Protein AF-A0A3D0NVZ4-F1 (afdb_monomer_lite)

Radius of gyration: 26.38 Å; chains: 1; bounding box: 65×66×72 Å

Structure (mmCIF, N/CA/C/O backbone):
data_AF-A0A3D0NVZ4-F1
#
_entry.id   AF-A0A3D0NVZ4-F1
#
loop_
_atom_site.group_PDB
_atom_site.id
_atom_site.type_symbol
_atom_site.label_atom_id
_atom_site.label_alt_id
_atom_site.label_comp_id
_atom_site.label_asym_id
_atom_site.label_entity_id
_atom_site.label_seq_id
_atom_site.pdbx_PDB_ins_code
_atom_site.Cartn_x
_atom_site.Cartn_y
_atom_site.Cartn_z
_atom_site.occupancy
_atom_site.B_iso_or_equiv
_atom_site.auth_seq_id
_atom_site.auth_comp_id
_atom_site.auth_asym_id
_atom_site.auth_atom_id
_atom_site.pdbx_PDB_model_num
ATOM 1 N N . MET A 1 1 ? -22.365 26.821 -40.788 1.00 32.78 1 MET A N 1
ATOM 2 C CA . MET A 1 1 ? -22.931 25.864 -39.817 1.00 32.78 1 MET A CA 1
ATOM 3 C C . MET A 1 1 ? -22.307 26.199 -38.468 1.00 32.78 1 MET A C 1
ATOM 5 O O . MET A 1 1 ? -21.152 25.871 -38.274 1.00 32.78 1 MET A O 1
ATOM 9 N N . VAL A 1 2 ? -22.854 27.217 -37.783 1.00 30.98 2 VAL A N 1
ATOM 10 C CA . VAL A 1 2 ? -23.822 27.073 -36.657 1.00 30.98 2 VAL A CA 1
ATOM 11 C C . VAL A 1 2 ? -22.996 26.724 -35.402 1.00 30.98 2 VAL A C 1
ATOM 13 O O . VAL A 1 2 ? -22.522 25.606 -35.311 1.00 30.98 2 VAL A O 1
ATOM 16 N N . GLN A 1 3 ? -22.545 27.648 -34.534 1.00 28.25 3 GLN A N 1
ATOM 17 C CA . GLN A 1 3 ? -23.258 28.647 -33.700 1.00 28.25 3 GLN A CA 1
ATOM 18 C C . GLN A 1 3 ? -24.477 28.073 -32.953 1.00 28.25 3 GLN A C 1
ATOM 20 O O . GLN A 1 3 ? -25.201 27.309 -33.562 1.00 28.25 3 GLN A O 1
ATOM 25 N N . LEU A 1 4 ? -24.728 28.536 -31.710 1.00 26.11 4 LEU A N 1
ATOM 26 C CA . LEU A 1 4 ? -25.808 28.179 -30.744 1.00 26.11 4 LEU A CA 1
ATOM 27 C C . LEU A 1 4 ? -25.492 26.947 -29.864 1.00 26.11 4 LEU A C 1
ATOM 29 O O . LEU A 1 4 ? -25.356 25.859 -30.394 1.00 26.11 4 LEU A O 1
ATOM 33 N N . TYR A 1 5 ? -25.349 26.999 -28.530 1.00 30.14 5 TYR A N 1
ATOM 34 C CA . TYR A 1 5 ? -25.813 27.891 -27.438 1.00 30.14 5 TYR A CA 1
ATOM 35 C C . TYR A 1 5 ? -24.760 27.832 -26.296 1.00 30.14 5 TYR A C 1
ATOM 37 O O . TYR A 1 5 ? -24.326 26.742 -25.960 1.00 30.14 5 TYR A O 1
ATOM 45 N N . LYS A 1 6 ? -24.160 28.883 -25.707 1.00 27.38 6 LYS A N 1
ATOM 46 C CA . LYS A 1 6 ? -24.654 30.028 -24.903 1.00 27.38 6 LYS A CA 1
ATOM 47 C C . LYS A 1 6 ? -25.685 29.704 -23.802 1.00 27.38 6 LYS A C 1
ATOM 49 O O . LYS A 1 6 ? -26.866 29.663 -24.106 1.00 27.38 6 LYS A O 1
ATOM 54 N N . ARG A 1 7 ? -25.176 29.735 -22.551 1.00 28.41 7 ARG A N 1
ATOM 55 C CA . ARG A 1 7 ? -25.698 30.394 -21.319 1.00 28.41 7 ARG A CA 1
ATOM 56 C C . ARG A 1 7 ? -27.057 29.902 -20.786 1.00 28.41 7 ARG A C 1
ATOM 58 O O . ARG A 1 7 ? -28.014 29.800 -21.533 1.00 28.41 7 ARG A O 1
ATOM 65 N N . ILE A 1 8 ? -27.195 29.653 -19.482 1.00 26.03 8 ILE A N 1
ATOM 66 C CA . ILE A 1 8 ? -27.588 30.589 -18.391 1.00 26.03 8 ILE A CA 1
ATOM 67 C C . ILE A 1 8 ? -27.521 29.745 -17.085 1.00 26.03 8 ILE A C 1
ATOM 69 O O . ILE A 1 8 ? -27.834 28.565 -17.154 1.00 26.03 8 ILE A O 1
ATOM 73 N N . GLY A 1 9 ? -27.137 30.209 -15.888 1.00 23.02 9 GLY A N 1
ATOM 74 C CA . GLY A 1 9 ? -27.037 31.562 -15.324 1.00 23.02 9 GLY A CA 1
ATOM 75 C C . GLY A 1 9 ? -25.872 31.683 -14.321 1.00 23.02 9 GLY A C 1
ATOM 76 O O . GLY A 1 9 ? -25.282 30.689 -13.925 1.00 23.02 9 GLY A O 1
ATOM 77 N N . ALA A 1 10 ? -25.354 32.886 -14.045 1.00 24.08 10 ALA A N 1
ATOM 78 C CA . ALA A 1 10 ? -25.889 33.819 -13.038 1.00 24.08 10 ALA A CA 1
ATOM 79 C C . ALA A 1 10 ? -26.125 33.086 -11.704 1.00 24.08 10 ALA A C 1
ATOM 81 O O . ALA A 1 10 ? -26.978 32.212 -11.635 1.00 24.08 10 ALA A O 1
ATOM 82 N N . VAL A 1 11 ? -25.381 33.378 -10.637 1.00 21.05 11 VAL A N 1
ATOM 83 C CA . VAL A 1 11 ? -25.634 34.549 -9.787 1.00 21.05 11 VAL A CA 1
ATOM 84 C C . VAL A 1 11 ? -24.404 34.837 -8.904 1.00 21.05 11 VAL A C 1
ATOM 86 O O . VAL A 1 11 ? -23.868 33.947 -8.254 1.00 21.05 11 VAL A O 1
ATOM 89 N N . ILE A 1 12 ? -23.997 36.109 -8.845 1.00 31.72 12 ILE A N 1
ATOM 90 C CA . ILE A 1 12 ? -23.244 36.675 -7.717 1.00 31.72 12 ILE A CA 1
ATOM 91 C C . ILE A 1 12 ? -24.191 36.689 -6.514 1.00 31.72 12 ILE A C 1
ATOM 93 O O . ILE A 1 12 ? -25.216 37.367 -6.562 1.00 31.72 12 ILE A O 1
ATOM 97 N N . THR A 1 13 ? -23.871 35.996 -5.425 1.00 23.16 13 THR A N 1
ATOM 98 C CA . THR A 1 13 ? -24.454 36.287 -4.108 1.00 23.16 13 THR A CA 1
ATOM 99 C C . THR A 1 13 ? -23.402 36.067 -3.036 1.00 23.16 13 THR A C 1
ATOM 101 O O . THR A 1 13 ? -22.999 34.948 -2.738 1.00 23.16 13 THR A O 1
ATOM 104 N N . ALA A 1 14 ? -22.957 37.186 -2.473 1.00 27.69 14 ALA A N 1
ATOM 105 C CA . ALA A 1 14 ? -22.368 37.237 -1.154 1.00 27.69 14 ALA A CA 1
ATOM 106 C C . ALA A 1 14 ? -23.358 36.671 -0.129 1.00 27.69 14 ALA A C 1
ATOM 108 O O . ALA A 1 14 ? -24.527 37.051 -0.125 1.00 27.69 14 ALA A O 1
ATOM 109 N N . ALA A 1 15 ? -22.870 35.823 0.770 1.00 22.73 15 ALA A N 1
ATOM 110 C CA . ALA A 1 15 ? -23.578 35.467 1.989 1.00 22.73 15 ALA A CA 1
ATOM 111 C C . ALA A 1 15 ? -22.582 35.214 3.127 1.00 22.73 15 ALA A C 1
ATOM 113 O O . ALA A 1 15 ? -22.428 34.107 3.631 1.00 22.73 15 ALA A O 1
ATOM 114 N N . MET A 1 16 ? -21.972 36.306 3.600 1.00 25.78 16 MET A N 1
ATOM 115 C CA . MET A 1 16 ? -22.025 36.580 5.036 1.00 25.78 16 MET A CA 1
ATOM 116 C C . MET A 1 16 ? -23.480 36.413 5.491 1.00 25.78 16 MET A C 1
ATOM 118 O O . MET A 1 16 ? -24.297 37.320 5.353 1.00 25.78 16 MET A O 1
ATOM 122 N N . VAL A 1 17 ? -23.797 35.231 6.004 1.00 23.12 17 VAL A N 1
ATOM 123 C CA . VAL A 1 17 ? -24.936 35.012 6.887 1.00 23.12 17 VAL A CA 1
ATOM 124 C C . VAL A 1 17 ? -24.355 34.868 8.281 1.00 23.12 17 VAL A C 1
ATOM 126 O O . VAL A 1 17 ? -23.869 33.815 8.680 1.00 23.12 17 VAL A O 1
ATOM 129 N N . GLY A 1 18 ? -24.405 35.972 9.022 1.00 27.06 18 GLY A N 1
ATOM 130 C CA . GLY A 1 18 ? -24.559 35.888 10.459 1.00 27.06 18 GLY A CA 1
ATOM 131 C C . GLY A 1 18 ? -25.957 35.351 10.741 1.00 27.06 18 GLY A C 1
ATOM 132 O O . GLY A 1 18 ? -26.944 36.057 10.556 1.00 27.06 18 GLY A O 1
ATOM 133 N N . ILE A 1 19 ? -26.030 34.105 11.191 1.00 23.81 19 ILE A N 1
ATOM 134 C CA . ILE A 1 19 ? -27.106 33.631 12.054 1.00 23.81 19 ILE A CA 1
ATOM 135 C C . ILE A 1 19 ? -26.413 33.221 13.341 1.00 23.81 19 ILE A C 1
ATOM 137 O O . ILE A 1 19 ? -25.577 32.321 13.354 1.00 23.81 19 ILE A O 1
ATOM 141 N N . GLY A 1 20 ? -26.761 33.917 14.423 1.00 28.31 20 GLY A N 1
ATOM 142 C CA . GLY A 1 20 ? -26.552 33.399 15.759 1.00 28.31 20 GLY A CA 1
ATOM 143 C C . GLY A 1 20 ? -27.276 32.064 15.860 1.00 28.31 20 GLY A C 1
ATOM 144 O O . GLY A 1 20 ? -28.500 32.022 15.954 1.00 28.31 20 GLY A O 1
ATOM 145 N N . MET A 1 21 ? -26.512 30.981 15.813 1.00 23.03 21 MET A N 1
ATOM 146 C CA . MET A 1 21 ? -26.924 29.725 16.402 1.00 23.03 21 MET A CA 1
ATOM 147 C C . MET A 1 21 ? -26.271 29.675 17.769 1.00 23.03 21 MET A C 1
ATOM 149 O O . MET A 1 21 ? -25.064 29.841 17.920 1.00 23.03 21 MET A O 1
ATOM 153 N N . ILE A 1 22 ? -27.135 29.538 18.763 1.00 26.83 22 ILE A N 1
ATOM 154 C CA . ILE A 1 22 ? -26.829 29.108 20.116 1.00 26.83 22 ILE A CA 1
ATOM 155 C C . ILE A 1 22 ? -25.663 28.116 20.047 1.00 26.83 22 ILE A C 1
ATOM 157 O O . ILE A 1 22 ? -25.771 27.105 19.355 1.00 26.83 22 ILE A O 1
ATOM 161 N N . PHE A 1 23 ? -24.562 28.424 20.738 1.00 30.38 23 PHE A N 1
ATOM 162 C CA . PHE A 1 23 ? -23.492 27.477 21.041 1.00 30.38 23 PHE A CA 1
ATOM 163 C C . PHE A 1 23 ? -24.083 26.337 21.883 1.00 30.38 23 PHE A C 1
ATOM 165 O O . PHE A 1 23 ? -23.906 26.275 23.096 1.00 30.38 23 PHE A O 1
ATOM 172 N N . GLY A 1 24 ? -24.833 25.437 21.254 1.00 28.28 24 GLY A N 1
ATOM 173 C CA . GLY A 1 24 ? -24.775 24.050 21.651 1.00 28.28 24 GLY A CA 1
ATOM 174 C C . GLY A 1 24 ? -23.401 23.607 21.199 1.00 28.28 24 GLY A C 1
ATOM 175 O O . GLY A 1 24 ? -23.181 23.495 19.995 1.00 28.28 24 GLY A O 1
ATOM 176 N N . CYS A 1 25 ? -22.457 23.446 22.131 1.00 34.22 25 CYS A N 1
ATOM 177 C CA . CYS A 1 25 ? -21.296 22.615 21.841 1.00 34.22 25 CYS A CA 1
ATOM 178 C C . CYS A 1 25 ? -21.857 21.333 21.217 1.00 34.22 25 CYS A C 1
ATOM 180 O O . CYS A 1 25 ? -22.663 20.683 21.896 1.00 34.22 25 CYS A O 1
ATOM 182 N N . PRO A 1 26 ? -21.531 21.003 19.953 1.00 39.44 26 PRO A N 1
ATOM 183 C CA . PRO A 1 26 ? -21.841 19.683 19.444 1.00 39.44 26 PRO A CA 1
ATOM 184 C C . PRO A 1 26 ? -21.255 18.710 20.465 1.00 39.44 26 PRO A C 1
ATOM 186 O O . PRO A 1 26 ? -20.126 18.873 20.949 1.00 39.44 26 PRO A O 1
ATOM 189 N N . THR A 1 27 ? -22.144 17.870 20.986 1.00 43.97 27 THR A N 1
ATOM 190 C CA . THR A 1 27 ? -21.763 16.908 22.005 1.00 43.97 27 THR A CA 1
ATOM 191 C C . THR A 1 27 ? -20.983 15.870 21.243 1.00 43.97 27 THR A C 1
ATOM 193 O O . THR A 1 27 ? -21.582 15.032 20.577 1.00 43.97 27 THR A O 1
ATOM 196 N N . VAL A 1 28 ? -19.655 15.986 21.338 1.00 51.34 28 VAL A N 1
ATOM 197 C CA . VAL A 1 28 ? -18.715 14.978 20.857 1.00 51.34 28 VAL A CA 1
ATOM 198 C C . VAL A 1 28 ? -19.301 13.619 21.212 1.00 51.34 28 VAL A C 1
ATOM 200 O O . VAL A 1 28 ? -19.780 13.457 22.344 1.00 51.34 28 VAL A O 1
ATOM 203 N N . LYS A 1 29 ? -19.284 12.671 20.268 1.00 59.31 29 LYS A N 1
ATOM 204 C CA . LYS A 1 29 ? -19.575 11.256 20.520 1.00 59.31 29 LYS A CA 1
ATOM 205 C C . LYS A 1 29 ? -18.551 10.784 21.548 1.00 59.31 29 LYS A C 1
ATOM 207 O O . LYS A 1 29 ? -17.469 10.309 21.226 1.00 59.31 29 LYS A O 1
ATOM 212 N N . ALA A 1 30 ? -18.855 11.052 22.814 1.00 60.75 30 ALA A N 1
ATOM 213 C CA . ALA A 1 30 ? -18.022 10.668 23.921 1.00 60.75 30 ALA A CA 1
ATOM 214 C C . ALA A 1 30 ? -17.930 9.152 23.857 1.00 60.75 30 ALA A C 1
ATOM 216 O O . ALA A 1 30 ? -18.935 8.484 23.582 1.00 60.75 30 ALA A O 1
ATOM 217 N N . VAL A 1 31 ? -16.728 8.637 24.112 1.00 70.00 31 VAL A N 1
ATOM 218 C CA . VAL A 1 31 ? -16.501 7.218 24.380 1.00 70.00 31 VAL A CA 1
ATOM 219 C C . VAL A 1 31 ? -17.700 6.695 25.184 1.00 70.00 31 VAL A C 1
ATOM 221 O O . VAL A 1 31 ? -18.041 7.330 26.194 1.00 70.00 31 VAL A O 1
ATOM 224 N N . PRO A 1 32 ? -18.406 5.644 24.705 1.00 75.19 32 PRO A N 1
ATOM 225 C CA . PRO A 1 32 ? -19.687 5.243 25.270 1.00 75.19 32 PRO A CA 1
ATOM 226 C C . PRO A 1 32 ? -19.612 5.196 26.791 1.00 75.19 32 PRO A C 1
ATOM 228 O O . PRO A 1 32 ? -18.638 4.689 27.349 1.00 75.19 32 PRO A O 1
ATOM 231 N N . VAL A 1 33 ? -20.613 5.765 27.469 1.00 72.38 33 VAL A N 1
ATOM 232 C CA . VAL A 1 33 ? -20.604 5.878 28.934 1.00 72.38 33 VAL A CA 1
ATOM 233 C C . VAL A 1 33 ? -20.299 4.507 29.549 1.00 72.38 33 VAL A C 1
ATOM 235 O O . VAL A 1 33 ? -21.073 3.568 29.384 1.00 72.38 33 VAL A O 1
ATOM 238 N N . GLY A 1 34 ? -19.171 4.405 30.259 1.00 78.44 34 GLY A N 1
ATOM 239 C CA . GLY A 1 34 ? -18.705 3.164 30.887 1.00 78.44 34 GLY A CA 1
ATOM 240 C C . GLY A 1 34 ? -17.523 2.476 30.197 1.00 78.44 34 GLY A C 1
ATOM 241 O O . GLY A 1 34 ? -16.975 1.539 30.772 1.00 78.44 34 GLY A O 1
ATOM 242 N N . VAL A 1 35 ? -17.084 2.943 29.028 1.00 88.44 35 VAL A N 1
ATOM 243 C CA . VAL A 1 35 ? -15.837 2.478 28.413 1.00 88.44 35 VAL A CA 1
ATOM 244 C C . VAL A 1 35 ? -14.655 3.199 29.063 1.00 88.44 35 VAL A C 1
ATOM 246 O O . VAL A 1 35 ? -14.579 4.426 29.094 1.00 88.44 35 VAL A O 1
ATOM 249 N N . SER A 1 36 ? -13.735 2.415 29.618 1.00 94.44 36 SER A N 1
ATOM 250 C CA . SER A 1 36 ? -12.483 2.895 30.211 1.00 94.44 36 SER A CA 1
ATOM 251 C C . SER A 1 36 ? -11.318 2.646 29.259 1.00 94.44 36 SER A C 1
ATOM 253 O O . SER A 1 36 ? -11.432 1.846 28.332 1.00 94.44 36 SER A O 1
ATOM 255 N N . SER A 1 37 ? -10.189 3.315 29.481 1.00 96.00 37 SER A N 1
ATOM 256 C CA . SER A 1 37 ? -8.985 3.120 28.676 1.00 96.00 37 SER A CA 1
ATOM 257 C C . SER A 1 37 ? -7.754 2.890 29.545 1.00 96.00 37 SER A C 1
ATOM 259 O O . SER A 1 37 ? -7.607 3.510 30.599 1.00 96.00 37 SER A O 1
ATOM 261 N N . VAL A 1 38 ? -6.840 2.043 29.076 1.00 97.38 38 VAL A N 1
ATOM 262 C CA . VAL A 1 38 ? -5.532 1.800 29.693 1.00 97.38 38 VAL A CA 1
ATOM 263 C C . VAL A 1 38 ? -4.440 2.142 28.690 1.00 97.38 38 VAL A C 1
ATOM 265 O O . VAL A 1 38 ? -4.502 1.730 27.536 1.00 97.38 38 VAL A O 1
ATOM 268 N N . ARG A 1 39 ? -3.422 2.878 29.135 1.00 97.50 39 ARG A N 1
ATOM 269 C CA . ARG A 1 39 ? -2.236 3.192 28.332 1.00 97.50 39 ARG A CA 1
ATOM 270 C C . ARG A 1 39 ? -1.145 2.165 28.616 1.00 97.50 39 ARG A C 1
ATOM 272 O O . ARG A 1 39 ? -0.880 1.860 29.780 1.00 97.50 39 ARG A O 1
ATOM 279 N N . LYS A 1 40 ? -0.522 1.627 27.571 1.00 97.44 40 LYS A N 1
ATOM 280 C CA . LYS A 1 40 ? 0.580 0.661 27.664 1.00 97.44 40 LYS A CA 1
ATOM 281 C C . LYS A 1 40 ? 1.765 1.148 26.838 1.00 97.44 40 LYS A C 1
ATOM 283 O O . LYS A 1 40 ? 1.583 1.714 25.766 1.00 97.44 40 LYS A O 1
ATOM 288 N N . GLN A 1 41 ? 2.972 0.894 27.332 1.00 96.94 41 GLN A N 1
ATOM 289 C CA . GLN A 1 41 ? 4.201 1.065 26.560 1.00 96.94 41 GLN A CA 1
ATOM 290 C C . GLN A 1 41 ? 4.422 -0.197 25.728 1.00 96.94 41 GLN A C 1
ATOM 292 O O . GLN A 1 41 ? 4.662 -1.264 26.291 1.00 96.94 41 GLN A O 1
ATOM 297 N N . ILE A 1 42 ? 4.301 -0.068 24.411 1.00 95.25 42 ILE A N 1
ATOM 298 C CA . ILE A 1 42 ? 4.433 -1.163 23.457 1.00 95.25 42 ILE A CA 1
ATOM 299 C C . ILE A 1 42 ? 5.831 -1.108 22.834 1.00 95.25 42 ILE A C 1
ATOM 301 O O . ILE A 1 42 ? 6.206 -0.059 22.301 1.00 95.25 42 ILE A O 1
ATOM 305 N N . PRO A 1 43 ? 6.632 -2.181 22.915 1.00 92.75 43 PRO A N 1
ATOM 306 C CA . PRO A 1 43 ? 7.931 -2.244 22.261 1.00 92.75 43 PRO A CA 1
ATOM 307 C C . PRO A 1 43 ? 7.812 -2.150 20.738 1.00 92.75 43 PRO A C 1
ATOM 309 O O . PRO A 1 43 ? 6.927 -2.750 20.133 1.00 92.75 43 PRO A O 1
ATOM 312 N N . VAL A 1 44 ? 8.747 -1.427 20.124 1.00 90.06 44 VAL A N 1
ATOM 313 C CA . VAL A 1 44 ? 8.871 -1.242 18.676 1.00 90.06 44 VAL A CA 1
ATOM 314 C C . VAL A 1 44 ? 10.151 -1.917 18.190 1.00 90.06 44 VAL A C 1
ATOM 316 O O . VAL A 1 44 ? 11.254 -1.546 18.593 1.00 90.06 44 VAL A O 1
ATOM 319 N N . CYS A 1 45 ? 10.012 -2.893 17.299 1.00 86.31 45 CYS A N 1
ATOM 320 C CA . CYS A 1 45 ? 11.108 -3.601 16.650 1.00 86.31 45 CYS A CA 1
ATOM 321 C C . CYS A 1 45 ? 11.319 -3.036 15.242 1.00 86.31 45 CYS A C 1
ATOM 323 O O . CYS A 1 45 ? 10.509 -3.293 14.358 1.00 86.31 45 CYS A O 1
ATOM 325 N N . ARG A 1 46 ? 12.414 -2.291 15.029 1.00 80.56 46 ARG A N 1
ATOM 326 C CA . ARG A 1 46 ? 12.771 -1.747 13.700 1.00 80.56 46 ARG A CA 1
ATOM 327 C C . ARG A 1 46 ? 13.750 -2.631 12.924 1.00 80.56 46 ARG A C 1
ATOM 329 O O . ARG A 1 46 ? 13.567 -2.902 11.754 1.00 80.56 46 ARG A O 1
ATOM 336 N N . LYS A 1 47 ? 14.812 -3.090 13.598 1.00 69.75 47 LYS A N 1
ATOM 337 C CA . LYS A 1 47 ? 15.914 -3.860 12.976 1.00 69.75 47 LYS A CA 1
ATOM 338 C C . LYS A 1 47 ? 16.248 -5.161 13.703 1.00 69.75 47 LYS A C 1
ATOM 340 O O . LYS A 1 47 ? 16.964 -6.005 13.185 1.00 69.75 47 LYS A O 1
ATOM 345 N N . SER A 1 48 ? 15.799 -5.327 14.946 1.00 68.81 48 SER A N 1
ATOM 346 C CA . SER A 1 48 ? 16.021 -6.551 15.722 1.00 68.81 48 SER A CA 1
ATOM 347 C C . SER A 1 48 ? 15.009 -6.653 16.856 1.00 68.81 48 SER A C 1
ATOM 349 O O . SER A 1 48 ? 14.571 -5.626 17.371 1.00 68.81 48 SER A O 1
ATOM 351 N N . LEU A 1 49 ? 14.714 -7.876 17.309 1.00 69.81 49 LEU A N 1
ATOM 352 C CA . LEU A 1 49 ? 13.878 -8.098 18.496 1.00 69.81 49 LEU A CA 1
ATOM 353 C C . LEU A 1 49 ? 14.526 -7.594 19.799 1.00 69.81 49 LEU A C 1
ATOM 355 O O . LEU A 1 49 ? 13.835 -7.416 20.797 1.00 69.81 49 LEU A O 1
ATOM 359 N N . SER A 1 50 ? 15.848 -7.394 19.811 1.00 68.44 50 SER A N 1
ATOM 360 C CA . SER A 1 50 ? 16.624 -7.026 21.003 1.00 68.44 50 SER A CA 1
ATOM 361 C C . SER A 1 50 ? 16.762 -5.520 21.241 1.00 68.44 50 SER A C 1
ATOM 363 O O . SER A 1 50 ? 17.205 -5.125 22.316 1.00 68.44 50 SER A O 1
ATOM 365 N N . ALA A 1 51 ? 16.421 -4.681 20.261 1.00 61.31 51 ALA A N 1
ATOM 366 C CA . ALA A 1 51 ? 16.529 -3.226 20.354 1.00 61.31 51 ALA A CA 1
ATOM 367 C C . ALA A 1 51 ? 15.126 -2.617 20.309 1.00 61.31 51 ALA A C 1
ATOM 369 O O . ALA A 1 51 ? 14.563 -2.451 19.230 1.00 61.31 51 ALA A O 1
ATOM 370 N N . GLN A 1 52 ? 14.563 -2.341 21.487 1.00 66.25 52 GLN A N 1
ATOM 371 C CA . GLN A 1 52 ? 13.174 -1.912 21.627 1.00 66.25 52 GLN A CA 1
ATOM 372 C C . GLN A 1 52 ? 13.121 -0.477 22.152 1.00 66.25 52 GLN A C 1
ATOM 374 O O . GLN A 1 52 ? 13.392 -0.215 23.324 1.00 66.25 52 GLN A O 1
ATOM 379 N N . GLU A 1 53 ? 12.769 0.455 21.272 1.00 89.00 53 GLU A N 1
ATOM 380 C CA . GLU A 1 53 ? 12.101 1.686 21.701 1.00 89.00 53 GLU A CA 1
ATOM 381 C C . GLU A 1 53 ? 10.681 1.321 22.152 1.00 89.00 53 GLU A C 1
ATOM 383 O O . GLU A 1 53 ? 10.183 0.249 21.807 1.00 89.00 53 GLU A O 1
ATOM 388 N N . THR A 1 54 ? 10.007 2.185 22.910 1.00 94.31 54 THR A N 1
ATOM 389 C CA . THR A 1 54 ? 8.586 1.989 23.219 1.00 94.31 54 THR A CA 1
ATOM 390 C C . THR A 1 54 ? 7.746 3.135 22.686 1.00 94.31 54 THR A C 1
ATOM 392 O O . THR A 1 54 ? 8.172 4.294 22.655 1.00 94.31 54 THR A O 1
ATOM 395 N N . VAL A 1 55 ? 6.521 2.811 22.292 1.00 95.94 55 VAL A N 1
ATOM 396 C CA . VAL A 1 55 ? 5.480 3.781 21.965 1.00 95.94 55 VAL A CA 1
ATOM 397 C C . VAL A 1 55 ? 4.284 3.557 22.882 1.00 95.94 55 VAL A C 1
ATOM 399 O O . VAL A 1 55 ? 3.925 2.424 23.192 1.00 95.94 55 VAL A O 1
ATOM 402 N N . GLU A 1 56 ? 3.688 4.641 23.372 1.00 97.38 56 GLU A N 1
ATOM 403 C CA . GLU A 1 56 ? 2.466 4.548 24.165 1.00 97.38 56 GLU A CA 1
ATOM 404 C C . GLU A 1 56 ? 1.272 4.298 23.238 1.00 97.38 56 GLU A C 1
ATOM 406 O O . GLU A 1 56 ? 1.000 5.109 22.352 1.00 97.38 56 GLU A O 1
ATOM 411 N N . CYS A 1 57 ? 0.549 3.207 23.476 1.00 98.00 57 CYS A N 1
ATOM 412 C CA . CYS A 1 57 ? -0.745 2.934 22.860 1.00 98.00 57 CYS A CA 1
ATOM 413 C C . CYS A 1 57 ? -1.836 2.895 23.932 1.00 98.00 57 CYS A C 1
ATOM 415 O O . CYS A 1 57 ? -1.607 2.474 25.070 1.00 98.00 57 CYS A O 1
ATOM 417 N N . THR A 1 58 ? -3.038 3.305 23.552 1.00 98.00 58 THR A N 1
ATOM 418 C CA . THR A 1 58 ? -4.240 3.251 24.384 1.00 98.00 58 THR A CA 1
ATOM 419 C C . THR A 1 58 ? -5.069 2.030 24.002 1.00 98.00 58 THR A C 1
ATOM 421 O O . THR A 1 58 ? -5.239 1.740 22.827 1.00 98.00 58 THR A O 1
ATOM 424 N N . PHE A 1 59 ? -5.609 1.321 24.986 1.00 97.62 59 PHE A N 1
ATOM 425 C CA . PHE A 1 59 ? -6.514 0.189 24.795 1.00 97.62 59 PHE A CA 1
ATOM 426 C C . PHE A 1 59 ? -7.827 0.504 25.493 1.00 97.62 59 PHE A C 1
ATOM 428 O O . PHE A 1 59 ? -7.827 0.819 26.687 1.00 97.62 59 PHE A O 1
ATOM 435 N N . PHE A 1 60 ? -8.934 0.439 24.763 1.00 96.81 60 PHE A N 1
ATOM 436 C CA . PHE A 1 60 ? -10.263 0.697 25.311 1.00 96.81 60 PHE A CA 1
ATOM 437 C C . PHE A 1 60 ? -10.895 -0.605 25.806 1.00 96.81 60 PHE A C 1
ATOM 439 O O . PHE A 1 60 ? -10.676 -1.667 25.237 1.00 96.81 60 PHE A O 1
ATOM 446 N N . SER A 1 61 ? -11.662 -0.552 26.894 1.00 96.69 61 SER A N 1
ATOM 447 C CA . SER A 1 61 ? -12.143 -1.754 27.592 1.00 96.69 61 SER A CA 1
ATOM 448 C C . SER A 1 61 ? -13.127 -2.614 26.795 1.00 96.69 61 SER A C 1
ATOM 450 O O . SER A 1 61 ? -13.326 -3.775 27.130 1.00 96.69 61 SER A O 1
ATOM 452 N N . ASP A 1 62 ? -13.770 -2.041 25.786 1.00 95.25 62 ASP A N 1
ATOM 453 C CA . ASP A 1 62 ? -14.667 -2.706 24.836 1.00 95.25 62 ASP A CA 1
ATOM 454 C C . ASP A 1 62 ? -13.947 -3.229 23.580 1.00 95.25 62 ASP A C 1
ATOM 456 O O . ASP A 1 62 ? -14.507 -4.065 22.879 1.00 95.25 62 ASP A O 1
ATOM 460 N N . LEU A 1 63 ? -12.712 -2.780 23.329 1.00 95.88 63 LEU A N 1
ATOM 461 C CA . LEU A 1 63 ? -11.814 -3.258 22.271 1.00 95.88 63 LEU A CA 1
ATOM 462 C C . LEU A 1 63 ? -10.411 -3.534 22.854 1.00 95.88 63 LEU A C 1
ATOM 464 O O . LEU A 1 63 ? -9.435 -2.877 22.474 1.00 95.88 63 LEU A O 1
ATOM 468 N N . PRO A 1 64 ? -10.287 -4.440 23.844 1.00 96.50 64 PRO A N 1
ATOM 469 C CA . PRO A 1 64 ? -9.064 -4.602 24.630 1.00 96.50 64 PRO A CA 1
ATOM 470 C C . PRO A 1 64 ? -7.859 -5.117 23.834 1.00 96.50 64 PRO A C 1
ATOM 472 O O . PRO A 1 64 ? -6.737 -5.009 24.335 1.00 96.50 64 PRO A O 1
ATOM 475 N N . HIS A 1 65 ? -8.069 -5.657 22.630 1.00 95.38 65 HIS A N 1
ATOM 476 C CA . HIS A 1 65 ? -7.004 -6.157 21.758 1.00 95.38 65 HIS A CA 1
ATOM 477 C C . HIS A 1 65 ? -6.653 -5.200 20.610 1.00 95.38 65 HIS A C 1
ATOM 479 O O . HIS A 1 65 ? -5.673 -5.439 19.908 1.00 95.38 65 HIS A O 1
ATOM 485 N N . ILE A 1 66 ? -7.406 -4.105 20.434 1.00 97.00 66 ILE A N 1
ATOM 486 C CA . ILE A 1 66 ? -7.150 -3.109 19.387 1.00 97.00 66 ILE A CA 1
ATOM 487 C C . ILE A 1 66 ? -6.357 -1.946 19.992 1.00 97.00 66 ILE A C 1
ATOM 489 O O . ILE A 1 66 ? -6.911 -1.183 20.790 1.00 97.00 66 ILE A O 1
ATOM 493 N N . PRO A 1 67 ? -5.066 -1.776 19.657 1.00 97.75 67 PRO A N 1
ATOM 494 C CA . PRO A 1 67 ? -4.318 -0.609 20.093 1.00 97.75 67 PRO A CA 1
ATOM 495 C C . PRO A 1 67 ? -4.777 0.637 19.341 1.00 97.75 67 PRO A C 1
ATOM 497 O O . PRO A 1 67 ? -5.000 0.625 18.132 1.00 97.75 67 PRO A O 1
ATOM 500 N N . TYR A 1 68 ? -4.833 1.738 20.073 1.00 98.44 68 TYR A N 1
ATOM 501 C CA . TYR A 1 68 ? -5.145 3.063 19.575 1.00 98.44 68 TYR A CA 1
ATOM 502 C C . TYR A 1 68 ? -3.960 4.008 19.787 1.00 98.44 68 TYR A C 1
ATOM 504 O O . TYR A 1 68 ? -3.272 3.943 20.809 1.00 98.44 68 TYR A O 1
ATOM 512 N N . ILE A 1 69 ? -3.728 4.915 18.84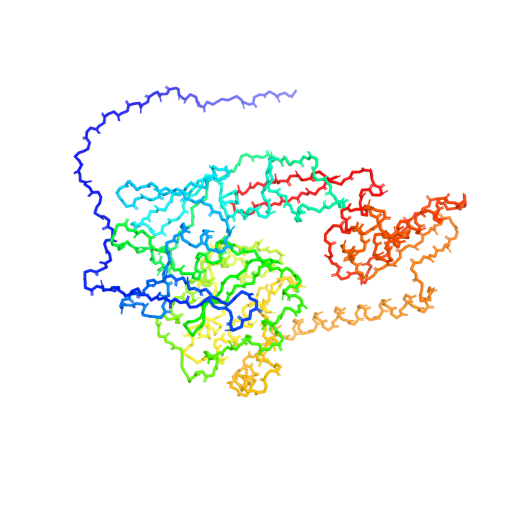2 1.00 98.44 69 ILE A N 1
ATOM 513 C CA . ILE A 1 69 ? -2.619 5.873 18.867 1.00 98.44 69 ILE A CA 1
ATOM 514 C C . ILE A 1 69 ? -3.084 7.246 18.351 1.00 98.44 69 ILE A C 1
ATOM 516 O O . ILE A 1 69 ? -3.910 7.305 17.438 1.00 98.44 69 ILE A O 1
ATOM 520 N N . PRO A 1 70 ? -2.598 8.365 18.918 1.00 98.25 70 PRO A N 1
ATOM 521 C CA . PRO A 1 70 ? -2.800 9.679 18.314 1.00 98.25 70 PRO A CA 1
ATOM 522 C C . PRO A 1 70 ? -2.076 9.773 16.967 1.00 98.25 70 PRO A C 1
ATOM 524 O O . PRO A 1 70 ? -0.937 9.312 16.840 1.00 98.25 70 PRO A O 1
ATOM 527 N N . LEU A 1 71 ? -2.712 10.387 15.970 1.00 97.44 71 LEU A N 1
ATOM 528 C CA . LEU A 1 71 ? -2.189 10.459 14.602 1.00 97.44 71 LEU A CA 1
ATOM 529 C C . LEU A 1 71 ? -0.813 11.140 14.539 1.00 97.44 71 LEU A C 1
ATOM 531 O O . LEU A 1 71 ? 0.121 10.618 13.936 1.00 97.44 71 LEU A O 1
ATOM 535 N N . GLU A 1 72 ? -0.649 12.255 15.251 1.00 96.69 72 GLU A N 1
ATOM 536 C CA . GLU A 1 72 ? 0.607 13.003 15.346 1.00 96.69 72 GLU A CA 1
ATOM 537 C C . GLU A 1 72 ? 1.718 12.199 16.036 1.00 96.69 72 GLU A C 1
ATOM 539 O O . GLU A 1 72 ? 2.909 12.338 15.729 1.00 96.69 72 GLU A O 1
ATOM 544 N N . ARG A 1 73 ? 1.343 11.300 16.956 1.00 97.00 73 ARG A N 1
ATOM 545 C CA . ARG A 1 73 ? 2.304 10.413 17.610 1.00 97.00 73 ARG A CA 1
ATOM 546 C C . ARG A 1 73 ? 2.761 9.310 16.665 1.00 97.00 73 ARG A C 1
ATOM 548 O O . ARG A 1 73 ? 3.951 9.010 16.648 1.00 97.00 73 ARG A O 1
ATOM 555 N N . PHE A 1 74 ? 1.854 8.730 15.881 1.00 95.81 74 PHE A N 1
ATOM 556 C CA . PHE A 1 74 ? 2.231 7.773 14.844 1.00 95.81 74 PHE A CA 1
ATOM 557 C C . PHE A 1 74 ? 3.167 8.427 13.819 1.00 95.81 74 PHE A C 1
ATOM 559 O O . PHE A 1 74 ? 4.260 7.918 13.574 1.00 95.81 74 PHE A O 1
ATOM 566 N N . TYR A 1 75 ? 2.785 9.594 13.292 1.00 92.94 75 TYR A N 1
ATOM 567 C CA . TYR A 1 75 ? 3.556 10.312 12.276 1.00 92.94 75 TYR A CA 1
ATOM 568 C C . TYR A 1 75 ? 4.975 10.654 12.753 1.00 92.94 75 TYR A C 1
ATOM 570 O O . TYR A 1 75 ? 5.954 10.385 12.059 1.00 92.94 75 TYR A O 1
ATOM 578 N N . SER A 1 76 ? 5.118 11.143 13.988 1.00 92.19 76 SER A N 1
ATOM 579 C CA . SER A 1 76 ? 6.442 11.438 14.554 1.00 92.19 76 SER A CA 1
ATOM 580 C C . SER A 1 76 ? 7.305 10.204 14.807 1.00 92.19 76 SER A C 1
ATOM 582 O O . SER A 1 76 ? 8.512 10.244 14.580 1.00 92.19 76 SER A O 1
ATOM 584 N N . VAL A 1 77 ? 6.719 9.096 15.267 1.00 91.62 77 VAL A N 1
ATOM 585 C CA . VAL A 1 77 ? 7.482 7.883 15.603 1.00 91.62 77 VAL A CA 1
ATOM 586 C C . VAL A 1 77 ? 7.879 7.094 14.359 1.00 91.62 77 VAL A C 1
ATOM 588 O O . VAL A 1 77 ? 8.994 6.570 14.302 1.00 91.62 77 VAL A O 1
ATOM 591 N N . PHE A 1 78 ? 6.980 6.963 13.387 1.00 88.88 78 PHE A N 1
ATOM 592 C CA . PHE A 1 78 ? 7.181 6.068 12.250 1.00 88.88 78 PHE A CA 1
ATOM 593 C C . PHE A 1 78 ? 7.591 6.822 10.988 1.00 88.88 78 PHE A C 1
ATOM 595 O O . PHE A 1 78 ? 8.497 6.368 10.304 1.00 88.88 78 PHE A O 1
ATOM 602 N N . MET A 1 79 ? 7.032 8.006 10.734 1.00 86.25 79 MET A N 1
ATOM 603 C CA . MET A 1 79 ? 7.287 8.760 9.497 1.00 86.25 79 MET A CA 1
ATOM 604 C C . MET A 1 79 ? 8.382 9.828 9.645 1.00 86.25 79 MET A C 1
ATOM 606 O O . MET A 1 79 ? 8.737 10.477 8.666 1.00 86.25 79 MET A O 1
ATOM 610 N N . ASN A 1 80 ? 8.934 10.009 10.855 1.00 85.94 80 ASN A N 1
ATOM 611 C CA . ASN A 1 80 ? 9.929 11.042 11.178 1.00 85.94 80 ASN A CA 1
ATOM 612 C C . ASN A 1 80 ? 9.461 12.472 10.822 1.00 85.94 80 ASN A C 1
ATOM 614 O O . ASN A 1 80 ? 10.272 13.335 10.487 1.00 85.94 80 ASN A O 1
ATOM 618 N N . GLY A 1 81 ? 8.148 12.708 10.875 1.00 87.62 81 GLY A N 1
ATOM 619 C CA . GLY A 1 81 ? 7.538 14.007 10.604 1.00 87.62 81 GLY A CA 1
ATOM 620 C C . GLY A 1 81 ? 7.035 14.709 11.867 1.00 87.62 81 GLY A C 1
ATOM 621 O O . GLY A 1 81 ? 7.019 14.140 12.958 1.00 87.62 81 GLY A O 1
A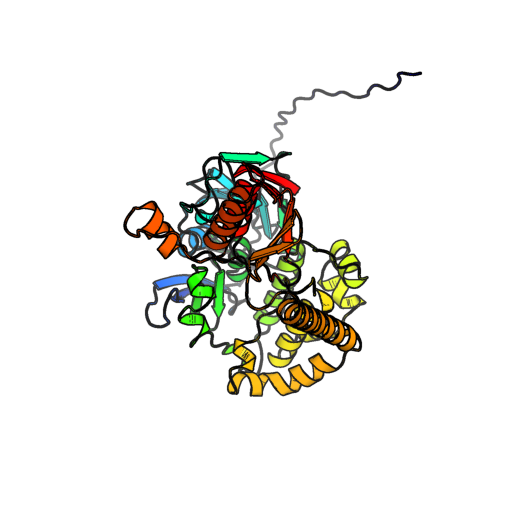TOM 622 N N . ASP A 1 82 ? 6.597 15.957 11.721 1.00 92.25 82 ASP A N 1
ATOM 623 C CA . ASP A 1 82 ? 5.976 16.730 12.800 1.00 92.25 82 ASP A CA 1
ATOM 624 C C . ASP A 1 82 ? 4.591 17.215 12.367 1.00 92.25 82 ASP A C 1
ATOM 626 O O . ASP A 1 82 ? 4.416 17.745 11.269 1.00 92.25 82 ASP A O 1
ATOM 630 N N . MET A 1 83 ? 3.600 17.018 13.234 1.00 95.56 83 MET A N 1
ATOM 631 C CA . MET A 1 83 ? 2.208 17.372 12.982 1.00 95.56 83 MET A CA 1
ATOM 632 C C . MET A 1 83 ? 1.692 18.267 14.094 1.00 95.56 83 MET A C 1
ATOM 634 O O . MET A 1 83 ? 1.664 17.902 15.270 1.00 95.56 83 MET A O 1
ATOM 638 N N . LYS A 1 84 ? 1.182 19.427 13.699 1.00 97.50 84 LYS A N 1
ATOM 639 C CA . LYS A 1 84 ? 0.453 20.311 14.597 1.00 97.50 84 LYS A CA 1
ATOM 640 C C . LYS A 1 84 ? -1.018 19.929 14.604 1.00 97.50 84 LYS A C 1
ATOM 642 O O . LYS A 1 84 ? -1.650 19.838 13.554 1.00 97.50 84 LYS A O 1
ATOM 647 N N . VAL A 1 85 ? -1.576 19.783 15.804 1.00 98.31 85 VAL A N 1
ATOM 648 C CA . VAL A 1 85 ? -2.987 19.438 16.005 1.00 98.31 85 VAL A CA 1
ATOM 649 C C . VAL A 1 85 ? -3.741 20.630 16.583 1.00 98.31 85 VAL A C 1
ATOM 651 O O . VAL A 1 85 ? -3.380 21.162 17.633 1.00 98.31 85 VAL A O 1
ATOM 654 N N . THR A 1 86 ? -4.808 21.055 15.909 1.00 98.31 86 THR A N 1
ATOM 655 C CA . THR A 1 86 ? -5.719 22.102 16.394 1.00 98.31 86 THR A CA 1
ATOM 656 C C . THR A 1 86 ? -7.107 21.521 16.613 1.00 98.31 86 THR A C 1
ATOM 658 O O . THR A 1 86 ? -7.710 20.976 15.693 1.00 98.31 86 THR A O 1
ATOM 661 N N . ARG A 1 87 ? -7.639 21.667 17.829 1.00 97.44 87 ARG A N 1
ATOM 662 C CA . ARG A 1 87 ? -8.965 21.164 18.199 1.00 97.44 87 ARG A CA 1
ATOM 663 C C . ARG A 1 87 ? -10.030 22.260 18.133 1.00 97.44 87 ARG A C 1
ATOM 665 O O . ARG A 1 87 ? -9.848 23.339 18.694 1.00 97.44 87 ARG A O 1
ATOM 672 N N . ASN A 1 88 ? -11.176 21.942 17.534 1.00 96.88 88 ASN A N 1
ATOM 673 C CA . ASN A 1 88 ? -12.392 22.750 17.559 1.00 96.88 88 ASN A CA 1
ATOM 674 C C . ASN A 1 88 ? -13.629 21.852 17.756 1.00 96.88 88 ASN A C 1
ATOM 676 O O . ASN A 1 88 ? -14.185 21.312 16.799 1.00 96.88 88 ASN A O 1
ATOM 680 N N . GLY A 1 89 ? -14.052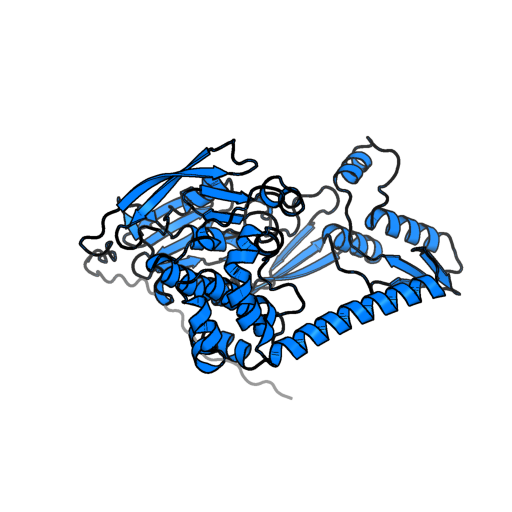 21.670 19.011 1.00 94.19 89 GLY A N 1
ATOM 681 C CA . GLY A 1 89 ? -15.133 20.740 19.356 1.00 94.19 89 GLY A CA 1
ATOM 682 C C . GLY A 1 89 ? -14.731 19.286 19.092 1.00 94.19 89 GLY A C 1
ATOM 683 O O . GLY A 1 89 ? -13.705 18.843 19.613 1.00 94.19 89 GLY A O 1
ATOM 684 N N . ALA A 1 90 ? -15.530 18.579 18.285 1.00 94.81 90 ALA A N 1
ATOM 685 C CA . ALA A 1 90 ? -15.274 17.212 17.814 1.00 94.81 90 ALA A CA 1
ATOM 686 C C . ALA A 1 90 ? -14.285 17.136 16.635 1.00 94.81 90 ALA A C 1
ATOM 688 O O . ALA A 1 90 ? -13.949 16.044 16.180 1.00 94.81 90 ALA A O 1
ATOM 689 N N . ARG A 1 91 ? -13.840 18.284 16.107 1.00 97.44 91 ARG A N 1
ATOM 690 C CA . ARG A 1 91 ? -12.965 18.342 14.934 1.00 97.44 91 ARG A CA 1
ATOM 691 C C . ARG A 1 91 ? -11.520 18.594 15.314 1.00 97.44 91 ARG A C 1
ATOM 693 O O . ARG A 1 91 ? -11.226 19.505 16.092 1.00 97.44 91 ARG A O 1
ATOM 700 N N . TYR A 1 92 ? -10.635 17.820 14.704 1.00 98.38 92 TYR A N 1
ATOM 701 C CA . TYR A 1 92 ? -9.194 17.861 14.898 1.00 98.38 92 TYR A CA 1
ATOM 702 C C . TYR A 1 92 ? -8.529 18.132 13.553 1.00 98.38 92 TYR A C 1
ATOM 704 O O . TYR A 1 92 ? -8.612 17.319 12.639 1.00 98.38 92 TYR A O 1
ATOM 712 N N . THR A 1 93 ? -7.902 19.297 13.412 1.00 98.56 93 THR A N 1
ATOM 713 C CA . THR A 1 93 ? -7.114 19.649 12.228 1.00 98.56 93 THR A CA 1
ATOM 714 C C . THR A 1 93 ? -5.665 19.249 12.452 1.00 98.56 93 THR A C 1
ATOM 716 O O . THR A 1 93 ? -5.040 19.748 13.387 1.00 98.56 93 THR A O 1
ATOM 719 N N . TYR A 1 94 ? -5.155 18.388 11.581 1.00 98.25 94 TYR A N 1
ATOM 720 C CA . TYR A 1 94 ? -3.765 17.962 11.498 1.00 98.25 94 TYR A CA 1
ATOM 721 C C . TYR A 1 94 ? -3.082 18.747 10.382 1.00 98.25 94 TYR A C 1
ATOM 723 O O . TYR A 1 94 ? -3.605 18.811 9.272 1.00 98.25 94 TYR A O 1
ATOM 731 N N . GLU A 1 95 ? -1.946 19.361 10.691 1.00 96.94 95 GLU A N 1
ATOM 732 C CA . GLU A 1 95 ? -1.130 20.140 9.760 1.00 96.94 95 GLU A CA 1
ATOM 733 C C . GLU A 1 95 ? 0.306 19.611 9.818 1.00 96.94 95 GLU A C 1
ATOM 735 O O . GLU A 1 95 ? 0.983 19.776 10.840 1.00 96.94 95 GLU A O 1
ATOM 740 N N . ASP A 1 96 ? 0.766 18.985 8.735 1.00 92.62 96 ASP A N 1
ATOM 741 C CA . ASP A 1 96 ? 2.173 18.626 8.560 1.00 92.62 96 ASP A CA 1
ATOM 742 C C . ASP A 1 96 ? 3.017 19.909 8.591 1.00 92.62 96 ASP A C 1
ATOM 744 O O . ASP A 1 96 ? 2.823 20.817 7.783 1.00 92.62 96 ASP A O 1
ATOM 748 N N . GLN A 1 97 ? 3.948 20.013 9.537 1.00 92.62 97 GLN A N 1
ATOM 749 C CA . GLN A 1 97 ? 4.754 21.223 9.722 1.00 92.62 97 GLN A CA 1
ATOM 750 C C . GLN A 1 97 ? 5.870 21.387 8.686 1.00 92.62 97 GLN A C 1
ATOM 752 O O . GLN A 1 97 ? 6.363 22.499 8.492 1.00 92.62 97 GLN A O 1
ATOM 757 N N . GLN A 1 98 ? 6.281 20.309 8.023 1.00 87.00 98 GLN A N 1
ATOM 758 C CA . GLN A 1 98 ? 7.308 20.337 6.991 1.00 87.00 98 GLN A CA 1
ATOM 759 C C . GLN A 1 98 ? 6.731 20.777 5.646 1.00 87.00 98 GLN A C 1
ATOM 761 O O . GLN A 1 98 ? 7.370 21.547 4.926 1.00 87.00 98 GLN A O 1
ATOM 766 N N . TYR A 1 99 ? 5.526 20.313 5.317 1.00 86.31 99 TYR A N 1
ATOM 767 C CA . TYR A 1 99 ? 4.956 20.500 3.985 1.00 86.31 99 TYR A CA 1
ATOM 768 C C . TYR A 1 99 ? 3.643 21.287 3.944 1.00 86.31 99 TYR A C 1
ATOM 770 O O . TYR A 1 99 ? 3.204 21.672 2.862 1.00 86.31 99 TYR A O 1
ATOM 778 N N . GLY A 1 100 ? 3.017 21.545 5.091 1.00 91.38 100 GLY A N 1
ATOM 779 C CA . GLY A 1 100 ? 1.765 22.295 5.187 1.00 91.38 100 GLY A CA 1
ATOM 780 C C . GLY A 1 100 ? 0.532 21.538 4.689 1.00 91.38 100 GLY A C 1
ATOM 781 O O . GLY A 1 100 ? -0.521 22.157 4.527 1.00 91.38 100 GLY A O 1
ATOM 782 N N . SER A 1 101 ? 0.638 20.230 4.431 1.00 91.75 101 SER A N 1
ATOM 783 C CA . SER A 1 101 ? -0.517 19.400 4.084 1.00 91.75 101 SER A CA 1
ATOM 784 C C . SER A 1 101 ? -1.458 19.298 5.283 1.00 91.75 101 SER A C 1
ATOM 786 O O . SER A 1 101 ? -1.024 19.265 6.439 1.00 91.75 101 SER A O 1
ATOM 788 N N . ILE A 1 102 ? -2.767 19.296 5.017 1.00 96.50 102 ILE A N 1
ATOM 789 C CA . ILE A 1 102 ? -3.786 19.328 6.069 1.00 96.50 102 ILE A CA 1
ATOM 790 C C . ILE A 1 102 ? -4.791 18.193 5.934 1.00 96.50 102 ILE A C 1
ATOM 792 O O . ILE A 1 102 ? -5.214 17.841 4.832 1.00 96.50 102 ILE A O 1
ATOM 796 N N . ALA A 1 103 ? -5.256 17.694 7.072 1.00 98.00 103 ALA A N 1
ATOM 797 C CA . ALA A 1 103 ? -6.452 16.872 7.161 1.00 98.00 103 ALA A CA 1
ATOM 798 C C . ALA A 1 103 ? -7.278 17.256 8.390 1.00 98.00 103 ALA A C 1
ATOM 800 O O . ALA A 1 103 ? -6.768 17.782 9.378 1.00 98.00 103 ALA A O 1
ATOM 801 N N . VAL A 1 104 ? -8.579 17.009 8.331 1.00 98.56 104 VAL A N 1
ATOM 802 C CA . VAL A 1 104 ? -9.521 17.257 9.418 1.00 98.56 104 VAL A CA 1
ATOM 803 C C . VAL A 1 104 ? -10.195 15.947 9.770 1.00 98.56 104 VAL A C 1
ATOM 805 O O . VAL A 1 104 ? -10.936 15.395 8.958 1.00 98.56 104 VAL A O 1
ATOM 808 N N . ALA A 1 105 ? -9.954 15.473 10.986 1.00 98.50 105 ALA A N 1
ATOM 809 C CA . ALA A 1 105 ? -10.706 14.372 11.552 1.00 98.50 105 ALA A CA 1
ATOM 810 C C . ALA A 1 105 ? -11.950 14.891 12.275 1.00 98.50 105 ALA A C 1
ATOM 812 O O . ALA A 1 105 ? -11.883 15.898 12.986 1.00 98.50 105 ALA A O 1
ATOM 813 N N . ASP A 1 106 ? -13.076 14.208 12.102 1.00 97.75 106 ASP A N 1
ATOM 814 C CA . ASP A 1 106 ? -14.324 14.484 12.814 1.00 97.75 106 ASP A CA 1
ATOM 815 C C . ASP A 1 106 ? -14.669 13.273 13.687 1.00 97.75 106 ASP A C 1
ATOM 817 O O . ASP A 1 106 ? -15.026 12.215 13.169 1.00 97.75 106 ASP A O 1
ATOM 821 N N . ALA A 1 107 ? -14.530 13.428 15.006 1.00 95.69 107 ALA A N 1
ATOM 822 C CA . ALA A 1 107 ? -14.729 12.361 15.986 1.00 95.69 107 ALA A CA 1
ATOM 823 C C . ALA A 1 107 ? -16.204 11.965 16.177 1.00 95.69 107 ALA A C 1
ATOM 825 O O . ALA A 1 107 ? -16.492 10.942 16.785 1.00 95.69 107 ALA A O 1
ATOM 826 N N . GLU A 1 108 ? -17.162 12.770 15.704 1.00 94.19 108 GLU A N 1
ATOM 827 C CA . GLU A 1 108 ? -18.582 12.392 15.742 1.00 94.19 108 GLU A CA 1
ATOM 828 C C . GLU A 1 108 ? -18.977 11.536 14.542 1.00 94.19 108 GLU A C 1
ATOM 830 O O . GLU A 1 108 ? -19.866 10.693 14.653 1.00 94.19 108 GLU A O 1
ATOM 835 N N . GLN A 1 109 ? -18.342 11.790 13.397 1.00 96.19 109 GLN A N 1
ATOM 836 C CA . GLN A 1 109 ? -18.618 11.090 12.143 1.00 96.19 109 GLN A CA 1
ATOM 837 C C . GLN A 1 109 ? -17.634 9.952 11.866 1.00 96.19 109 GLN A C 1
ATOM 839 O O . GLN A 1 109 ? -17.837 9.206 10.912 1.00 96.19 109 GLN A O 1
ATOM 844 N N . ASP A 1 110 ? -16.570 9.842 12.665 1.00 97.69 110 ASP A N 1
ATOM 845 C CA . ASP A 1 110 ? -15.478 8.893 12.468 1.00 97.69 110 ASP A CA 1
ATOM 846 C C . ASP A 1 110 ? -14.892 9.021 11.046 1.00 97.69 110 ASP A C 1
ATOM 848 O O . ASP A 1 110 ? -14.802 8.061 10.281 1.00 97.69 110 ASP A O 1
ATOM 852 N N . THR A 1 111 ? -14.552 10.257 10.658 1.00 98.06 111 THR A N 1
ATOM 853 C CA . THR A 1 111 ? -14.044 10.581 9.312 1.00 98.06 111 THR A CA 1
ATOM 854 C C . THR A 1 111 ? -12.686 11.267 9.356 1.00 98.06 111 THR A C 1
ATOM 856 O O . THR A 1 111 ? -12.373 11.956 10.325 1.00 98.06 111 THR A O 1
ATOM 859 N N . LEU A 1 112 ? -11.916 11.139 8.272 1.00 98.31 112 LEU A N 1
ATOM 860 C CA . LEU A 1 112 ? -10.725 11.939 7.982 1.00 98.31 112 LEU A CA 1
ATOM 861 C C . LEU A 1 112 ? -10.886 12.581 6.601 1.00 98.31 112 LEU A C 1
ATOM 863 O O . LEU A 1 112 ? -10.998 11.882 5.598 1.00 98.31 112 LEU A O 1
ATOM 867 N N . THR A 1 113 ? -10.919 13.911 6.542 1.00 98.06 113 THR A N 1
ATOM 868 C CA . THR A 1 113 ? -11.098 14.662 5.293 1.00 98.06 113 THR A CA 1
ATOM 869 C C . THR A 1 113 ? -9.866 15.486 4.968 1.00 98.06 113 THR A C 1
ATOM 871 O O . THR A 1 113 ? -9.391 16.230 5.820 1.00 98.06 113 THR A O 1
ATOM 874 N N . SER A 1 114 ? -9.390 15.434 3.729 1.00 96.88 114 SER A N 1
ATOM 875 C CA . SER A 1 114 ? -8.307 16.295 3.250 1.00 96.88 114 SER A CA 1
ATOM 876 C C . SER A 1 114 ? -8.673 16.919 1.902 1.00 96.88 114 SER A C 1
ATOM 878 O O . SER A 1 114 ? -9.294 16.239 1.083 1.00 96.88 114 SER A O 1
ATOM 880 N N . PRO A 1 115 ? -8.313 18.193 1.642 1.00 95.25 115 PRO A N 1
ATOM 881 C CA . PRO A 1 115 ? -8.404 18.766 0.300 1.00 95.25 115 PRO A CA 1
ATOM 882 C C . PRO A 1 115 ? -7.479 18.067 -0.707 1.00 95.25 115 PRO A C 1
ATOM 884 O O . PRO A 1 115 ? -7.769 18.112 -1.897 1.00 95.25 115 PRO A O 1
ATOM 887 N N . ASP A 1 116 ? -6.407 17.427 -0.232 1.00 92.44 116 ASP A N 1
ATOM 888 C CA . ASP A 1 116 ? -5.480 16.621 -1.024 1.00 92.44 116 ASP A CA 1
ATOM 889 C C . ASP A 1 116 ? -4.965 15.458 -0.163 1.00 92.44 116 ASP A C 1
ATOM 891 O O . ASP A 1 116 ? -3.976 15.567 0.565 1.00 92.44 116 ASP A O 1
ATOM 895 N N . MET A 1 117 ? -5.696 14.341 -0.197 1.00 92.50 117 MET A N 1
ATOM 896 C CA . MET A 1 117 ? -5.391 13.189 0.654 1.00 92.50 117 MET A CA 1
ATOM 897 C C . MET A 1 117 ? -4.059 12.537 0.293 1.00 92.50 117 MET A C 1
ATOM 899 O O . MET A 1 117 ? -3.355 12.088 1.188 1.00 92.50 117 MET A O 1
ATOM 903 N N . ALA A 1 118 ? -3.681 12.507 -0.985 1.00 87.38 118 ALA A N 1
ATOM 904 C CA . ALA A 1 118 ? -2.396 11.928 -1.363 1.00 87.38 118 ALA A CA 1
ATOM 905 C C . ALA A 1 118 ? -1.235 12.784 -0.855 1.00 87.38 118 ALA A C 1
ATOM 907 O O . ALA A 1 118 ? -0.266 12.238 -0.342 1.00 87.38 118 ALA A O 1
ATOM 908 N N . ASP A 1 119 ? -1.357 14.112 -0.919 1.00 86.69 119 ASP A N 1
ATOM 909 C CA . ASP A 1 119 ? -0.352 15.026 -0.373 1.00 86.69 119 ASP A CA 1
ATOM 910 C C . ASP A 1 119 ? -0.254 14.978 1.165 1.00 86.69 119 ASP A C 1
ATOM 912 O O . ASP A 1 119 ? 0.815 15.239 1.727 1.00 86.69 119 ASP A O 1
ATOM 916 N N . PHE A 1 120 ? -1.355 14.644 1.850 1.00 90.88 120 PHE A N 1
ATOM 917 C CA . PHE A 1 120 ? -1.390 14.438 3.302 1.00 90.88 120 PHE A CA 1
ATOM 918 C C . PHE A 1 120 ? -0.801 13.089 3.738 1.00 90.88 120 PHE A C 1
ATOM 920 O O . PHE A 1 120 ? -0.102 13.038 4.747 1.00 90.88 120 PHE A O 1
ATOM 927 N N . LEU A 1 121 ? -1.074 12.012 2.996 1.00 88.50 121 LEU A N 1
ATOM 928 C CA . LEU A 1 121 ? -0.557 10.668 3.285 1.00 88.50 121 LEU A CA 1
ATOM 929 C C . LEU A 1 121 ? 0.872 10.450 2.765 1.00 88.50 121 LEU A C 1
ATOM 931 O O . LEU A 1 121 ? 1.539 9.496 3.160 1.00 88.50 121 LEU A O 1
ATOM 935 N N . ALA A 1 122 ? 1.352 11.342 1.896 1.00 78.19 122 ALA A N 1
ATOM 936 C CA . ALA A 1 122 ? 2.721 11.368 1.410 1.00 78.19 122 ALA A CA 1
ATOM 937 C C . ALA A 1 122 ? 3.729 11.323 2.563 1.00 78.19 122 ALA A C 1
ATOM 939 O O . ALA A 1 122 ? 3.760 12.218 3.408 1.00 78.19 122 ALA A O 1
ATOM 940 N N . THR A 1 123 ? 4.607 10.322 2.567 1.00 66.44 123 THR A N 1
ATOM 941 C CA . THR A 1 123 ? 5.687 10.285 3.554 1.00 66.44 123 THR A CA 1
ATOM 942 C C . THR A 1 123 ? 6.805 11.258 3.152 1.00 66.44 123 THR A C 1
ATOM 944 O O . THR A 1 123 ? 7.009 11.512 1.957 1.00 66.44 123 THR A O 1
ATOM 947 N N . PRO A 1 124 ? 7.590 11.785 4.113 1.00 59.59 124 PRO A N 1
ATOM 948 C CA . PRO A 1 124 ? 8.692 12.705 3.815 1.00 59.59 124 PRO A CA 1
ATOM 949 C C . PRO A 1 124 ? 9.743 12.153 2.839 1.00 59.59 124 PRO A C 1
ATOM 951 O O . PRO A 1 124 ? 10.495 12.919 2.244 1.00 59.59 124 PRO A O 1
ATOM 954 N N . VAL A 1 125 ? 9.793 10.828 2.654 1.00 58.31 125 VAL A N 1
ATOM 955 C CA . VAL A 1 125 ? 10.697 10.155 1.708 1.00 58.31 125 VAL A CA 1
ATOM 956 C C . VAL A 1 125 ? 10.369 10.511 0.256 1.00 58.31 125 VAL A C 1
ATOM 958 O O . VAL A 1 125 ? 11.280 10.651 -0.556 1.00 58.31 125 VAL A O 1
ATOM 961 N N . TYR A 1 126 ? 9.088 10.700 -0.061 1.00 62.88 126 TYR A N 1
ATOM 962 C CA . TYR A 1 126 ? 8.608 10.884 -1.432 1.00 62.88 126 TYR A CA 1
ATOM 963 C C . TYR A 1 126 ? 8.167 12.310 -1.726 1.00 62.88 126 TYR A C 1
ATOM 965 O O . TYR A 1 126 ? 7.656 12.579 -2.803 1.00 62.88 126 TYR A O 1
ATOM 973 N N . LYS A 1 127 ? 8.336 13.250 -0.795 1.00 68.88 127 LYS A N 1
ATOM 974 C CA . LYS A 1 127 ? 7.872 14.623 -0.990 1.00 68.88 127 LYS A CA 1
ATOM 975 C C . LYS A 1 127 ? 9.045 15.581 -1.137 1.00 68.88 127 LYS A C 1
ATOM 977 O O . LYS A 1 127 ? 9.751 15.882 -0.171 1.00 68.88 127 LYS A O 1
ATOM 982 N N . GLN A 1 128 ? 9.236 16.080 -2.357 1.00 66.19 128 GLN A N 1
ATOM 983 C CA . GLN A 1 128 ? 10.225 17.109 -2.685 1.00 66.19 128 GLN A CA 1
ATOM 984 C C . GLN A 1 128 ? 9.537 18.462 -2.931 1.00 66.19 128 GLN A C 1
ATOM 986 O O . GLN A 1 128 ? 8.312 18.551 -3.039 1.00 66.19 128 GLN A O 1
ATOM 991 N N . GLN A 1 129 ? 10.312 19.554 -2.998 1.00 57.16 129 GLN A N 1
ATOM 992 C CA . GLN A 1 129 ? 9.766 20.862 -3.385 1.00 57.16 129 GLN A CA 1
ATOM 993 C C . GLN A 1 129 ? 9.166 20.772 -4.795 1.00 57.16 129 GLN A C 1
ATOM 995 O O . GLN A 1 129 ? 9.905 20.717 -5.770 1.00 57.16 129 GLN A O 1
ATOM 1000 N N . GLY A 1 130 ? 7.835 20.777 -4.890 1.00 57.75 130 GLY A N 1
ATOM 1001 C CA . GLY A 1 130 ? 7.107 20.693 -6.160 1.00 57.75 130 GLY A CA 1
ATOM 1002 C C . GLY A 1 130 ? 6.096 19.548 -6.241 1.00 57.75 130 GLY A C 1
ATOM 1003 O O . GLY A 1 130 ? 5.185 19.641 -7.056 1.00 57.75 130 GLY A O 1
ATOM 1004 N N . GLY A 1 131 ? 6.186 18.527 -5.378 1.00 61.91 131 GLY A N 1
ATOM 1005 C CA . GLY A 1 131 ? 5.191 17.453 -5.326 1.00 61.91 131 GLY A CA 1
ATOM 1006 C C . GLY A 1 131 ? 5.728 16.112 -4.829 1.00 61.91 131 GLY A C 1
ATOM 1007 O O . GLY A 1 131 ? 6.789 16.029 -4.200 1.00 61.91 131 GLY A O 1
ATOM 1008 N N . LEU A 1 132 ? 4.955 15.068 -5.124 1.00 60.88 132 LEU A N 1
ATOM 1009 C CA . LEU A 1 132 ? 5.336 13.677 -4.912 1.00 60.88 132 LEU A CA 1
ATOM 1010 C C . LEU A 1 132 ? 6.364 13.251 -5.966 1.00 60.88 132 LEU A C 1
ATOM 1012 O O . LEU A 1 132 ? 6.162 13.464 -7.156 1.00 60.88 132 LEU A O 1
ATOM 1016 N N . VAL A 1 133 ? 7.451 12.640 -5.522 1.00 62.06 133 VAL A N 1
ATOM 1017 C CA . VAL A 1 133 ? 8.521 12.084 -6.346 1.00 62.06 133 VAL A CA 1
ATOM 1018 C C . VAL A 1 133 ? 8.541 10.589 -6.106 1.00 62.06 133 VAL A C 1
ATOM 1020 O O . VAL A 1 133 ? 8.662 10.171 -4.962 1.00 62.06 133 VAL A O 1
ATOM 1023 N N . MET A 1 134 ? 8.391 9.794 -7.164 1.00 57.72 134 MET A N 1
ATOM 1024 C CA . MET A 1 134 ? 8.525 8.339 -7.098 1.00 57.72 134 MET A CA 1
ATOM 1025 C C . MET A 1 134 ? 10.002 7.958 -7.230 1.00 57.72 134 MET A C 1
ATOM 1027 O O . MET A 1 134 ? 10.691 8.461 -8.113 1.00 57.72 134 MET A O 1
ATOM 1031 N N . GLY A 1 135 ? 10.475 7.074 -6.347 1.00 55.12 135 GLY A N 1
ATOM 1032 C CA . GLY A 1 135 ? 11.904 6.818 -6.151 1.00 55.12 135 GLY A CA 1
ATOM 1033 C C . GLY A 1 135 ? 12.502 7.857 -5.203 1.00 55.12 135 GLY A C 1
ATOM 1034 O O . GLY A 1 135 ? 12.270 9.053 -5.347 1.00 55.12 135 GLY A O 1
ATOM 1035 N N . GLY A 1 136 ? 13.220 7.418 -4.168 1.00 51.78 136 GLY A N 1
ATOM 1036 C CA . GLY A 1 136 ? 13.898 8.352 -3.264 1.00 51.78 136 GLY A CA 1
ATOM 1037 C C . GLY A 1 136 ? 14.855 9.283 -4.030 1.00 51.78 136 GLY A C 1
ATOM 1038 O O . GLY A 1 136 ? 15.140 9.041 -5.202 1.00 51.78 136 GLY A O 1
ATOM 1039 N N . PRO A 1 137 ? 15.376 10.351 -3.402 1.00 48.94 137 PRO A N 1
ATOM 1040 C CA . PRO A 1 137 ? 16.396 11.192 -4.021 1.00 48.94 137 PRO A CA 1
ATOM 1041 C C . PRO A 1 137 ? 17.652 10.356 -4.303 1.00 48.94 137 PRO A C 1
ATOM 1043 O O . PRO A 1 137 ? 18.513 10.205 -3.437 1.00 48.94 137 PRO A O 1
ATOM 1046 N N . ASP A 1 138 ? 17.743 9.794 -5.502 1.00 61.16 138 ASP A N 1
ATOM 1047 C CA . ASP A 1 138 ? 18.906 9.054 -5.962 1.00 61.16 138 ASP A CA 1
ATOM 1048 C C . ASP A 1 138 ? 19.792 9.951 -6.834 1.00 61.16 138 ASP A C 1
ATOM 1050 O O . ASP A 1 138 ? 19.345 10.904 -7.469 1.00 61.16 138 ASP A O 1
ATOM 1054 N N . GLN A 1 139 ? 21.089 9.669 -6.847 1.00 63.34 139 GLN A N 1
ATOM 1055 C CA . GLN A 1 139 ? 22.071 10.396 -7.648 1.00 63.34 139 GLN A CA 1
ATOM 1056 C C . GLN A 1 139 ? 21.971 10.065 -9.143 1.00 63.34 139 GLN A C 1
ATOM 1058 O O . GLN A 1 139 ? 22.591 10.751 -9.958 1.00 63.34 139 GLN A O 1
ATOM 1063 N N . LEU A 1 140 ? 21.229 9.014 -9.502 1.00 73.00 140 LEU A N 1
ATOM 1064 C CA . LEU A 1 140 ? 21.108 8.509 -10.868 1.00 73.00 140 LEU A CA 1
ATOM 1065 C C . LEU A 1 140 ? 20.067 9.237 -11.711 1.00 73.00 140 LEU A C 1
ATOM 1067 O O . LEU A 1 140 ? 20.246 9.389 -12.920 1.00 73.00 140 LEU A O 1
ATOM 1071 N N . VAL A 1 141 ? 18.997 9.694 -11.072 1.00 74.75 141 VAL A N 1
ATOM 1072 C CA . VAL A 1 141 ? 17.834 10.292 -11.714 1.00 74.75 141 VAL A CA 1
ATOM 1073 C C . VAL A 1 141 ? 17.495 11.576 -10.980 1.00 74.75 141 VAL A C 1
ATOM 1075 O O . VAL A 1 141 ? 17.396 11.609 -9.756 1.00 74.75 141 VAL A O 1
ATOM 1078 N N . LYS A 1 142 ? 17.313 12.653 -11.740 1.00 78.81 142 LYS A N 1
ATOM 1079 C CA . LYS A 1 142 ? 16.896 13.937 -11.196 1.00 78.81 142 LYS A CA 1
ATOM 1080 C C . LYS A 1 142 ? 15.511 14.260 -11.727 1.00 78.81 142 LYS A C 1
ATOM 1082 O O . LYS A 1 142 ? 15.369 14.523 -12.909 1.00 78.81 142 LYS A O 1
ATOM 1087 N N . VAL A 1 143 ? 14.536 14.361 -10.832 1.00 79.00 143 VAL A N 1
ATOM 1088 C CA . VAL A 1 143 ? 13.236 14.929 -11.192 1.00 79.00 143 VAL A CA 1
ATOM 1089 C C . VAL A 1 143 ? 13.400 16.418 -11.491 1.00 79.00 143 VAL A C 1
ATOM 1091 O O . VAL A 1 143 ? 13.859 17.195 -10.647 1.00 79.00 143 VAL A O 1
ATOM 1094 N N . GLU A 1 144 ? 13.064 16.814 -12.714 1.00 83.00 144 GLU A N 1
ATOM 1095 C CA . GLU A 1 144 ? 13.105 18.204 -13.163 1.00 83.00 144 GLU A CA 1
ATOM 1096 C C . GLU A 1 144 ? 11.807 18.941 -12.841 1.00 83.00 144 GLU A C 1
ATOM 1098 O O . GLU A 1 144 ? 11.842 20.088 -12.387 1.00 83.00 144 GLU A O 1
ATOM 1103 N N . GLU A 1 145 ? 10.673 18.278 -13.061 1.00 85.31 145 GLU A N 1
ATOM 1104 C CA . GLU A 1 145 ? 9.344 18.856 -12.899 1.00 85.31 145 GLU A CA 1
ATOM 1105 C C . GLU A 1 145 ? 8.338 17.798 -12.438 1.00 85.31 145 GLU A C 1
ATOM 1107 O O . GLU A 1 145 ? 8.353 16.652 -12.890 1.00 85.31 145 GLU A O 1
ATOM 1112 N N . VAL A 1 146 ? 7.435 18.221 -11.553 1.00 84.56 146 VAL A N 1
ATOM 1113 C CA . VAL A 1 146 ? 6.203 17.503 -11.230 1.00 84.56 146 VAL A CA 1
ATOM 1114 C C . VAL A 1 146 ? 5.042 18.428 -11.565 1.00 84.56 146 VAL A C 1
ATOM 1116 O O . VAL A 1 146 ? 4.944 19.536 -11.033 1.00 84.56 146 VAL A O 1
ATOM 1119 N N . ALA A 1 147 ? 4.168 17.981 -12.459 1.00 87.94 147 ALA A N 1
ATOM 1120 C CA . ALA A 1 147 ? 2.999 18.726 -12.897 1.00 87.94 147 ALA A CA 1
ATOM 1121 C C . ALA A 1 147 ? 1.720 17.935 -12.620 1.00 87.94 147 ALA A C 1
ATOM 1123 O O . ALA A 1 147 ? 1.687 16.714 -12.756 1.00 87.94 147 ALA A O 1
ATOM 1124 N N . TYR A 1 148 ? 0.647 18.643 -12.277 1.00 88.12 148 TYR A N 1
ATOM 1125 C CA . TYR A 1 148 ? -0.676 18.058 -12.089 1.00 88.12 148 TYR A CA 1
ATOM 1126 C C . TYR A 1 148 ? -1.631 18.620 -13.134 1.00 88.12 148 TYR A C 1
ATOM 1128 O O . TYR A 1 148 ? -1.771 19.838 -13.263 1.00 88.12 148 TYR A O 1
ATOM 1136 N N . ASP A 1 149 ? -2.330 17.735 -13.842 1.00 90.00 149 ASP A N 1
ATOM 1137 C CA . ASP A 1 149 ? -3.284 18.141 -14.882 1.00 90.00 149 ASP A CA 1
ATOM 1138 C C . ASP A 1 149 ? -4.497 18.883 -14.288 1.00 90.00 149 ASP A C 1
ATOM 1140 O O . ASP A 1 149 ? -5.170 19.658 -14.974 1.00 90.00 149 ASP A O 1
ATOM 1144 N N . GLN A 1 150 ? -4.782 18.652 -13.001 1.00 90.44 150 GLN A N 1
ATOM 1145 C CA . GLN A 1 150 ? -5.912 19.235 -12.284 1.00 90.44 150 GLN A CA 1
ATOM 1146 C C . GLN A 1 150 ? -5.662 19.364 -10.771 1.00 90.44 150 GLN A C 1
ATOM 1148 O O . GLN A 1 150 ? -4.847 18.621 -10.211 1.00 90.44 150 GLN A O 1
ATOM 1153 N N . PRO A 1 151 ? -6.365 20.291 -10.086 1.00 90.25 151 PRO A N 1
ATOM 1154 C CA . PRO A 1 151 ? -6.347 20.371 -8.628 1.00 90.25 151 PRO A CA 1
ATOM 1155 C C . PRO A 1 151 ? -6.852 19.080 -7.984 1.00 90.25 151 PRO A C 1
ATOM 1157 O O . PRO A 1 151 ? -7.689 18.386 -8.566 1.00 90.25 151 PRO A O 1
ATOM 1160 N N . ALA A 1 152 ? -6.387 18.803 -6.769 1.00 89.94 152 ALA A N 1
ATOM 1161 C CA . ALA A 1 152 ? -6.852 17.659 -6.003 1.00 89.94 152 ALA A CA 1
ATOM 1162 C C . ALA A 1 152 ? -8.335 17.805 -5.670 1.00 89.94 152 ALA A C 1
ATOM 1164 O O . ALA A 1 152 ? -8.832 18.900 -5.378 1.00 89.94 152 ALA A O 1
ATOM 1165 N N . VAL A 1 153 ? -9.047 16.684 -5.732 1.00 93.56 153 VAL A N 1
ATOM 1166 C CA . VAL A 1 153 ? -10.407 16.591 -5.220 1.00 93.56 153 VAL A CA 1
ATOM 1167 C C . VAL A 1 153 ? -10.329 16.260 -3.737 1.00 93.56 153 VAL A C 1
ATOM 1169 O O . VAL A 1 153 ? -9.597 15.359 -3.332 1.00 93.56 153 VAL A O 1
ATOM 1172 N N . ALA A 1 154 ? -11.107 16.978 -2.927 1.00 95.19 154 ALA A N 1
ATOM 1173 C CA . ALA A 1 154 ? -11.198 16.681 -1.507 1.00 95.19 154 ALA A CA 1
ATOM 1174 C C . ALA A 1 154 ? -11.736 15.259 -1.291 1.00 95.19 154 ALA A C 1
ATOM 1176 O O . ALA A 1 154 ? -12.763 14.885 -1.863 1.00 95.19 154 ALA A O 1
ATOM 1177 N N . VAL A 1 155 ? -11.067 14.496 -0.431 1.00 95.50 155 VAL A N 1
ATOM 1178 C CA . VAL A 1 155 ? -11.425 13.113 -0.097 1.00 95.50 155 VAL A CA 1
ATOM 1179 C C . VAL A 1 155 ? -11.835 13.048 1.360 1.00 95.50 155 VAL A C 1
ATOM 1181 O O . VAL A 1 155 ? -11.160 13.614 2.220 1.00 95.50 155 VAL A O 1
ATOM 1184 N N . THR A 1 156 ? -12.906 12.310 1.635 1.00 97.06 156 THR A N 1
ATOM 1185 C CA . THR A 1 156 ? -13.324 11.936 2.986 1.00 97.06 156 THR A CA 1
ATOM 1186 C C . THR A 1 156 ? -13.228 10.425 3.127 1.00 97.06 156 THR A C 1
ATOM 1188 O O . THR A 1 156 ? -13.938 9.691 2.446 1.00 97.06 156 THR A O 1
ATOM 1191 N N . LEU A 1 157 ? -12.365 9.970 4.030 1.00 96.94 157 LEU A N 1
ATOM 1192 C CA . LEU A 1 157 ? -12.287 8.579 4.458 1.00 96.94 157 LEU A CA 1
ATOM 1193 C C . LEU A 1 157 ? -13.265 8.382 5.615 1.00 96.94 157 LEU A C 1
ATOM 1195 O O . LEU A 1 157 ? -13.085 8.966 6.686 1.00 96.94 157 LEU A O 1
ATOM 1199 N N . SER A 1 158 ? -14.317 7.597 5.388 1.00 96.94 158 SER A N 1
ATOM 1200 C CA . SER A 1 158 ? -15.423 7.403 6.332 1.00 96.94 158 SER A CA 1
ATOM 1201 C C . SER A 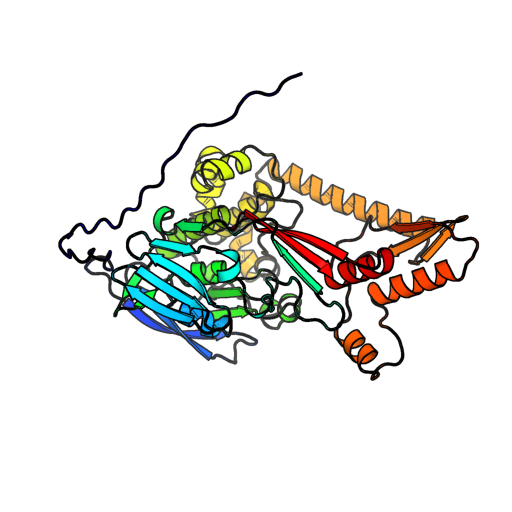1 158 ? -15.268 6.107 7.123 1.00 96.94 158 SER A C 1
ATOM 1203 O O . SER A 1 158 ? -15.975 5.140 6.869 1.00 96.94 158 SER A O 1
ATOM 1205 N N . MET A 1 159 ? -14.362 6.074 8.097 1.00 97.62 159 MET A N 1
ATOM 1206 C CA . MET A 1 159 ? -14.124 4.893 8.945 1.00 97.62 159 MET A CA 1
ATOM 1207 C C . MET A 1 159 ? -15.401 4.446 9.685 1.00 97.62 159 MET A C 1
ATOM 1209 O O . MET A 1 159 ? -15.700 3.251 9.758 1.00 97.62 159 MET A O 1
ATOM 1213 N N . GLY A 1 160 ? -16.235 5.400 10.111 1.00 97.00 160 GLY A N 1
ATOM 1214 C CA . GLY A 1 160 ? -17.511 5.122 10.778 1.00 97.00 160 GLY A CA 1
ATOM 1215 C C . GLY A 1 160 ? -18.492 4.270 9.973 1.00 97.00 160 GLY A C 1
ATOM 1216 O O . GLY A 1 160 ? -19.260 3.512 10.565 1.00 97.00 160 GLY A O 1
ATOM 1217 N N . GLN A 1 161 ? -18.456 4.320 8.633 1.00 96.69 161 GLN A N 1
ATOM 1218 C CA . GLN A 1 161 ? -19.353 3.506 7.797 1.00 96.69 161 GLN A CA 1
ATOM 1219 C C . GLN A 1 161 ? -19.043 2.005 7.892 1.00 96.69 161 GLN A C 1
ATOM 1221 O O . GLN A 1 161 ? -19.922 1.181 7.651 1.00 96.69 161 GLN A O 1
ATOM 1226 N N . TYR A 1 162 ? -17.819 1.665 8.302 1.00 96.50 162 TYR A N 1
ATOM 1227 C CA . TYR A 1 162 ? -17.370 0.302 8.568 1.00 96.50 162 TYR A CA 1
ATOM 1228 C C . TYR A 1 162 ? -17.442 -0.046 10.060 1.00 96.50 162 TYR A C 1
ATOM 1230 O O . TYR A 1 162 ? -17.013 -1.118 10.457 1.00 96.50 162 TYR A O 1
ATOM 1238 N N . GLY A 1 163 ? -17.958 0.837 10.922 1.00 95.94 163 GLY A N 1
ATOM 1239 C CA . GLY A 1 163 ? -17.950 0.617 12.370 1.00 95.94 163 GLY A CA 1
ATOM 1240 C C . GLY A 1 163 ? -16.554 0.707 12.997 1.00 95.94 163 GLY A C 1
ATOM 1241 O O . GLY A 1 163 ? -16.303 0.069 14.018 1.00 95.94 163 GLY A O 1
ATOM 1242 N N . ILE A 1 164 ? -15.648 1.470 12.380 1.00 97.38 164 ILE A N 1
ATOM 1243 C CA . ILE A 1 164 ? -14.342 1.808 12.945 1.00 97.38 164 ILE A CA 1
ATOM 1244 C C . ILE A 1 164 ? -14.472 3.173 13.629 1.00 97.38 164 ILE A C 1
ATOM 1246 O O . ILE A 1 164 ? -14.647 4.192 12.963 1.00 97.38 164 ILE A O 1
ATOM 1250 N N . ASP A 1 165 ? -14.405 3.187 14.961 1.00 96.31 165 ASP A N 1
ATOM 1251 C CA . ASP A 1 165 ? -14.562 4.411 15.755 1.00 96.31 165 ASP A CA 1
ATOM 1252 C C . ASP A 1 165 ? -13.226 5.143 15.959 1.00 96.31 165 ASP A C 1
ATOM 1254 O O . ASP A 1 165 ? -12.229 4.531 16.364 1.00 96.31 165 ASP A O 1
ATOM 1258 N N . LEU A 1 166 ? -13.247 6.470 15.812 1.00 97.12 166 LEU A N 1
ATOM 1259 C CA . LEU A 1 166 ? -12.229 7.381 16.328 1.00 97.12 166 LEU A CA 1
ATOM 1260 C C . LEU A 1 166 ? -12.591 7.757 17.764 1.00 97.12 166 LEU A C 1
ATOM 1262 O O . LEU A 1 166 ? -13.725 8.124 18.068 1.00 97.12 166 LEU A O 1
ATOM 1266 N N . ARG A 1 167 ? -11.635 7.665 18.687 1.00 95.44 167 ARG A N 1
ATOM 1267 C CA . ARG A 1 167 ? -11.946 7.741 20.120 1.00 95.44 167 ARG A CA 1
ATOM 1268 C C . ARG A 1 167 ? -11.279 8.924 20.776 1.00 95.44 167 ARG A C 1
ATOM 1270 O O . ARG A 1 167 ? -10.058 9.021 20.783 1.00 95.44 167 ARG A O 1
ATOM 1277 N N . GLU A 1 168 ? -12.074 9.802 21.374 1.00 94.25 168 GLU A N 1
ATOM 1278 C CA . GLU A 1 168 ? -11.544 10.892 22.187 1.00 94.25 168 GLU A CA 1
ATOM 1279 C C . GLU A 1 168 ? -11.373 10.454 23.650 1.00 94.25 168 GLU A C 1
ATOM 1281 O O . GLU A 1 168 ? -12.336 10.050 24.303 1.00 94.25 168 GLU A O 1
ATOM 1286 N N . ALA A 1 169 ? -10.162 10.592 24.190 1.00 93.88 169 ALA A N 1
ATOM 1287 C CA . ALA A 1 169 ? -9.881 10.426 25.614 1.00 93.88 169 ALA A CA 1
ATOM 1288 C C . ALA A 1 169 ? -8.892 11.499 26.085 1.00 93.88 169 ALA A C 1
ATOM 1290 O O . ALA A 1 169 ? -7.935 11.824 25.387 1.00 93.88 169 ALA A O 1
ATOM 1291 N N . ASP A 1 170 ? -9.133 12.087 27.259 1.00 92.12 170 ASP A N 1
ATOM 1292 C CA . ASP A 1 170 ? -8.283 13.140 27.844 1.00 92.12 170 ASP A CA 1
ATOM 1293 C C . ASP A 1 170 ? -8.006 14.328 26.897 1.00 92.12 170 ASP A C 1
ATOM 1295 O O . ASP A 1 170 ? -6.953 14.963 26.940 1.00 92.12 170 ASP A O 1
ATOM 1299 N N . GLY A 1 171 ? -8.967 14.632 26.020 1.00 92.69 171 GLY A N 1
ATOM 1300 C CA . GLY A 1 171 ? -8.877 15.699 25.028 1.00 92.69 171 GLY A CA 1
ATOM 1301 C C . GLY A 1 171 ? -8.048 15.379 23.781 1.00 92.69 171 GLY A C 1
ATOM 1302 O O . GLY A 1 171 ? -7.916 16.249 22.917 1.00 92.69 171 GLY A O 1
ATOM 1303 N N . VAL A 1 172 ? -7.551 14.149 23.657 1.00 96.44 172 VAL A N 1
ATOM 1304 C CA . VAL A 1 172 ? -6.774 13.639 22.523 1.00 96.44 172 VAL A CA 1
ATOM 1305 C C . VAL A 1 172 ? -7.651 12.714 21.683 1.00 96.44 172 VAL A C 1
ATOM 1307 O O . VAL A 1 172 ? -8.383 11.892 22.234 1.00 96.44 172 VAL A O 1
ATOM 1310 N N . LEU A 1 173 ? -7.579 12.848 20.356 1.00 97.75 173 LEU A N 1
ATOM 1311 C CA . LEU A 1 173 ? -8.240 11.939 19.424 1.00 97.75 173 LEU A CA 1
ATOM 1312 C C . LEU A 1 173 ? -7.298 10.788 19.076 1.00 97.75 173 LEU A C 1
ATOM 1314 O O . LEU A 1 173 ? -6.173 11.009 18.629 1.00 97.75 173 LEU A O 1
ATOM 1318 N N . TYR A 1 174 ? -7.779 9.569 19.265 1.00 98.31 174 TYR A N 1
ATOM 1319 C CA . TYR A 1 174 ? -7.052 8.353 18.972 1.00 98.31 174 TYR A CA 1
ATOM 1320 C C . TYR A 1 174 ? -7.678 7.615 17.792 1.00 98.31 174 TYR A C 1
ATOM 1322 O O . TYR A 1 174 ? -8.899 7.478 17.699 1.00 98.31 174 TYR A O 1
ATOM 1330 N N . PHE A 1 175 ? -6.815 7.067 16.948 1.00 98.50 175 PHE A N 1
ATOM 1331 C CA . PHE A 1 175 ? -7.165 6.214 15.820 1.00 98.50 175 PHE A CA 1
ATOM 1332 C C . PHE A 1 175 ? -6.732 4.778 16.123 1.00 98.50 175 PHE A C 1
ATOM 1334 O O . PHE A 1 175 ? -5.745 4.601 16.848 1.00 98.50 175 PHE A O 1
ATOM 1341 N N . PRO A 1 176 ? -7.403 3.751 15.575 1.00 98.25 176 PRO A N 1
ATOM 1342 C CA . PRO A 1 176 ? -6.865 2.400 15.616 1.00 98.25 176 PRO A CA 1
ATOM 1343 C C . PRO A 1 176 ? -5.496 2.367 14.933 1.00 98.25 176 PRO A C 1
ATOM 1345 O O . PRO A 1 176 ? -5.307 2.928 13.854 1.00 98.25 176 PRO A O 1
ATOM 1348 N N . PHE A 1 177 ? -4.526 1.712 15.565 1.00 97.56 177 PHE A N 1
ATOM 1349 C CA . PHE A 1 177 ? -3.151 1.671 15.074 1.00 97.56 177 PHE A CA 1
ATOM 1350 C C . PHE A 1 177 ? -3.058 1.081 13.665 1.00 97.56 177 PHE A C 1
ATOM 1352 O O . PHE A 1 177 ? -2.323 1.616 12.846 1.00 97.56 177 PHE A O 1
ATOM 1359 N N . ALA A 1 178 ? -3.797 -0.002 13.391 1.00 95.12 178 ALA A N 1
ATOM 1360 C CA . ALA A 1 178 ? -3.807 -0.648 12.078 1.00 95.12 178 ALA A CA 1
ATOM 1361 C C . ALA A 1 178 ? -4.289 0.320 10.990 1.00 95.12 178 ALA A C 1
ATOM 1363 O O . ALA A 1 178 ? -3.592 0.489 10.001 1.00 95.12 178 ALA A O 1
ATOM 1364 N N . THR A 1 179 ? -5.377 1.052 11.245 1.00 96.56 179 THR A N 1
ATOM 1365 C CA . THR A 1 179 ? -5.911 2.057 10.319 1.00 96.56 179 THR A CA 1
ATOM 1366 C C . THR A 1 179 ? -4.913 3.172 10.032 1.00 96.56 179 THR A C 1
ATOM 1368 O O . THR A 1 179 ? -4.712 3.544 8.882 1.00 96.56 179 THR A O 1
ATOM 1371 N N . VAL A 1 180 ? -4.236 3.705 11.057 1.00 95.94 180 VAL A N 1
ATOM 1372 C CA . VAL A 1 180 ? -3.185 4.714 10.825 1.00 95.94 180 VAL A CA 1
ATOM 1373 C C . VAL A 1 180 ? -1.998 4.120 10.085 1.00 95.94 180 VAL A C 1
ATOM 1375 O O . VAL A 1 180 ? -1.411 4.789 9.237 1.00 95.94 180 VAL A O 1
ATOM 1378 N N . SER A 1 181 ? -1.644 2.876 10.397 1.00 92.38 181 SER A N 1
ATOM 1379 C CA . SER A 1 181 ? -0.584 2.202 9.675 1.00 92.38 181 SER A CA 1
ATOM 1380 C C . SER A 1 181 ? -0.929 2.072 8.204 1.00 92.38 181 SER A C 1
ATOM 1382 O O . SER A 1 181 ? -0.132 2.517 7.395 1.00 92.38 181 SER A O 1
ATOM 1384 N N . ASP A 1 182 ? -2.113 1.586 7.843 1.00 90.44 182 ASP A N 1
ATOM 1385 C CA . ASP A 1 182 ? -2.543 1.463 6.447 1.00 90.44 182 ASP A CA 1
ATOM 1386 C C . ASP A 1 182 ? -2.580 2.828 5.735 1.00 90.44 182 ASP A C 1
ATOM 1388 O O . ASP A 1 182 ? -2.166 2.926 4.583 1.00 90.44 182 ASP A O 1
ATOM 1392 N N . LEU A 1 183 ? -2.987 3.900 6.430 1.00 91.69 183 LEU A N 1
ATOM 1393 C CA . LEU A 1 183 ? -2.998 5.265 5.883 1.00 91.69 183 LEU A CA 1
ATOM 1394 C C . LEU A 1 183 ? -1.607 5.768 5.472 1.00 91.69 183 LEU A C 1
ATOM 1396 O O . LEU A 1 183 ? -1.477 6.415 4.437 1.00 91.69 183 LEU A O 1
ATOM 1400 N N . PHE A 1 184 ? -0.587 5.511 6.291 1.00 88.69 184 PHE A N 1
ATOM 1401 C CA . PHE A 1 184 ? 0.781 5.997 6.063 1.00 88.69 184 PHE A CA 1
ATOM 1402 C C . PHE A 1 184 ? 1.739 4.902 5.590 1.00 88.69 184 PHE A C 1
ATOM 1404 O O . PHE A 1 184 ? 2.942 5.142 5.467 1.00 88.69 184 PHE A O 1
ATOM 1411 N N . SER A 1 185 ? 1.230 3.695 5.343 1.00 80.25 185 SER A N 1
ATOM 1412 C CA . SER A 1 185 ? 2.044 2.599 4.846 1.00 80.25 185 SER A CA 1
ATOM 1413 C C . SER A 1 185 ? 2.388 2.855 3.394 1.00 80.25 185 SER A C 1
ATOM 1415 O O . SER A 1 185 ? 1.530 3.155 2.566 1.00 80.25 185 SER A O 1
ATOM 1417 N N . ASN A 1 186 ? 3.661 2.672 3.077 1.00 70.44 186 ASN A N 1
ATOM 1418 C CA . ASN A 1 186 ? 4.097 2.477 1.713 1.00 70.44 186 ASN A CA 1
ATOM 1419 C C . ASN A 1 186 ? 4.452 0.991 1.550 1.00 70.44 186 ASN A C 1
ATOM 1421 O O . ASN A 1 186 ? 5.337 0.526 2.278 1.00 70.44 186 ASN A O 1
ATOM 1425 N N . PRO A 1 187 ? 3.814 0.268 0.607 1.00 53.62 187 PRO A N 1
ATOM 1426 C CA . PRO A 1 187 ? 4.061 -1.157 0.385 1.00 53.62 187 PRO A CA 1
ATOM 1427 C C . PRO A 1 187 ? 5.532 -1.497 0.099 1.00 53.62 187 PRO A C 1
ATOM 1429 O O . PRO A 1 187 ? 5.944 -2.631 0.339 1.00 53.62 187 PRO A O 1
ATOM 1432 N N . ASP A 1 188 ? 6.323 -0.529 -0.368 1.00 54.75 188 ASP A N 1
ATOM 1433 C CA . ASP A 1 188 ? 7.710 -0.734 -0.773 1.00 54.75 188 ASP A CA 1
ATOM 1434 C C . ASP A 1 188 ? 8.738 -0.349 0.296 1.00 54.75 188 ASP A C 1
ATOM 1436 O O . ASP A 1 188 ? 9.894 -0.743 0.175 1.00 54.75 188 ASP A O 1
ATOM 1440 N N . VAL A 1 189 ? 8.390 0.436 1.325 1.00 62.62 189 VAL A N 1
ATOM 1441 C CA . VAL A 1 189 ? 9.425 0.997 2.223 1.00 62.62 189 VAL A CA 1
ATOM 1442 C C . VAL A 1 189 ? 9.011 1.079 3.681 1.00 62.62 189 VAL A C 1
ATOM 1444 O O . VAL A 1 189 ? 9.850 0.834 4.538 1.00 62.62 189 VAL A O 1
ATOM 1447 N N . GLN A 1 190 ? 7.768 1.447 4.000 1.00 77.19 190 GLN A N 1
ATOM 1448 C CA . GLN A 1 190 ? 7.385 1.798 5.371 1.00 77.19 190 GLN A CA 1
ATOM 1449 C C . GLN A 1 190 ? 6.094 1.099 5.759 1.00 77.19 190 GLN A C 1
ATOM 1451 O O . GLN A 1 190 ? 5.032 1.419 5.240 1.00 77.19 190 GLN A O 1
ATOM 1456 N N . THR A 1 191 ? 6.158 0.150 6.685 1.00 81.12 191 THR A N 1
ATOM 1457 C CA . THR A 1 191 ? 4.960 -0.508 7.218 1.00 81.12 191 THR A CA 1
ATOM 1458 C C . THR A 1 191 ? 5.142 -0.778 8.700 1.00 81.12 191 THR A C 1
ATOM 1460 O O . THR A 1 191 ? 6.185 -1.272 9.129 1.00 81.12 191 THR A O 1
ATOM 1463 N N . ALA A 1 192 ? 4.119 -0.459 9.495 1.00 87.81 192 ALA A N 1
ATOM 1464 C CA . ALA A 1 192 ? 4.060 -0.832 10.900 1.00 87.81 192 ALA A CA 1
ATOM 1465 C C . ALA A 1 192 ? 2.939 -1.853 11.136 1.00 87.81 192 ALA A C 1
ATOM 1467 O O . ALA A 1 192 ? 1.842 -1.725 10.604 1.00 87.81 192 ALA A O 1
ATOM 1468 N N . TYR A 1 193 ? 3.155 -2.861 11.968 1.00 86.81 193 TYR A N 1
ATOM 1469 C CA . TYR A 1 193 ? 2.077 -3.768 12.362 1.00 86.81 193 TYR A CA 1
ATOM 1470 C C . TYR A 1 193 ? 2.202 -4.154 13.825 1.00 86.81 193 TYR A C 1
ATOM 1472 O O . TYR A 1 193 ? 3.296 -4.358 14.346 1.00 86.81 193 TYR A O 1
ATOM 1480 N N . TYR A 1 194 ? 1.058 -4.234 14.497 1.00 88.44 194 TYR A N 1
ATOM 1481 C CA . TYR A 1 194 ? 0.962 -4.667 15.883 1.00 88.44 194 TYR A CA 1
ATOM 1482 C C . TYR A 1 194 ? 0.582 -6.146 15.937 1.00 88.44 194 TYR A C 1
ATOM 1484 O O . TYR A 1 194 ? -0.428 -6.554 15.363 1.00 88.44 194 TYR A O 1
ATOM 1492 N N . ALA A 1 195 ? 1.377 -6.942 16.645 1.00 84.50 195 ALA A N 1
ATOM 1493 C CA . ALA A 1 195 ? 1.079 -8.335 16.938 1.00 84.50 195 ALA A CA 1
ATOM 1494 C C . ALA A 1 195 ? 1.653 -8.718 18.307 1.00 84.50 195 ALA A C 1
ATOM 1496 O O . ALA A 1 195 ? 2.818 -8.446 18.592 1.00 84.50 195 ALA A O 1
ATOM 1497 N N . ASP A 1 196 ? 0.830 -9.359 19.143 1.00 81.94 196 ASP A N 1
ATOM 1498 C CA . ASP A 1 196 ? 1.227 -9.926 20.440 1.00 81.94 196 ASP A CA 1
ATOM 1499 C C . ASP A 1 196 ? 1.983 -8.941 21.352 1.00 81.94 196 ASP A C 1
ATOM 1501 O O . ASP A 1 196 ? 3.059 -9.242 21.869 1.00 81.94 196 ASP A O 1
ATOM 1505 N N . ASP A 1 197 ? 1.414 -7.746 21.544 1.00 88.12 197 ASP A N 1
ATOM 1506 C CA . ASP A 1 197 ? 2.006 -6.667 22.346 1.00 88.12 197 ASP A CA 1
ATOM 1507 C C . ASP A 1 197 ? 3.364 -6.149 21.831 1.00 88.12 197 ASP A C 1
ATOM 1509 O O . ASP A 1 197 ? 4.107 -5.517 22.580 1.00 88.12 197 ASP A O 1
ATOM 1513 N N . ILE A 1 198 ? 3.687 -6.360 20.552 1.00 87.88 198 ILE A N 1
ATOM 1514 C CA . ILE A 1 198 ? 4.873 -5.810 19.886 1.00 87.88 198 ILE A CA 1
ATOM 1515 C C . ILE A 1 198 ? 4.441 -5.080 18.614 1.00 87.88 198 ILE A C 1
ATOM 1517 O O . ILE A 1 198 ? 3.589 -5.557 17.866 1.00 87.88 198 ILE A O 1
ATOM 1521 N N . ILE A 1 199 ? 5.043 -3.921 18.351 1.00 89.38 199 ILE A N 1
ATOM 1522 C CA . ILE A 1 199 ? 4.972 -3.260 17.048 1.00 89.38 199 ILE A CA 1
ATOM 1523 C C . ILE A 1 199 ? 6.224 -3.613 16.261 1.00 89.38 199 ILE A C 1
ATOM 1525 O O . ILE A 1 199 ? 7.346 -3.415 16.723 1.00 89.38 199 ILE A O 1
ATOM 1529 N N . TYR A 1 200 ? 6.030 -4.099 15.052 1.00 85.12 200 TYR A N 1
ATOM 1530 C CA . TYR A 1 200 ? 7.080 -4.316 14.074 1.00 85.12 200 TYR A CA 1
ATOM 1531 C C . TYR A 1 200 ? 7.029 -3.165 13.083 1.00 85.12 200 TYR A C 1
ATOM 1533 O O . TYR A 1 200 ? 5.946 -2.783 12.648 1.00 85.12 200 TYR A O 1
ATOM 1541 N N . TYR A 1 201 ? 8.180 -2.584 12.772 1.00 85.38 201 TYR A N 1
ATOM 1542 C CA . TYR A 1 201 ? 8.290 -1.495 11.814 1.00 85.38 201 TYR A CA 1
ATOM 1543 C C . TYR A 1 201 ? 9.381 -1.820 10.805 1.00 85.38 201 TYR A C 1
ATOM 1545 O O . TYR A 1 201 ? 10.534 -2.006 11.185 1.00 85.38 201 TYR A O 1
ATOM 1553 N N . GLU A 1 202 ? 9.010 -1.869 9.535 1.00 77.44 202 GLU A N 1
ATOM 1554 C CA . GLU A 1 202 ? 9.908 -2.111 8.409 1.00 77.44 202 GLU A CA 1
ATOM 1555 C C . GLU A 1 202 ? 10.034 -0.791 7.647 1.00 77.44 202 GLU A C 1
ATOM 1557 O O . GLU A 1 202 ? 9.011 -0.181 7.350 1.00 77.44 202 GLU A O 1
ATOM 1562 N N . ALA A 1 203 ? 11.266 -0.304 7.442 1.00 71.06 203 ALA A N 1
ATOM 1563 C CA . ALA A 1 203 ? 11.541 1.073 7.004 1.00 71.06 203 ALA A CA 1
ATOM 1564 C C . ALA A 1 203 ? 12.448 1.182 5.763 1.00 71.06 203 ALA A C 1
ATOM 1566 O O . ALA A 1 203 ? 12.832 2.294 5.398 1.00 71.06 203 ALA A O 1
ATOM 1567 N N . ASP A 1 204 ? 12.854 0.055 5.173 1.00 62.56 204 ASP A N 1
ATOM 1568 C CA . ASP A 1 204 ? 13.857 0.012 4.109 1.00 62.56 204 ASP A CA 1
ATOM 1569 C C . ASP A 1 204 ? 13.570 -1.135 3.123 1.00 62.56 204 ASP A C 1
ATOM 1571 O O . ASP A 1 204 ? 13.310 -2.271 3.527 1.00 62.56 204 ASP A O 1
ATOM 1575 N N . TYR A 1 205 ? 13.649 -0.841 1.824 1.00 51.19 205 TYR A N 1
ATOM 1576 C CA . TYR A 1 205 ? 13.471 -1.804 0.733 1.00 51.19 205 TYR A CA 1
ATOM 1577 C C . TYR A 1 205 ? 14.522 -2.931 0.783 1.00 51.19 205 TYR A C 1
ATOM 1579 O O . TYR A 1 205 ? 14.217 -4.092 0.488 1.00 51.19 205 TYR A O 1
ATOM 1587 N N . GLU A 1 206 ? 15.750 -2.636 1.232 1.00 49.03 206 GLU A N 1
ATOM 1588 C CA . GLU A 1 206 ? 16.768 -3.671 1.467 1.00 49.03 206 GLU A CA 1
ATOM 1589 C C . GLU A 1 206 ? 16.414 -4.556 2.678 1.00 49.03 206 GLU A C 1
ATOM 1591 O O . GLU A 1 206 ? 16.642 -5.771 2.664 1.00 49.03 206 GLU A O 1
ATOM 1596 N N . GLU A 1 207 ? 15.769 -3.989 3.704 1.00 48.50 207 GLU A N 1
ATOM 1597 C CA . GLU A 1 207 ? 15.247 -4.750 4.845 1.00 48.50 207 GLU A CA 1
ATOM 1598 C C . GLU A 1 207 ? 14.009 -5.587 4.454 1.00 48.50 207 GLU A C 1
ATOM 1600 O O . GLU A 1 207 ? 13.820 -6.691 4.973 1.00 48.50 207 GLU A O 1
ATOM 1605 N N . LEU A 1 208 ? 13.227 -5.152 3.463 1.00 41.41 208 LEU A N 1
ATOM 1606 C CA . LEU A 1 208 ? 12.122 -5.924 2.886 1.00 41.41 208 LEU A CA 1
ATOM 1607 C C . LEU A 1 208 ? 12.600 -7.111 2.032 1.00 41.41 208 LEU A C 1
ATOM 1609 O O . LEU A 1 208 ? 11.918 -8.132 1.974 1.00 41.41 208 LEU A O 1
ATOM 1613 N N . ASN A 1 209 ? 13.778 -7.060 1.409 1.00 40.09 209 ASN A N 1
ATOM 1614 C CA . ASN A 1 209 ? 14.290 -8.166 0.578 1.00 40.09 209 ASN A CA 1
ATOM 1615 C C . ASN A 1 209 ? 15.293 -9.101 1.276 1.00 40.09 209 ASN A C 1
ATOM 1617 O O . ASN A 1 209 ? 15.725 -10.094 0.690 1.00 40.09 209 ASN A O 1
ATOM 1621 N N . GLY A 1 210 ? 15.621 -8.854 2.544 1.00 42.53 210 GLY A N 1
ATOM 1622 C CA . GLY A 1 210 ? 16.521 -9.732 3.302 1.00 42.53 210 GLY A CA 1
ATOM 1623 C C . GLY A 1 210 ? 16.788 -9.305 4.740 1.00 42.53 210 GLY A C 1
ATOM 1624 O O . GLY A 1 210 ? 17.696 -9.839 5.381 1.00 42.53 210 GLY A O 1
ATOM 1625 N N . GLY A 1 211 ? 16.020 -8.348 5.259 1.00 44.53 211 GLY A N 1
ATOM 1626 C CA . GLY A 1 211 ? 16.208 -7.810 6.591 1.00 44.53 211 GLY A CA 1
ATOM 1627 C C . GLY A 1 211 ? 16.028 -8.870 7.680 1.00 44.53 211 GLY A C 1
ATOM 1628 O O . GLY A 1 211 ? 15.292 -9.852 7.516 1.00 44.53 211 GLY A O 1
ATOM 1629 N N . PRO A 1 212 ? 16.685 -8.676 8.834 1.00 45.41 212 PRO A N 1
ATOM 1630 C CA . PRO A 1 212 ? 16.694 -9.629 9.946 1.00 45.41 212 PRO A CA 1
ATOM 1631 C C . PRO A 1 212 ? 15.295 -10.060 10.431 1.00 45.41 212 PRO A C 1
ATOM 1633 O O . PRO A 1 212 ? 15.161 -11.165 10.967 1.00 45.41 212 PRO A O 1
ATOM 1636 N N . LEU A 1 213 ? 14.254 -9.246 10.203 1.00 51.16 213 LEU A N 1
ATOM 1637 C CA . LEU A 1 213 ? 12.866 -9.550 10.570 1.00 51.16 213 LEU A CA 1
ATOM 1638 C C . LEU A 1 213 ? 12.219 -10.629 9.673 1.00 51.16 213 LEU A C 1
ATOM 1640 O O . LEU A 1 213 ? 11.617 -11.570 10.203 1.00 51.16 213 LEU A O 1
ATOM 1644 N N . ARG A 1 214 ? 12.424 -10.595 8.344 1.00 50.59 214 ARG A N 1
ATOM 1645 C CA . ARG A 1 214 ? 11.860 -11.590 7.403 1.00 50.59 214 ARG A CA 1
ATOM 1646 C C . ARG A 1 214 ? 12.516 -12.970 7.503 1.00 50.59 214 ARG A C 1
ATOM 1648 O O . ARG A 1 214 ? 11.838 -13.982 7.350 1.00 50.59 214 ARG A O 1
ATOM 1655 N N . GLY A 1 215 ? 13.819 -13.028 7.785 1.00 49.25 215 GLY A N 1
ATOM 1656 C CA . GLY A 1 215 ? 14.581 -14.284 7.792 1.00 49.25 215 GLY A CA 1
ATOM 1657 C C . GLY A 1 215 ? 14.475 -15.116 9.074 1.00 49.25 215 GLY A C 1
ATOM 1658 O O . GLY A 1 215 ? 14.826 -16.295 9.063 1.00 49.25 215 GLY A O 1
ATOM 1659 N N . THR A 1 216 ? 14.034 -14.534 10.197 1.00 47.31 216 THR A N 1
ATOM 1660 C CA . THR A 1 216 ? 14.112 -15.231 11.496 1.00 47.31 216 THR A CA 1
ATOM 1661 C C . THR A 1 216 ? 12.940 -15.015 12.455 1.00 47.31 216 THR A C 1
ATOM 1663 O O . THR A 1 216 ? 12.803 -15.816 13.381 1.00 47.31 216 THR A O 1
ATOM 1666 N N . THR A 1 217 ? 12.111 -13.971 12.309 1.00 48.50 217 THR A N 1
ATOM 1667 C CA . THR A 1 217 ? 11.377 -13.454 13.485 1.00 48.50 217 THR A CA 1
ATOM 1668 C C . THR A 1 217 ? 10.015 -12.801 13.254 1.00 48.50 217 THR A C 1
ATOM 1670 O O . THR A 1 217 ? 9.392 -12.433 14.250 1.00 48.50 217 THR A O 1
ATOM 1673 N N . MET A 1 218 ? 9.467 -12.762 12.032 1.00 54.50 218 MET A N 1
ATOM 1674 C CA . MET A 1 218 ? 8.009 -12.650 11.867 1.00 54.50 218 MET A CA 1
ATOM 1675 C C . MET A 1 218 ? 7.352 -13.939 12.361 1.00 54.50 218 MET A C 1
ATOM 1677 O O . MET A 1 218 ? 6.946 -14.832 11.614 1.00 54.50 218 MET A O 1
ATOM 1681 N N . THR A 1 219 ? 7.314 -14.082 13.678 1.00 57.62 219 THR A N 1
ATOM 1682 C CA . THR A 1 219 ? 6.412 -15.012 14.305 1.00 57.62 219 THR A CA 1
ATOM 1683 C C . THR A 1 219 ? 5.016 -14.469 14.082 1.00 57.62 219 THR A C 1
ATOM 1685 O O . THR A 1 219 ? 4.767 -13.289 14.306 1.00 57.62 219 THR A O 1
ATOM 1688 N N . TRP A 1 220 ? 4.096 -15.350 13.722 1.00 68.00 220 TRP A N 1
ATOM 1689 C CA . TRP A 1 220 ? 2.672 -15.065 13.722 1.00 68.00 220 TRP A CA 1
ATOM 1690 C C . TRP A 1 220 ? 2.050 -15.851 14.888 1.00 68.00 220 TRP A C 1
ATOM 1692 O O . TRP A 1 220 ? 1.366 -16.843 14.634 1.00 68.00 220 TRP A O 1
ATOM 1702 N N . PRO A 1 221 ? 2.348 -15.549 16.173 1.00 67.81 221 PRO A N 1
ATOM 1703 C CA . PRO A 1 221 ? 1.851 -16.358 17.284 1.00 67.81 221 PRO A CA 1
ATOM 1704 C C . PRO A 1 221 ? 0.329 -16.485 17.285 1.00 67.81 221 PRO A C 1
ATOM 1706 O O . PRO A 1 221 ? -0.170 -17.565 17.595 1.00 67.81 221 PRO A O 1
ATOM 1709 N N . TRP A 1 222 ? -0.395 -15.458 16.831 1.00 74.69 222 TRP A N 1
ATOM 1710 C CA . TRP A 1 222 ? -1.846 -15.526 16.638 1.00 74.69 222 TRP A CA 1
ATOM 1711 C C . TRP A 1 222 ? -2.296 -16.642 15.678 1.00 74.69 222 TRP A C 1
ATOM 1713 O O . TRP A 1 222 ? -3.389 -17.168 15.826 1.00 74.69 222 TRP A O 1
ATOM 1723 N N . ILE A 1 223 ? -1.465 -17.082 14.728 1.00 75.69 223 ILE A N 1
ATOM 1724 C CA . ILE A 1 223 ? -1.781 -18.232 13.860 1.00 75.69 223 ILE A CA 1
ATOM 1725 C C . ILE A 1 223 ? -1.755 -19.551 14.637 1.00 75.69 223 ILE A C 1
ATOM 1727 O O . ILE A 1 223 ? -2.405 -20.524 14.258 1.00 75.69 223 ILE A O 1
ATOM 1731 N N . LEU A 1 224 ? -0.993 -19.594 15.726 1.00 77.31 224 LEU A N 1
ATOM 1732 C CA . LEU A 1 224 ? -0.894 -20.750 16.611 1.00 77.31 224 LEU A CA 1
ATOM 1733 C C . LEU A 1 224 ? -1.928 -20.719 17.731 1.00 77.31 224 LEU A C 1
ATOM 1735 O O . LEU A 1 224 ? -1.997 -21.686 18.496 1.00 77.31 224 LEU A O 1
ATOM 1739 N N . SER A 1 225 ? -2.686 -19.629 17.870 1.00 80.25 225 SER A N 1
ATOM 1740 C CA . SER A 1 225 ? -3.772 -19.583 18.834 1.00 80.25 225 SER A CA 1
ATOM 1741 C C . SER A 1 225 ? -4.866 -20.568 18.417 1.00 80.25 225 SER A C 1
ATOM 1743 O O . SER A 1 225 ? -5.056 -20.884 17.241 1.00 80.25 225 SER A O 1
ATOM 1745 N N . ALA A 1 226 ? -5.589 -21.100 19.401 1.00 81.50 226 ALA A N 1
ATOM 1746 C CA . ALA A 1 226 ? -6.738 -21.952 19.108 1.00 81.50 226 ALA A CA 1
ATOM 1747 C C . ALA A 1 226 ? -7.899 -21.140 18.508 1.00 81.50 226 ALA A C 1
ATOM 1749 O O . ALA A 1 226 ? -8.671 -21.673 17.711 1.00 81.50 226 ALA A O 1
ATOM 1750 N N . GLN A 1 227 ? -8.020 -19.872 18.915 1.00 88.81 227 GLN A N 1
ATOM 1751 C CA . GLN A 1 227 ? -9.092 -18.955 18.543 1.00 88.81 227 GLN A CA 1
ATOM 1752 C C . GLN A 1 227 ? -8.565 -17.518 18.436 1.00 88.81 227 GLN A C 1
ATOM 1754 O O . GLN A 1 227 ? -7.587 -17.147 19.091 1.00 88.81 227 GLN A O 1
ATOM 1759 N N . ARG A 1 228 ? -9.227 -16.723 17.600 1.00 91.81 228 ARG A N 1
ATOM 1760 C CA . ARG A 1 228 ? -9.097 -15.270 17.498 1.00 91.81 228 ARG A CA 1
ATOM 1761 C C . ARG A 1 228 ? -10.096 -14.609 18.445 1.00 91.81 228 ARG A C 1
ATOM 1763 O O . ARG A 1 228 ? -11.207 -15.103 18.618 1.00 91.81 228 ARG A O 1
ATOM 1770 N N . GLU A 1 229 ? -9.700 -13.479 19.012 1.00 93.56 229 GLU A N 1
ATOM 1771 C CA . GLU A 1 229 ? -10.551 -12.685 19.899 1.00 93.56 229 GLU A CA 1
ATOM 1772 C C . GLU A 1 229 ? -11.683 -11.997 19.116 1.00 93.56 229 GLU A C 1
ATOM 1774 O O . GLU A 1 229 ? -11.504 -11.592 17.965 1.00 93.56 229 GLU A O 1
ATOM 1779 N N . ALA A 1 230 ? -12.868 -11.875 19.718 1.00 95.75 230 ALA A N 1
ATOM 1780 C CA . ALA A 1 230 ? -14.076 -11.426 19.013 1.00 95.75 230 ALA A CA 1
ATOM 1781 C C . ALA A 1 230 ? -13.994 -9.975 18.495 1.00 95.75 230 ALA A C 1
ATOM 1783 O O . ALA A 1 230 ? -14.489 -9.671 17.402 1.00 95.75 230 ALA A O 1
ATOM 1784 N N . ASP A 1 231 ? -13.352 -9.088 19.257 1.00 95.06 231 ASP A N 1
ATOM 1785 C CA . ASP A 1 231 ? -13.079 -7.706 18.856 1.00 95.06 231 ASP A CA 1
ATOM 1786 C C . ASP A 1 231 ? -12.089 -7.652 17.685 1.00 95.06 231 ASP A C 1
ATOM 1788 O O . ASP A 1 231 ? -12.354 -6.957 16.708 1.00 95.06 231 ASP A O 1
ATOM 1792 N N . MET A 1 232 ? -11.026 -8.465 17.710 1.00 93.50 232 MET A N 1
ATOM 1793 C CA . MET A 1 232 ? -10.082 -8.613 16.591 1.00 93.50 232 MET A CA 1
ATOM 1794 C C . MET A 1 232 ? -10.747 -9.143 15.317 1.00 93.50 232 MET A C 1
ATOM 1796 O O . MET A 1 232 ? -10.413 -8.701 14.221 1.00 93.50 232 MET A O 1
ATOM 1800 N N . ILE A 1 233 ? -11.658 -10.116 15.423 1.00 95.56 233 ILE A N 1
ATOM 1801 C CA . ILE A 1 233 ? -12.368 -10.663 14.253 1.00 95.56 233 ILE A CA 1
ATOM 1802 C C . ILE A 1 233 ? -13.184 -9.569 13.572 1.00 95.56 233 ILE A C 1
ATOM 1804 O O . ILE A 1 233 ? -13.071 -9.386 12.360 1.00 95.56 233 ILE A O 1
ATOM 1808 N N . THR A 1 234 ? -13.976 -8.846 14.365 1.00 96.38 234 THR A N 1
ATOM 1809 C CA . THR A 1 234 ? -14.866 -7.793 13.869 1.00 96.38 234 THR A CA 1
ATOM 1810 C C . THR A 1 234 ? -14.059 -6.634 13.296 1.00 96.38 234 THR A C 1
ATOM 1812 O O . THR A 1 234 ? -14.268 -6.253 12.146 1.00 96.38 234 THR A O 1
ATOM 1815 N N . PHE A 1 235 ? -13.090 -6.124 14.063 1.00 96.75 235 PHE A N 1
ATOM 1816 C CA . PHE A 1 235 ? -12.242 -5.014 13.644 1.00 96.75 235 PHE A CA 1
ATOM 1817 C C . PHE A 1 235 ? -11.457 -5.347 12.373 1.00 96.75 235 PHE A C 1
ATOM 1819 O O . PHE A 1 235 ? -11.561 -4.606 11.405 1.00 96.75 235 PHE A O 1
ATOM 1826 N N . ASN A 1 236 ? -10.750 -6.482 12.317 1.00 95.31 236 ASN A N 1
ATOM 1827 C CA . ASN A 1 236 ? -9.946 -6.825 11.139 1.00 95.31 236 ASN A CA 1
ATOM 1828 C C . ASN A 1 236 ? -10.796 -6.998 9.875 1.00 95.31 236 ASN A C 1
ATOM 1830 O O . ASN A 1 236 ? -10.329 -6.692 8.783 1.00 95.31 236 ASN A O 1
ATOM 1834 N N . TYR A 1 237 ? -12.023 -7.517 9.994 1.00 97.75 237 TYR A N 1
ATOM 1835 C CA . TYR A 1 237 ? -12.917 -7.646 8.843 1.00 97.75 237 TYR A CA 1
ATOM 1836 C C . TYR A 1 237 ? -13.387 -6.277 8.333 1.00 97.75 237 TYR A C 1
ATOM 1838 O O . TYR A 1 237 ? -13.401 -6.039 7.126 1.00 97.75 237 TYR A O 1
ATOM 1846 N N . HIS A 1 238 ? -13.741 -5.371 9.245 1.00 97.75 238 HIS A N 1
ATOM 1847 C CA . HIS A 1 238 ? -14.134 -4.007 8.900 1.00 97.75 238 HIS A CA 1
ATOM 1848 C C . HIS A 1 238 ? -12.969 -3.191 8.336 1.00 97.75 238 HIS A C 1
ATOM 1850 O O . HIS A 1 238 ? -13.149 -2.513 7.329 1.00 97.75 238 HIS A O 1
ATOM 1856 N N . GLU A 1 239 ? -11.779 -3.319 8.922 1.00 96.56 239 GLU A N 1
ATOM 1857 C CA . GLU A 1 239 ? -10.544 -2.715 8.418 1.00 96.56 239 GLU A CA 1
ATOM 1858 C C . GLU A 1 239 ? -10.232 -3.222 7.009 1.00 96.56 239 GLU A C 1
ATOM 1860 O O . GLU A 1 239 ? -9.992 -2.432 6.111 1.00 96.56 239 GLU A O 1
ATOM 1865 N N . LEU A 1 240 ? -10.354 -4.529 6.760 1.00 95.75 240 LEU A N 1
ATOM 1866 C CA . LEU A 1 240 ? -10.167 -5.097 5.424 1.00 95.75 240 LEU A CA 1
ATOM 1867 C C . LEU A 1 240 ? -11.142 -4.507 4.389 1.00 95.75 240 LEU A C 1
ATOM 1869 O O . LEU A 1 240 ? -10.735 -4.230 3.260 1.00 95.75 240 LEU A O 1
ATOM 1873 N N . CYS A 1 241 ? -12.414 -4.310 4.757 1.00 96.88 241 CYS A N 1
ATOM 1874 C CA . CYS A 1 241 ? -13.393 -3.651 3.886 1.00 96.88 241 CYS A CA 1
ATOM 1875 C C . CYS A 1 241 ? -13.008 -2.188 3.635 1.00 96.88 241 CYS A C 1
ATOM 1877 O O . CYS A 1 241 ? -12.964 -1.764 2.482 1.00 96.88 241 CYS A O 1
ATOM 1879 N N . PHE A 1 242 ? -12.664 -1.450 4.695 1.00 95.69 242 PHE A N 1
ATOM 1880 C CA . PHE A 1 242 ? -12.198 -0.069 4.611 1.00 95.69 242 PHE A CA 1
ATOM 1881 C C . PHE A 1 242 ? -10.980 0.069 3.691 1.00 95.69 242 PHE A C 1
ATOM 1883 O O . PHE A 1 242 ? -11.015 0.883 2.766 1.00 95.69 242 PHE A O 1
ATOM 1890 N N . SER A 1 243 ? -9.939 -0.738 3.901 1.00 92.88 243 SER A N 1
ATOM 1891 C CA . SER A 1 243 ? -8.680 -0.647 3.164 1.00 92.88 243 SER A CA 1
ATOM 1892 C C . SER A 1 243 ? -8.859 -1.017 1.691 1.00 92.88 243 SER A C 1
ATOM 1894 O O . SER A 1 243 ? -8.356 -0.312 0.817 1.00 92.88 243 SER A O 1
ATOM 1896 N N . ILE A 1 244 ? -9.634 -2.064 1.375 1.00 92.00 244 ILE A N 1
ATOM 1897 C CA . ILE A 1 244 ? -9.914 -2.421 -0.024 1.00 92.00 244 ILE A CA 1
ATOM 1898 C C . ILE A 1 244 ? -10.729 -1.322 -0.708 1.00 92.00 244 ILE A C 1
ATOM 1900 O O . ILE A 1 244 ? -10.347 -0.856 -1.776 1.00 92.00 244 ILE A O 1
ATOM 1904 N N . GLU A 1 245 ? -11.820 -0.859 -0.108 1.00 91.62 245 GLU A N 1
ATOM 1905 C CA . GLU A 1 245 ? -12.681 0.134 -0.756 1.00 91.62 245 GLU A CA 1
ATOM 1906 C C . GLU A 1 245 ? -12.020 1.515 -0.882 1.00 91.62 245 GLU A C 1
ATOM 1908 O O . GLU A 1 245 ? -12.347 2.262 -1.806 1.00 91.62 245 GLU A O 1
ATOM 1913 N N . SER A 1 246 ? -11.073 1.842 0.002 1.00 90.19 246 SER A N 1
ATOM 1914 C CA . SER A 1 246 ? -10.373 3.133 -0.008 1.00 90.19 246 SER A CA 1
ATOM 1915 C C . SER A 1 246 ? -9.126 3.142 -0.895 1.00 90.19 246 SER A C 1
ATOM 1917 O O . SER A 1 246 ? -8.825 4.177 -1.491 1.00 90.19 246 SER A O 1
ATOM 1919 N N . PHE A 1 247 ? -8.398 2.023 -0.993 1.00 86.88 247 PHE A N 1
ATOM 1920 C CA . PHE A 1 247 ? -7.053 2.007 -1.590 1.00 86.88 247 PHE A CA 1
ATOM 1921 C C . PHE A 1 247 ? -6.868 1.012 -2.740 1.00 86.88 247 PHE A C 1
ATOM 1923 O O . PHE A 1 247 ? -5.914 1.146 -3.507 1.00 86.88 247 PHE A O 1
ATOM 1930 N N . TYR A 1 248 ? -7.753 0.025 -2.914 1.00 86.19 248 TYR A N 1
ATOM 1931 C CA . TYR A 1 248 ? -7.619 -0.940 -4.004 1.00 86.19 248 TYR A CA 1
ATOM 1932 C C . TYR A 1 248 ? -7.905 -0.254 -5.346 1.00 86.19 248 TYR A C 1
ATOM 1934 O O . TYR A 1 248 ? -9.039 0.089 -5.649 1.00 86.19 248 TYR A O 1
ATOM 1942 N N . GLY A 1 249 ? -6.883 -0.047 -6.181 1.00 80.69 249 GLY A N 1
ATOM 1943 C CA . GLY A 1 249 ? -6.994 0.703 -7.443 1.00 80.69 249 GLY A CA 1
ATOM 1944 C C . GLY A 1 249 ? -7.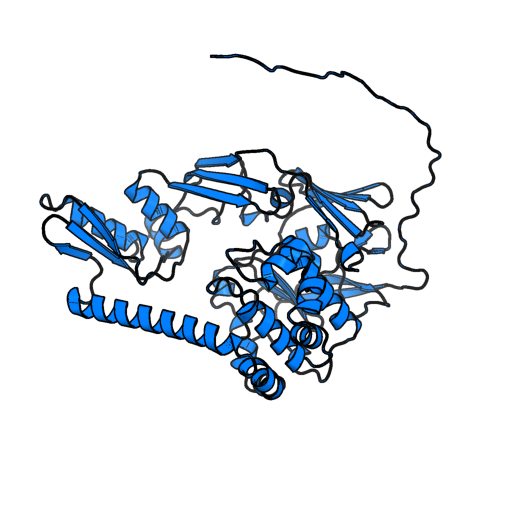771 0.016 -8.579 1.00 80.69 249 GLY A C 1
ATOM 1945 O O . GLY A 1 249 ? -7.751 0.512 -9.702 1.00 80.69 249 GLY A O 1
ATOM 1946 N N . TYR A 1 250 ? -8.424 -1.123 -8.320 1.00 80.00 250 TYR A N 1
ATOM 1947 C CA . TYR A 1 250 ? -9.171 -1.939 -9.294 1.00 80.00 250 TYR A CA 1
ATOM 1948 C C . TYR A 1 250 ? -8.421 -2.205 -10.628 1.00 80.00 250 TYR A C 1
ATOM 1950 O O . TYR A 1 250 ? -8.974 -1.960 -11.706 1.00 80.00 250 TYR A O 1
ATOM 1958 N N . PRO A 1 251 ? -7.171 -2.718 -10.606 1.00 69.44 251 PRO A N 1
ATOM 1959 C CA . PRO A 1 251 ? -6.261 -2.717 -11.758 1.00 69.44 251 PRO A CA 1
ATOM 1960 C C . PRO A 1 251 ? -6.545 -3.806 -12.821 1.00 69.44 251 PRO A C 1
ATOM 1962 O O . PRO A 1 251 ? -5.626 -4.481 -13.264 1.00 69.44 251 PRO A O 1
ATOM 1965 N N . CYS A 1 252 ? -7.782 -3.921 -13.323 1.00 57.00 252 CYS A N 1
ATOM 1966 C CA . CYS A 1 252 ? -8.231 -4.815 -14.421 1.00 57.00 252 CYS A CA 1
ATOM 1967 C C . CYS A 1 252 ? -8.884 -6.147 -14.013 1.00 57.00 252 CYS A C 1
ATOM 1969 O O . CYS A 1 252 ? -8.581 -7.206 -14.571 1.00 57.00 252 CYS A O 1
ATOM 1971 N N . SER A 1 253 ? -9.867 -6.110 -13.123 1.00 55.81 253 SER A N 1
ATOM 1972 C CA . SER A 1 253 ? -10.742 -7.252 -12.855 1.00 55.81 253 SER A CA 1
ATOM 1973 C C . SER A 1 253 ? -12.096 -7.062 -13.554 1.00 55.81 253 SER A C 1
ATOM 1975 O O . SER A 1 253 ? -13.020 -6.461 -13.025 1.00 55.81 253 SER A O 1
ATOM 1977 N N . TYR A 1 254 ? -12.220 -7.584 -14.779 1.00 60.59 254 TYR A N 1
ATOM 1978 C CA . TYR A 1 254 ? -13.507 -7.704 -15.482 1.00 60.59 254 TYR A CA 1
ATOM 1979 C C . TYR A 1 254 ? -14.237 -8.967 -15.018 1.00 60.59 254 TYR A C 1
ATOM 1981 O O . TYR A 1 254 ? -14.416 -9.918 -15.785 1.00 60.59 254 TYR A O 1
ATOM 1989 N N . ASN A 1 255 ? -14.591 -9.027 -13.738 1.00 75.38 255 ASN A N 1
ATOM 1990 C CA . ASN A 1 255 ? -15.458 -10.079 -13.235 1.00 75.38 255 ASN A CA 1
ATOM 1991 C C . ASN A 1 255 ? -16.615 -9.471 -12.433 1.00 75.38 255 ASN A C 1
ATOM 1993 O O . ASN A 1 255 ? -16.531 -8.366 -11.906 1.00 75.38 255 ASN A O 1
ATOM 1997 N N . SER A 1 256 ? -17.724 -10.205 -12.357 1.00 84.69 256 SER A N 1
ATOM 1998 C CA . SER A 1 256 ? -18.939 -9.717 -11.698 1.00 84.69 256 SER A CA 1
ATOM 1999 C C . SER A 1 256 ? -18.749 -9.439 -10.206 1.00 84.69 256 SER A C 1
ATOM 2001 O O . SER A 1 256 ? -19.516 -8.669 -9.636 1.00 84.69 256 SER A O 1
ATOM 2003 N N . PHE A 1 257 ? -17.757 -10.070 -9.568 1.00 88.31 257 PHE A N 1
ATOM 2004 C CA . PHE A 1 257 ? -17.447 -9.838 -8.162 1.00 88.31 257 PHE A CA 1
ATOM 2005 C C . PHE A 1 257 ? -16.800 -8.466 -7.958 1.00 88.31 257 PHE A C 1
ATOM 2007 O O . PHE A 1 257 ? -17.236 -7.719 -7.089 1.00 88.31 257 PHE A O 1
ATOM 2014 N N . THR A 1 258 ? -15.815 -8.094 -8.772 1.00 87.31 258 THR A N 1
ATOM 2015 C CA . THR A 1 258 ? -15.118 -6.809 -8.647 1.00 87.31 258 THR A CA 1
ATOM 2016 C C . THR A 1 258 ? -15.969 -5.633 -9.109 1.00 87.31 258 THR A C 1
ATOM 2018 O O . THR A 1 258 ? -15.927 -4.589 -8.463 1.00 87.31 258 THR A O 1
ATOM 2021 N N . ASP A 1 259 ? -16.831 -5.826 -10.113 1.00 87.94 259 ASP A N 1
ATOM 2022 C CA . ASP A 1 259 ? -17.870 -4.849 -10.475 1.00 87.94 259 ASP A CA 1
ATOM 2023 C C . ASP A 1 259 ? -18.833 -4.596 -9.300 1.00 87.94 259 ASP A C 1
ATOM 2025 O O . ASP A 1 259 ? -19.176 -3.454 -8.987 1.00 87.94 259 ASP A O 1
ATOM 2029 N N . ALA A 1 260 ? -19.272 -5.667 -8.626 1.00 91.50 260 ALA A N 1
ATOM 2030 C CA . ALA A 1 260 ? -20.139 -5.558 -7.456 1.00 91.50 260 ALA A CA 1
ATOM 2031 C C . ALA A 1 260 ? -19.415 -4.918 -6.267 1.00 91.50 260 ALA A C 1
ATOM 2033 O O . ALA A 1 260 ? -20.000 -4.084 -5.588 1.00 91.50 260 ALA A O 1
ATOM 2034 N N . MET A 1 261 ? -18.145 -5.257 -6.044 1.00 92.25 261 MET A N 1
ATOM 2035 C CA . MET A 1 261 ? -17.321 -4.673 -4.986 1.00 92.25 261 MET A CA 1
ATOM 2036 C C . MET A 1 261 ? -17.148 -3.167 -5.182 1.00 92.25 261 MET A C 1
ATOM 2038 O O . MET A 1 261 ? -17.375 -2.409 -4.248 1.00 92.25 261 MET A O 1
ATOM 2042 N N . GLN A 1 262 ? -16.828 -2.720 -6.400 1.00 89.94 262 GLN A N 1
ATOM 2043 C CA . GLN A 1 262 ? -16.673 -1.296 -6.700 1.00 89.94 262 GLN A CA 1
ATOM 2044 C C . GLN A 1 262 ? -17.983 -0.513 -6.517 1.00 89.94 262 GLN A C 1
ATOM 2046 O O . GLN A 1 262 ? -17.969 0.663 -6.159 1.00 89.94 262 GLN A O 1
ATOM 2051 N N . LYS A 1 263 ? -19.123 -1.148 -6.807 1.00 91.56 263 LYS A N 1
ATOM 2052 C CA . LYS A 1 263 ? -20.437 -0.501 -6.776 1.00 91.56 263 LYS A CA 1
ATOM 2053 C C . LYS A 1 263 ? -21.088 -0.513 -5.393 1.00 91.56 263 LYS A C 1
ATOM 2055 O O . LYS A 1 263 ? -21.701 0.480 -5.012 1.00 91.56 263 LYS A O 1
ATOM 2060 N N . ASP A 1 264 ? -21.029 -1.649 -4.706 1.00 94.75 264 ASP A N 1
ATOM 2061 C CA . ASP A 1 264 ? -21.824 -1.945 -3.511 1.00 94.75 264 ASP A CA 1
ATOM 2062 C C . ASP A 1 264 ? -20.957 -2.189 -2.256 1.00 94.75 264 ASP A C 1
ATOM 2064 O O . ASP A 1 264 ? -21.507 -2.309 -1.162 1.00 94.75 264 ASP A O 1
ATOM 2068 N N . GLY A 1 265 ? -19.629 -2.248 -2.397 1.00 94.50 265 GLY A N 1
ATOM 2069 C CA . GLY A 1 265 ? -18.673 -2.510 -1.319 1.00 94.50 265 GLY A CA 1
ATOM 2070 C C . GLY A 1 265 ? -18.284 -3.987 -1.182 1.00 94.50 265 GLY A C 1
ATOM 2071 O O . GLY A 1 265 ? -18.959 -4.893 -1.691 1.00 94.50 265 GLY A O 1
ATOM 2072 N N . LEU A 1 266 ? -17.177 -4.253 -0.484 1.00 96.00 266 LEU A N 1
ATOM 2073 C CA . LEU A 1 266 ? -16.607 -5.595 -0.336 1.00 96.00 266 LEU A CA 1
ATOM 2074 C C . LEU A 1 266 ? -17.543 -6.533 0.431 1.00 96.00 266 LEU A C 1
ATOM 2076 O O . LEU A 1 266 ? -17.773 -7.660 -0.009 1.00 96.00 266 LEU A O 1
ATOM 2080 N N . ASP A 1 267 ? -18.109 -6.081 1.553 1.00 97.75 267 ASP A N 1
ATOM 2081 C CA . ASP A 1 267 ? -18.997 -6.910 2.380 1.00 97.75 267 ASP A CA 1
ATOM 2082 C C . ASP A 1 267 ? -20.247 -7.352 1.606 1.00 97.75 267 ASP A C 1
ATOM 2084 O O . ASP A 1 267 ? -20.642 -8.524 1.657 1.00 97.75 267 ASP A O 1
ATOM 2088 N N . ALA A 1 268 ? -20.840 -6.435 0.837 1.00 96.94 268 ALA A N 1
ATOM 2089 C CA . ALA A 1 268 ? -22.003 -6.718 0.006 1.00 96.94 268 ALA A CA 1
ATOM 2090 C C . ALA A 1 268 ? -21.654 -7.685 -1.135 1.00 96.94 268 ALA A C 1
ATOM 2092 O O . ALA A 1 268 ? -22.370 -8.668 -1.353 1.00 96.94 268 ALA A O 1
ATOM 2093 N N . ALA A 1 269 ? -20.533 -7.454 -1.826 1.00 95.44 269 ALA A N 1
ATOM 2094 C CA . ALA A 1 269 ? -20.068 -8.325 -2.899 1.00 95.44 269 ALA A CA 1
ATOM 2095 C C . ALA A 1 269 ? -19.777 -9.745 -2.393 1.00 95.44 269 ALA A C 1
ATOM 2097 O O . ALA A 1 269 ? -20.264 -10.721 -2.968 1.00 95.44 269 ALA A O 1
ATOM 2098 N N . LEU A 1 270 ? -19.059 -9.880 -1.276 1.00 96.00 270 LEU A N 1
ATOM 2099 C CA . LEU A 1 270 ? -18.795 -11.174 -0.652 1.00 96.00 270 LEU A CA 1
ATOM 2100 C C . LEU A 1 270 ? -20.092 -11.859 -0.211 1.00 96.00 270 LEU A C 1
ATOM 2102 O O . LEU A 1 270 ? -20.263 -13.046 -0.453 1.00 96.00 270 LEU A O 1
ATOM 2106 N N . SER A 1 271 ? -21.040 -11.130 0.379 1.00 96.31 271 SER A N 1
ATOM 2107 C CA . SER A 1 271 ? -22.314 -11.707 0.831 1.00 96.31 271 SER A CA 1
ATOM 2108 C C . SER A 1 271 ? -23.137 -12.325 -0.303 1.00 96.31 271 SER A C 1
ATOM 2110 O O . SER A 1 271 ? -23.834 -13.316 -0.085 1.00 96.31 271 SER A O 1
ATOM 2112 N N . VAL A 1 272 ? -23.070 -11.745 -1.503 1.00 94.88 272 VAL A N 1
ATOM 2113 C CA . VAL A 1 272 ? -23.844 -12.199 -2.666 1.00 94.88 272 VAL A CA 1
ATOM 2114 C C . VAL A 1 272 ? -23.103 -13.268 -3.463 1.00 94.88 272 VAL A C 1
ATOM 2116 O O . VAL A 1 272 ? -23.695 -14.291 -3.805 1.00 94.88 272 VAL A O 1
ATOM 2119 N N . TYR A 1 273 ? -21.832 -13.031 -3.782 1.00 91.38 273 TYR A N 1
ATOM 2120 C CA . TYR A 1 273 ? -21.087 -13.855 -4.736 1.00 91.38 273 TYR A CA 1
ATOM 2121 C C . TYR A 1 273 ? -20.221 -14.917 -4.058 1.00 91.38 273 TYR A C 1
ATOM 2123 O O . TYR A 1 273 ? -20.064 -16.006 -4.598 1.00 91.38 273 TYR A O 1
ATOM 2131 N N . GLU A 1 274 ? -19.674 -14.626 -2.876 1.00 92.12 274 GLU A N 1
ATOM 2132 C CA . GLU A 1 274 ? -18.672 -15.463 -2.203 1.00 92.12 274 GLU A CA 1
ATOM 2133 C C . GLU A 1 274 ? -18.937 -15.574 -0.681 1.00 92.12 274 GLU A C 1
ATOM 2135 O O . GLU A 1 274 ? -18.053 -15.290 0.139 1.00 92.12 274 GLU A O 1
ATOM 2140 N N . PRO A 1 275 ? -20.149 -15.997 -0.251 1.00 95.31 275 PRO A N 1
ATOM 2141 C CA . PRO A 1 275 ? -20.541 -15.985 1.164 1.00 95.31 275 PRO A CA 1
ATOM 2142 C C . PRO A 1 275 ? -19.678 -16.908 2.034 1.00 95.31 275 PRO A C 1
ATOM 2144 O O . PRO A 1 275 ? -19.534 -16.692 3.237 1.00 95.31 275 PRO A O 1
ATOM 2147 N N . GLU A 1 276 ? -19.066 -17.927 1.431 1.00 92.94 276 GLU A N 1
ATOM 2148 C CA . GLU A 1 276 ? -18.092 -18.782 2.104 1.00 92.94 276 GLU A CA 1
ATOM 2149 C C . GLU A 1 276 ? -16.799 -18.020 2.431 1.00 92.94 276 GLU A C 1
ATOM 2151 O O . GLU A 1 276 ? -16.315 -18.115 3.556 1.00 92.94 276 GLU A O 1
ATOM 2156 N N . VAL A 1 277 ? -16.268 -17.208 1.504 1.00 92.38 277 VAL A N 1
ATOM 2157 C CA . VAL A 1 277 ? -15.077 -16.375 1.762 1.00 92.38 277 VAL A CA 1
ATOM 2158 C C . VAL A 1 277 ? -15.365 -15.386 2.882 1.00 92.38 277 VAL A C 1
ATOM 2160 O O . VAL A 1 277 ? -14.558 -15.257 3.800 1.00 92.38 277 VAL A O 1
ATOM 2163 N N . ARG A 1 278 ? -16.552 -14.770 2.873 1.00 96.81 278 ARG A N 1
ATOM 2164 C CA . ARG A 1 278 ? -17.017 -13.928 3.980 1.00 96.81 278 ARG A CA 1
ATOM 2165 C C . ARG A 1 278 ? -16.978 -14.663 5.320 1.00 96.81 278 ARG A C 1
ATOM 2167 O O . ARG A 1 278 ? -16.437 -14.151 6.296 1.00 96.81 278 ARG A O 1
ATOM 2174 N N . SER A 1 279 ? -17.538 -15.872 5.363 1.00 96.50 279 SER A N 1
ATOM 2175 C CA . SER A 1 279 ? -17.563 -16.697 6.575 1.00 96.50 279 SER A CA 1
ATOM 2176 C C . SER A 1 279 ? -16.160 -17.065 7.060 1.00 96.50 279 SER A C 1
ATOM 2178 O O . SER A 1 279 ? -15.932 -17.100 8.265 1.00 96.50 279 SER A O 1
ATOM 2180 N N . LEU A 1 280 ? -15.227 -17.337 6.143 1.00 94.12 280 LEU A N 1
ATOM 2181 C CA . LEU A 1 280 ? -13.834 -17.636 6.472 1.00 94.12 280 LEU A CA 1
ATOM 2182 C C . LEU A 1 280 ? -13.126 -16.412 7.070 1.00 94.12 280 LEU A C 1
ATOM 2184 O O . LEU A 1 280 ? -12.458 -16.533 8.094 1.00 94.12 280 LEU A O 1
ATOM 2188 N N . LEU A 1 281 ? -13.317 -15.225 6.485 1.00 95.31 281 LEU A N 1
ATOM 2189 C CA . LEU A 1 281 ? -12.726 -13.976 6.981 1.00 95.31 281 LEU A CA 1
ATOM 2190 C C . LEU A 1 281 ? -13.220 -13.610 8.399 1.00 95.31 281 LEU A C 1
ATOM 2192 O O . LEU A 1 281 ? -12.457 -13.087 9.217 1.00 95.31 281 LEU A O 1
ATOM 2196 N N . LEU A 1 282 ? -14.468 -13.965 8.713 1.00 96.31 282 LEU A N 1
ATOM 2197 C CA . LEU A 1 282 ? -15.095 -13.799 10.029 1.00 96.31 282 LEU A CA 1
ATOM 2198 C C . LEU A 1 282 ? -14.861 -14.980 10.990 1.00 96.31 282 LEU A C 1
ATOM 2200 O O . LEU A 1 282 ? -15.429 -15.002 12.081 1.00 96.31 282 LEU A O 1
ATOM 2204 N N . SER A 1 283 ? -14.056 -15.977 10.615 1.00 95.19 283 SER A N 1
ATOM 2205 C CA . SER A 1 283 ? -13.849 -17.152 11.461 1.00 95.19 283 SER A CA 1
ATOM 2206 C C . SER A 1 283 ? -12.994 -16.845 12.692 1.00 95.19 283 SER A C 1
ATOM 2208 O O . SER A 1 283 ? -11.973 -16.152 12.617 1.00 95.19 283 SER A O 1
ATOM 2210 N N . GLU A 1 284 ? -13.370 -17.455 13.818 1.00 94.69 284 GLU A N 1
ATOM 2211 C CA . GLU A 1 284 ? -12.554 -17.525 15.032 1.00 94.69 284 GLU A CA 1
ATOM 2212 C C . GLU A 1 284 ? -11.295 -18.374 14.838 1.00 94.69 284 GLU A C 1
ATOM 2214 O O . GLU A 1 284 ? -10.329 -18.201 15.572 1.00 94.69 284 GLU A O 1
ATOM 2219 N N . LYS A 1 285 ? -11.268 -19.298 13.873 1.00 91.44 285 LYS A N 1
ATOM 2220 C CA . LYS A 1 285 ? -10.114 -20.178 13.669 1.00 91.44 285 LYS A CA 1
ATOM 2221 C C . LYS A 1 285 ? -9.084 -19.498 12.765 1.00 91.44 285 LYS A C 1
ATOM 2223 O O . LYS A 1 285 ? -9.407 -19.201 11.611 1.00 91.44 285 LYS A O 1
ATOM 2228 N N . PRO A 1 286 ? -7.822 -19.332 13.203 1.00 87.44 286 PRO A N 1
ATOM 2229 C CA . PRO A 1 286 ? -6.796 -18.696 12.376 1.00 87.44 286 PRO A CA 1
ATOM 2230 C C . PRO A 1 286 ? -6.590 -19.363 11.009 1.00 87.44 286 PRO A C 1
ATOM 2232 O O . PRO A 1 286 ? -6.406 -18.670 10.013 1.00 87.44 286 PRO A O 1
ATOM 2235 N N . GLY A 1 287 ? -6.670 -20.697 10.933 1.00 83.81 287 GLY A N 1
ATOM 2236 C CA . GLY A 1 287 ? -6.520 -21.433 9.673 1.00 83.81 287 GLY A CA 1
ATOM 2237 C C . GLY A 1 287 ? -7.614 -21.130 8.642 1.00 83.81 287 GLY A C 1
ATOM 2238 O O . GLY A 1 287 ? -7.316 -20.983 7.457 1.00 83.81 287 GLY A O 1
ATOM 2239 N N . GLU A 1 288 ? -8.862 -20.975 9.091 1.00 89.75 288 GLU A N 1
ATOM 2240 C CA . GLU A 1 288 ? -9.990 -20.580 8.237 1.00 89.75 288 GLU A CA 1
ATOM 2241 C C . GLU A 1 288 ? -9.845 -19.119 7.784 1.00 89.75 288 GLU A C 1
ATOM 2243 O O . GLU A 1 288 ? -9.989 -18.836 6.597 1.00 89.75 288 GLU A O 1
ATOM 2248 N N . TYR A 1 289 ? -9.449 -18.214 8.686 1.00 90.94 289 TYR A N 1
ATOM 2249 C CA . TYR A 1 289 ? -9.166 -16.815 8.345 1.00 90.94 289 TYR A CA 1
ATOM 2250 C C . TYR A 1 289 ? -8.079 -16.676 7.271 1.00 90.94 289 TYR A C 1
ATOM 2252 O O . TYR A 1 289 ? -8.282 -15.996 6.265 1.00 90.94 289 TYR A O 1
ATOM 2260 N N . VAL A 1 290 ? -6.951 -17.378 7.434 1.00 87.06 290 VAL A N 1
ATOM 2261 C CA . VAL A 1 290 ? -5.857 -17.386 6.448 1.00 87.06 290 VAL A CA 1
ATOM 2262 C C . VAL A 1 290 ? -6.325 -17.943 5.099 1.00 87.06 290 VAL A C 1
ATOM 2264 O O . VAL A 1 290 ? -5.946 -17.414 4.052 1.00 87.06 290 VAL A O 1
ATOM 2267 N N . ALA A 1 291 ? -7.179 -18.970 5.093 1.00 86.19 291 ALA A N 1
ATOM 2268 C CA . ALA A 1 291 ? -7.780 -19.477 3.861 1.00 86.19 291 ALA A CA 1
ATOM 2269 C C . ALA A 1 291 ? -8.700 -18.439 3.191 1.00 86.19 291 ALA A C 1
ATOM 2271 O O . ALA A 1 291 ? -8.665 -18.295 1.968 1.00 86.19 291 ALA A O 1
ATOM 2272 N N . GLY A 1 292 ? -9.476 -17.686 3.978 1.00 91.06 292 GLY A N 1
ATOM 2273 C CA . GLY A 1 292 ? -10.296 -16.569 3.504 1.00 91.06 292 GLY A CA 1
ATOM 2274 C C . GLY A 1 292 ? -9.461 -15.470 2.847 1.00 91.06 292 GLY A C 1
ATOM 2275 O O . GLY A 1 292 ? -9.743 -15.093 1.711 1.00 91.06 292 GLY A O 1
ATOM 2276 N N . LEU A 1 293 ? -8.383 -15.024 3.506 1.00 90.81 293 LEU A N 1
ATOM 2277 C CA . LEU A 1 293 ? -7.443 -14.041 2.950 1.00 90.81 293 LEU A CA 1
ATOM 2278 C C . LEU A 1 293 ? -6.809 -14.538 1.648 1.00 90.81 293 LEU A C 1
ATOM 2280 O O . LEU A 1 293 ? -6.731 -13.797 0.671 1.00 90.81 293 LEU A O 1
ATOM 2284 N N . TYR A 1 294 ? -6.385 -15.803 1.608 1.00 85.38 294 TYR A N 1
ATOM 2285 C CA . TYR A 1 294 ? -5.810 -16.390 0.403 1.00 85.38 294 TYR A CA 1
ATOM 2286 C C . TYR A 1 294 ? -6.802 -16.389 -0.761 1.00 85.38 294 TYR A C 1
ATOM 2288 O O . TYR A 1 294 ? -6.440 -15.964 -1.856 1.00 85.38 294 TYR A O 1
ATOM 2296 N N . ARG A 1 295 ? -8.050 -16.820 -0.525 1.00 85.94 295 ARG A N 1
ATOM 2297 C CA . ARG A 1 295 ? -9.106 -16.802 -1.548 1.00 85.94 295 ARG A CA 1
ATOM 2298 C C . ARG A 1 295 ? -9.415 -15.383 -2.011 1.00 85.94 295 ARG A C 1
ATOM 2300 O O . ARG A 1 295 ? -9.528 -15.164 -3.212 1.00 85.94 295 ARG A O 1
ATOM 2307 N N . LEU A 1 296 ? -9.520 -14.427 -1.093 1.00 89.62 296 LEU A N 1
ATOM 2308 C CA . LEU A 1 296 ? -9.784 -13.040 -1.455 1.00 89.62 296 LEU A CA 1
ATOM 2309 C C . LEU A 1 296 ? -8.659 -12.478 -2.331 1.00 89.62 296 LEU A C 1
ATOM 2311 O O . LEU A 1 296 ? -8.906 -12.118 -3.477 1.00 89.62 296 LEU A O 1
ATOM 2315 N N . PHE A 1 297 ? -7.422 -12.462 -1.835 1.00 87.31 297 PHE A N 1
ATOM 2316 C CA . PHE A 1 297 ? -6.328 -11.760 -2.507 1.00 87.31 297 PHE A CA 1
ATOM 2317 C C . PHE A 1 297 ? -5.743 -12.517 -3.705 1.00 87.31 297 PHE A C 1
ATOM 2319 O O . PHE A 1 297 ? -5.489 -11.911 -4.737 1.00 87.31 297 PHE A O 1
ATOM 2326 N N . ASN A 1 298 ? -5.551 -13.837 -3.610 1.00 80.12 298 ASN A N 1
ATOM 2327 C CA . ASN A 1 298 ? -4.883 -14.609 -4.670 1.00 80.12 298 ASN A CA 1
ATOM 2328 C C . ASN A 1 298 ? -5.846 -15.211 -5.705 1.00 80.12 298 ASN A C 1
ATOM 2330 O O . ASN A 1 298 ? -5.381 -15.765 -6.701 1.00 80.12 298 ASN A O 1
ATOM 2334 N N . ILE A 1 299 ? -7.164 -15.161 -5.475 1.00 80.81 299 ILE A N 1
ATOM 2335 C CA . ILE A 1 299 ? -8.163 -15.701 -6.412 1.00 80.81 299 ILE A CA 1
ATOM 2336 C C . ILE A 1 299 ? -9.124 -14.597 -6.849 1.00 80.81 299 ILE A C 1
ATOM 2338 O O . ILE A 1 299 ? -9.145 -14.257 -8.025 1.00 80.81 299 ILE A O 1
ATOM 2342 N N . LEU A 1 300 ? -9.899 -14.011 -5.934 1.00 84.62 300 LEU A N 1
ATOM 2343 C CA . LEU A 1 300 ? -10.956 -13.059 -6.308 1.00 84.62 300 LEU A CA 1
ATOM 2344 C C . LEU A 1 300 ? -10.406 -11.713 -6.798 1.00 84.62 300 LEU A C 1
ATOM 2346 O O . LEU A 1 300 ? -10.912 -11.159 -7.774 1.00 84.62 300 LEU A O 1
ATOM 2350 N N . LEU A 1 301 ? -9.352 -11.225 -6.142 1.00 86.25 301 LEU A N 1
ATOM 2351 C CA . LEU A 1 301 ? -8.673 -9.959 -6.434 1.00 86.25 301 LEU A CA 1
ATOM 2352 C C . LEU A 1 301 ? -7.370 -10.140 -7.223 1.00 86.25 301 LEU A C 1
ATOM 2354 O O . LEU A 1 301 ? -6.576 -9.210 -7.336 1.00 86.25 301 LEU A O 1
ATOM 2358 N N . ALA A 1 302 ? -7.139 -11.331 -7.777 1.00 79.12 302 ALA A N 1
ATOM 2359 C CA . ALA A 1 302 ? -5.933 -11.619 -8.535 1.00 79.12 302 ALA A CA 1
ATOM 2360 C C . ALA A 1 302 ? -5.849 -10.764 -9.809 1.00 79.12 302 ALA A C 1
ATOM 2362 O O . ALA A 1 302 ? -6.608 -10.950 -10.763 1.00 79.12 302 ALA A O 1
ATOM 2363 N N . ASP A 1 303 ? -4.851 -9.891 -9.850 1.00 77.38 303 ASP A N 1
ATOM 2364 C CA . ASP A 1 303 ? -4.650 -8.848 -10.862 1.00 77.38 303 ASP A CA 1
ATOM 2365 C C . ASP A 1 303 ? -3.418 -9.085 -11.754 1.00 77.38 303 ASP A C 1
ATOM 2367 O O . ASP A 1 303 ? -2.953 -8.194 -12.454 1.00 77.38 303 ASP A O 1
ATOM 2371 N N . GLY A 1 304 ? -2.882 -10.308 -11.754 1.00 71.31 304 GLY A N 1
ATOM 2372 C CA . GLY A 1 304 ? -1.622 -10.618 -12.440 1.00 71.31 304 GLY A CA 1
ATOM 2373 C C . GLY A 1 304 ? -0.422 -10.755 -11.508 1.00 71.31 304 GLY A C 1
ATOM 2374 O O . GLY A 1 304 ? 0.667 -11.021 -12.002 1.00 71.31 304 GLY A O 1
ATOM 2375 N N . GLY A 1 305 ? -0.639 -10.685 -10.192 1.00 71.88 305 GLY A N 1
ATOM 2376 C CA . GLY A 1 305 ? 0.372 -10.990 -9.177 1.00 71.88 305 GLY A CA 1
ATOM 2377 C C . GLY A 1 305 ? 0.828 -9.779 -8.366 1.00 71.88 305 GLY A C 1
ATOM 2378 O O . GLY A 1 305 ? 1.762 -9.914 -7.583 1.00 71.88 305 GLY A O 1
ATOM 2379 N N . HIS A 1 306 ? 0.174 -8.628 -8.533 1.00 78.31 306 HIS A N 1
ATOM 2380 C CA . HIS A 1 306 ? 0.419 -7.413 -7.753 1.00 78.31 306 HIS A CA 1
ATOM 2381 C C . HIS A 1 306 ? -0.460 -7.349 -6.498 1.00 78.31 306 HIS A C 1
ATOM 2383 O O . HIS A 1 306 ? -0.097 -6.709 -5.517 1.00 78.31 306 HIS A O 1
ATOM 2389 N N . THR A 1 307 ? -1.566 -8.090 -6.493 1.00 83.94 307 THR A N 1
ATOM 2390 C CA . THR A 1 307 ? -2.415 -8.319 -5.332 1.00 83.94 307 THR A CA 1
ATOM 2391 C C . THR A 1 307 ? -2.236 -9.746 -4.831 1.00 83.94 307 THR A C 1
ATOM 2393 O O . THR A 1 307 ? -2.497 -10.719 -5.542 1.00 83.94 307 THR A O 1
ATOM 2396 N N . GLY A 1 308 ? -1.807 -9.883 -3.580 1.00 79.62 308 GLY A N 1
ATOM 2397 C CA . GLY A 1 308 ? -1.608 -11.176 -2.945 1.00 79.62 308 GLY A CA 1
ATOM 2398 C C . GLY A 1 308 ? -1.390 -11.039 -1.446 1.00 79.62 308 GLY A C 1
ATOM 2399 O O . GLY A 1 308 ? -0.952 -10.004 -0.956 1.00 79.62 308 GLY A O 1
ATOM 2400 N N . VAL A 1 309 ? -1.677 -12.112 -0.711 1.00 78.62 309 VAL A N 1
ATOM 2401 C CA . VAL A 1 309 ? -1.247 -12.235 0.687 1.00 78.62 309 VAL A CA 1
ATOM 2402 C C . VAL A 1 309 ? 0.027 -13.075 0.747 1.00 78.62 309 VAL A C 1
ATOM 2404 O O . VAL A 1 309 ? 0.048 -14.231 0.315 1.00 78.62 309 VAL A O 1
ATOM 2407 N N . ALA A 1 310 ? 1.102 -12.495 1.281 1.00 70.50 310 ALA A N 1
ATOM 2408 C CA . ALA A 1 310 ? 2.378 -13.179 1.447 1.00 70.50 310 ALA A CA 1
ATOM 2409 C C . ALA A 1 310 ? 2.312 -14.157 2.633 1.00 70.50 310 ALA A C 1
ATOM 2411 O O . ALA A 1 310 ? 2.499 -13.785 3.788 1.00 70.50 310 ALA A O 1
ATOM 2412 N N . LEU A 1 311 ? 2.055 -15.436 2.345 1.00 68.62 311 LEU A N 1
ATOM 2413 C CA . LEU A 1 311 ? 1.952 -16.497 3.359 1.00 68.62 311 LEU A CA 1
ATOM 2414 C C . LEU A 1 311 ? 3.239 -17.330 3.505 1.00 68.62 311 LEU A C 1
ATOM 2416 O O . LEU A 1 311 ? 3.244 -18.333 4.216 1.00 68.62 311 LEU A O 1
ATOM 2420 N N . ASN A 1 312 ? 4.335 -16.947 2.844 1.00 60.00 312 ASN A N 1
ATOM 2421 C CA . ASN A 1 312 ? 5.569 -17.746 2.809 1.00 60.00 312 ASN A CA 1
ATOM 2422 C C . ASN A 1 312 ? 6.111 -18.021 4.222 1.00 60.00 312 ASN A C 1
ATOM 2424 O O . ASN A 1 312 ? 6.370 -19.170 4.562 1.00 60.00 312 ASN A O 1
ATOM 2428 N N . GLY A 1 313 ? 6.111 -17.024 5.117 1.00 62.72 313 GLY A N 1
ATOM 2429 C CA . GLY A 1 313 ? 6.518 -17.220 6.518 1.00 62.72 313 GLY A CA 1
ATOM 2430 C C . GLY A 1 313 ? 5.664 -18.235 7.301 1.00 62.72 313 GLY A C 1
ATOM 2431 O O . GLY A 1 313 ? 6.147 -18.864 8.244 1.00 62.72 313 GLY A O 1
ATOM 2432 N N . ILE A 1 314 ? 4.409 -18.446 6.893 1.00 63.25 314 ILE A N 1
ATOM 2433 C CA . ILE A 1 314 ? 3.495 -19.439 7.477 1.00 63.25 314 ILE A CA 1
ATOM 2434 C C . ILE A 1 314 ? 3.803 -20.831 6.918 1.00 63.25 314 ILE A C 1
ATOM 2436 O O . ILE A 1 314 ? 3.814 -21.810 7.664 1.00 63.25 314 ILE A O 1
ATOM 2440 N N . PHE A 1 315 ? 4.064 -20.946 5.615 1.00 62.69 315 PHE A N 1
ATOM 2441 C CA . PHE A 1 315 ? 4.278 -22.242 4.967 1.00 62.69 315 PHE A CA 1
ATOM 2442 C C . PHE A 1 315 ? 5.705 -22.779 5.084 1.00 62.69 315 PHE A C 1
ATOM 2444 O O . PHE A 1 315 ? 5.878 -24.001 5.131 1.00 62.69 315 PHE A O 1
ATOM 2451 N N . ASP A 1 316 ? 6.696 -21.900 5.202 1.00 65.56 316 ASP A N 1
ATOM 2452 C CA . ASP A 1 316 ? 8.102 -22.268 5.392 1.00 65.56 316 ASP A CA 1
ATOM 2453 C C . ASP A 1 316 ? 8.375 -22.717 6.834 1.00 65.56 316 ASP A C 1
ATOM 2455 O O . ASP A 1 316 ? 9.292 -23.496 7.109 1.00 65.56 316 ASP A O 1
ATOM 2459 N N . ASN A 1 317 ? 7.521 -22.306 7.775 1.00 68.69 317 ASN A N 1
ATOM 2460 C CA . ASN A 1 317 ? 7.585 -22.751 9.155 1.00 68.69 317 ASN A CA 1
ATOM 2461 C C . ASN A 1 317 ? 6.684 -23.971 9.388 1.00 68.69 317 ASN A C 1
ATOM 2463 O O . ASN A 1 317 ? 5.456 -23.877 9.426 1.00 68.69 317 ASN A O 1
ATOM 2467 N N . SER A 1 318 ? 7.300 -25.126 9.641 1.00 74.44 318 SER A N 1
ATOM 2468 C CA . SER A 1 318 ? 6.577 -26.380 9.907 1.00 74.44 318 SER A CA 1
ATOM 2469 C C . SER A 1 318 ? 5.514 -26.285 11.015 1.00 74.44 318 SER A C 1
ATOM 2471 O O . SER A 1 318 ? 4.497 -26.976 10.934 1.00 74.44 318 SER A O 1
ATOM 2473 N N . ARG A 1 319 ? 5.701 -25.412 12.018 1.00 71.25 319 ARG A N 1
ATOM 2474 C CA . ARG A 1 319 ? 4.757 -25.211 13.125 1.00 71.25 319 ARG A CA 1
ATOM 2475 C C . ARG A 1 319 ? 3.486 -24.495 12.662 1.00 71.25 319 ARG A C 1
ATOM 2477 O O . ARG A 1 319 ? 2.393 -24.974 12.951 1.00 71.25 319 ARG A O 1
ATOM 2484 N N . TYR A 1 320 ? 3.624 -23.389 11.930 1.00 70.44 320 TYR A N 1
ATOM 2485 C CA . TYR A 1 320 ? 2.479 -22.650 11.383 1.00 70.44 320 TYR A CA 1
ATOM 2486 C C . TYR A 1 320 ? 1.789 -23.455 10.281 1.00 70.44 320 TYR A C 1
ATOM 2488 O O . TYR A 1 320 ? 0.566 -23.585 10.281 1.00 70.44 320 TYR A O 1
ATOM 2496 N N . LYS A 1 321 ? 2.567 -24.113 9.413 1.00 72.62 321 LYS A N 1
ATOM 2497 C CA . LYS A 1 321 ? 2.036 -25.041 8.416 1.00 72.62 321 LYS A CA 1
ATOM 2498 C C . LYS A 1 321 ? 1.185 -26.128 9.065 1.00 72.62 321 LYS A C 1
ATOM 2500 O O . LYS A 1 321 ? 0.090 -26.381 8.586 1.00 72.62 321 LYS A O 1
ATOM 2505 N N . ALA A 1 322 ? 1.619 -26.754 10.157 1.00 73.12 322 ALA A N 1
ATOM 2506 C CA . ALA A 1 322 ? 0.808 -27.766 10.838 1.00 73.12 322 ALA A CA 1
ATOM 2507 C C . ALA A 1 322 ? -0.520 -27.204 11.384 1.00 73.12 322 ALA A C 1
ATOM 2509 O O . ALA A 1 322 ? -1.537 -27.887 11.297 1.00 73.12 322 ALA A O 1
ATOM 2510 N N . ALA A 1 323 ? -0.520 -25.966 11.891 1.00 68.56 323 ALA A N 1
ATOM 2511 C CA . ALA A 1 323 ? -1.713 -25.305 12.424 1.00 68.56 323 ALA A CA 1
ATOM 2512 C C . ALA A 1 323 ? -2.722 -24.899 11.335 1.00 68.56 323 ALA A C 1
ATOM 2514 O O . ALA A 1 323 ? -3.926 -24.975 11.552 1.00 68.56 323 ALA A O 1
ATOM 2515 N N . VAL A 1 324 ? -2.236 -24.504 10.155 1.00 70.38 324 VAL A N 1
ATOM 2516 C CA . VAL A 1 324 ? -3.067 -23.917 9.090 1.00 70.38 324 VAL A CA 1
ATOM 2517 C C . VAL A 1 324 ? -3.388 -24.914 7.976 1.00 70.38 324 VAL A C 1
ATOM 2519 O O . VAL A 1 324 ? -4.451 -24.842 7.370 1.00 70.38 324 VAL A O 1
ATOM 2522 N N . SER A 1 325 ? -2.497 -25.870 7.702 1.00 67.00 325 SER A N 1
ATOM 2523 C CA . SER A 1 325 ? -2.536 -26.708 6.493 1.00 67.00 325 SER A CA 1
ATOM 2524 C C . SER A 1 325 ? -3.820 -27.502 6.321 1.00 67.00 325 SER A C 1
ATOM 2526 O O . SER A 1 325 ? -4.297 -27.593 5.198 1.00 67.00 325 SER A O 1
ATOM 2528 N N . LYS A 1 326 ? -4.397 -28.080 7.379 1.00 67.94 326 LYS A N 1
ATOM 2529 C CA . LYS A 1 326 ? -5.601 -28.903 7.212 1.00 67.94 326 LYS A CA 1
ATOM 2530 C C . LYS A 1 326 ? -6.749 -28.070 6.645 1.00 67.94 326 LYS A C 1
ATOM 2532 O O . LYS A 1 326 ? -7.305 -28.446 5.621 1.00 67.94 326 LYS A O 1
ATOM 2537 N N . ASP A 1 327 ? -7.044 -26.935 7.265 1.00 66.81 327 ASP A N 1
ATOM 2538 C CA . ASP A 1 327 ? -8.143 -26.072 6.839 1.00 66.81 327 ASP A CA 1
ATOM 2539 C C . ASP A 1 327 ? -7.764 -25.319 5.555 1.00 66.81 327 ASP A C 1
ATOM 2541 O O . ASP A 1 327 ? -8.524 -25.312 4.591 1.00 66.81 327 ASP A O 1
ATOM 2545 N N . PHE A 1 328 ? -6.535 -24.811 5.454 1.00 68.62 328 PHE A N 1
ATOM 2546 C CA . PHE A 1 328 ? -6.049 -24.154 4.242 1.00 68.62 328 PHE A CA 1
ATOM 2547 C C . PHE A 1 328 ? -6.088 -25.060 3.011 1.00 68.62 328 PHE A C 1
ATOM 2549 O O . PHE A 1 328 ? -6.575 -24.633 1.971 1.00 68.62 328 PHE A O 1
ATOM 2556 N N . PHE A 1 329 ? -5.611 -26.307 3.079 1.00 65.69 329 PHE A N 1
ATOM 2557 C CA . PHE A 1 329 ? -5.668 -27.222 1.933 1.00 65.69 329 PHE A CA 1
ATOM 2558 C C . PHE A 1 329 ? -7.099 -27.646 1.611 1.00 65.69 329 PHE A C 1
ATOM 2560 O O . PHE A 1 329 ? -7.431 -27.761 0.433 1.00 65.69 329 PHE A O 1
ATOM 2567 N N . LEU A 1 330 ? -7.953 -27.822 2.625 1.00 60.00 330 LEU A N 1
ATOM 2568 C CA . LEU A 1 330 ? -9.372 -28.104 2.408 1.00 60.00 330 LEU A CA 1
ATOM 2569 C C . LEU A 1 330 ? -10.060 -26.970 1.635 1.00 60.00 330 LEU A C 1
ATOM 2571 O O . LEU A 1 330 ? -10.794 -27.258 0.697 1.00 60.00 330 LEU A O 1
ATOM 2575 N N . TYR A 1 331 ? -9.783 -25.706 1.964 1.00 62.12 331 TYR A N 1
ATOM 2576 C CA . TYR A 1 331 ? -10.472 -24.556 1.364 1.00 62.12 331 TYR A CA 1
ATOM 2577 C C . TYR A 1 331 ? -9.764 -23.945 0.140 1.00 62.12 331 TYR A C 1
ATOM 2579 O O . TYR A 1 331 ? -10.420 -23.315 -0.687 1.00 62.12 331 TYR A O 1
ATOM 2587 N N . SER A 1 332 ? -8.451 -24.139 -0.027 1.00 61.69 332 SER A N 1
ATOM 2588 C CA . SER A 1 332 ? -7.691 -23.635 -1.190 1.00 61.69 332 SER A CA 1
ATOM 2589 C C . SER A 1 332 ? -7.852 -24.496 -2.445 1.00 61.69 332 SER A C 1
ATOM 2591 O O . SER A 1 332 ? -7.698 -23.984 -3.549 1.00 61.69 332 SER A O 1
ATOM 2593 N N . HIS A 1 333 ? -8.166 -25.788 -2.297 1.00 56.19 333 HIS A N 1
ATOM 2594 C CA . HIS A 1 333 ? -8.302 -26.723 -3.424 1.00 56.19 333 HIS A CA 1
ATOM 2595 C C . HIS A 1 333 ? -9.741 -26.876 -3.941 1.00 56.19 333 HIS A C 1
ATOM 2597 O O . HIS A 1 333 ? -9.945 -27.503 -4.978 1.00 56.19 333 HIS A O 1
ATOM 2603 N N . TYR A 1 334 ? -10.745 -26.349 -3.231 1.00 48.44 334 TYR A N 1
ATOM 2604 C CA . TYR A 1 334 ? -12.150 -26.708 -3.467 1.00 48.44 334 TYR A CA 1
ATOM 2605 C C . TYR A 1 334 ? -12.940 -25.794 -4.409 1.00 48.44 334 TYR A C 1
ATOM 2607 O O . TYR A 1 334 ? -14.139 -26.001 -4.576 1.00 48.44 334 TYR A O 1
ATOM 2615 N N . THR A 1 335 ? -12.317 -24.822 -5.076 1.00 52.12 335 THR A N 1
ATOM 2616 C CA . THR A 1 335 ? -13.040 -23.984 -6.044 1.00 52.12 335 THR A CA 1
ATOM 2617 C C . THR A 1 335 ? -12.628 -24.307 -7.474 1.00 52.12 335 THR A C 1
ATOM 2619 O O . THR A 1 335 ? -11.445 -24.319 -7.807 1.00 52.12 335 THR A O 1
ATOM 2622 N N . GLU A 1 336 ? -13.609 -24.508 -8.357 1.00 51.06 336 GLU A N 1
ATOM 2623 C CA . GLU A 1 336 ? -13.412 -24.597 -9.817 1.00 51.06 336 GLU A CA 1
ATOM 2624 C C . GLU A 1 336 ? -12.621 -23.387 -10.367 1.00 51.06 336 GLU A C 1
ATOM 2626 O O . GLU A 1 336 ? -11.892 -23.501 -11.352 1.00 51.06 336 GLU A O 1
ATOM 2631 N N . HIS A 1 337 ? -12.681 -22.250 -9.661 1.00 50.50 337 HIS A N 1
ATOM 2632 C CA . HIS A 1 337 ? -11.915 -21.031 -9.923 1.00 50.50 337 HIS A CA 1
ATOM 2633 C C . HIS A 1 337 ? -10.403 -21.208 -9.711 1.00 50.50 337 HIS A C 1
ATOM 2635 O O . HIS A 1 337 ? -9.619 -20.676 -10.496 1.00 50.50 337 HIS A O 1
ATOM 2641 N N . SER A 1 338 ? -9.968 -22.010 -8.729 1.00 55.38 338 SER A N 1
ATOM 2642 C CA . SER A 1 338 ? -8.543 -22.325 -8.538 1.00 55.38 338 SER A CA 1
ATOM 2643 C C . SER A 1 338 ? -7.939 -22.999 -9.775 1.00 55.38 338 SER A C 1
ATOM 2645 O O . SER A 1 338 ? -6.804 -22.701 -10.132 1.00 55.38 338 SER A O 1
ATOM 2647 N N . GLY A 1 339 ? -8.714 -23.816 -10.500 1.00 61.62 339 GLY A N 1
ATOM 2648 C CA . GLY A 1 339 ? -8.277 -24.448 -11.743 1.00 61.62 339 GLY A CA 1
ATOM 2649 C C . GLY A 1 339 ? -7.893 -23.427 -12.813 1.00 61.62 339 GLY A C 1
ATOM 2650 O O . GLY A 1 339 ? -6.846 -23.571 -13.436 1.00 61.62 339 GLY A O 1
ATOM 2651 N N . TYR A 1 340 ? -8.684 -22.362 -12.985 1.00 65.06 340 TYR A N 1
ATOM 2652 C CA . TYR A 1 340 ? -8.373 -21.296 -13.942 1.00 65.06 340 TYR A CA 1
ATOM 2653 C C . TYR A 1 340 ? -7.107 -20.519 -13.557 1.00 65.06 340 TYR A C 1
ATOM 2655 O O . TYR A 1 340 ? -6.252 -20.296 -14.411 1.00 65.06 340 TYR A O 1
ATOM 2663 N N . TYR A 1 341 ? -6.954 -20.131 -12.288 1.00 62.91 341 TYR A N 1
ATOM 2664 C CA . TYR A 1 341 ? -5.786 -19.360 -11.843 1.00 62.91 341 TYR A CA 1
ATOM 2665 C C . TYR A 1 341 ? -4.504 -20.192 -11.806 1.00 62.91 341 TYR A C 1
ATOM 2667 O O . TYR A 1 341 ? -3.462 -19.729 -12.269 1.00 62.91 341 TYR A O 1
ATOM 2675 N N . VAL A 1 342 ? -4.578 -21.438 -11.332 1.00 65.75 342 VAL A N 1
ATOM 2676 C CA . VAL A 1 342 ? -3.462 -22.390 -11.393 1.00 65.75 342 VAL A CA 1
ATOM 2677 C C . VAL A 1 342 ? -3.061 -22.626 -12.845 1.00 65.75 342 VAL A C 1
ATOM 2679 O O . VAL A 1 342 ? -1.878 -22.574 -13.162 1.00 65.75 342 VAL A O 1
ATOM 2682 N N . GLU A 1 343 ? -4.028 -22.807 -13.746 1.00 70.81 343 GLU A N 1
ATOM 2683 C CA . GLU A 1 343 ? -3.769 -22.957 -15.177 1.00 70.81 343 GLU A CA 1
ATOM 2684 C C . GLU A 1 343 ? -3.169 -21.688 -15.797 1.00 70.81 343 GLU A C 1
ATOM 2686 O O . GLU A 1 343 ? -2.233 -21.784 -16.588 1.00 70.81 343 GLU A O 1
ATOM 2691 N N . LYS A 1 344 ? -3.652 -20.495 -15.428 1.00 72.19 344 LYS A N 1
ATOM 2692 C CA . LYS A 1 344 ? -3.098 -19.210 -15.881 1.00 72.19 344 LYS A CA 1
ATOM 2693 C C . LYS A 1 344 ? -1.643 -19.056 -15.437 1.00 72.19 344 LYS A C 1
ATOM 2695 O O . LYS A 1 344 ? -0.791 -18.766 -16.273 1.00 72.19 344 LYS A O 1
ATOM 2700 N N . ASN A 1 345 ? -1.348 -19.288 -14.158 1.00 68.44 345 ASN A N 1
ATOM 2701 C CA . ASN A 1 345 ? 0.011 -19.204 -13.620 1.00 68.44 345 ASN A CA 1
ATOM 2702 C C . ASN A 1 345 ? 0.921 -20.271 -14.237 1.00 68.44 345 ASN A C 1
ATOM 2704 O O . ASN A 1 345 ? 2.038 -19.961 -14.642 1.00 68.44 345 ASN A O 1
ATOM 2708 N N . ARG A 1 346 ? 0.428 -21.505 -14.403 1.00 77.25 346 ARG A N 1
ATOM 2709 C CA . ARG A 1 346 ? 1.146 -22.572 -15.110 1.00 77.25 346 ARG A CA 1
ATOM 2710 C C . ARG A 1 346 ? 1.493 -22.146 -16.535 1.00 77.25 346 ARG A C 1
ATOM 2712 O O . ARG A 1 346 ? 2.649 -22.248 -16.925 1.00 77.25 346 ARG A O 1
ATOM 2719 N N . ARG A 1 347 ? 0.528 -21.611 -17.290 1.00 80.88 347 ARG A N 1
ATOM 2720 C CA . ARG A 1 347 ? 0.753 -21.105 -18.654 1.00 80.88 347 ARG A CA 1
ATOM 2721 C C . ARG A 1 347 ? 1.741 -19.951 -18.693 1.00 80.88 347 ARG A C 1
ATOM 2723 O O . ARG A 1 347 ? 2.538 -19.899 -19.622 1.00 80.88 347 ARG A O 1
ATOM 2730 N N . MET A 1 348 ? 1.697 -19.041 -17.722 1.00 80.00 348 MET A N 1
ATOM 2731 C CA . MET A 1 348 ? 2.657 -17.941 -17.618 1.00 80.00 348 MET A CA 1
ATOM 2732 C C . MET A 1 348 ? 4.079 -18.488 -17.449 1.00 80.00 348 MET A C 1
ATOM 2734 O O . MET A 1 348 ? 4.952 -18.151 -18.243 1.00 80.00 348 MET A O 1
ATOM 2738 N N . VAL A 1 349 ? 4.289 -19.389 -16.484 1.00 81.50 349 VAL A N 1
ATOM 2739 C CA . VAL A 1 349 ? 5.591 -20.026 -16.226 1.00 81.50 349 VAL A CA 1
ATOM 2740 C C . VAL A 1 349 ? 6.063 -20.843 -17.431 1.00 81.50 349 VAL A C 1
ATOM 2742 O O . VAL A 1 349 ? 7.222 -20.760 -17.822 1.00 81.50 349 VAL A O 1
ATOM 2745 N N . GLU A 1 350 ? 5.175 -21.606 -18.064 1.00 86.69 350 GLU A N 1
ATOM 2746 C CA . GLU A 1 350 ? 5.503 -22.378 -19.267 1.00 86.69 350 GLU A CA 1
ATOM 2747 C C . GLU A 1 350 ? 5.865 -21.486 -20.448 1.00 86.69 350 GLU A C 1
ATOM 2749 O O . GLU A 1 350 ? 6.819 -21.786 -21.164 1.00 86.69 350 GLU A O 1
ATOM 2754 N N . THR A 1 351 ? 5.136 -20.386 -20.641 1.00 86.94 351 THR A N 1
ATOM 2755 C CA . THR A 1 351 ? 5.433 -19.403 -21.689 1.00 86.94 351 THR A CA 1
ATOM 2756 C C . THR A 1 351 ? 6.792 -18.769 -21.432 1.00 86.94 351 THR A C 1
ATOM 2758 O O . THR A 1 351 ? 7.617 -18.747 -22.339 1.00 86.94 351 THR A O 1
ATOM 2761 N N . TYR A 1 352 ? 7.056 -18.336 -20.195 1.00 87.00 352 TYR A N 1
ATOM 2762 C CA . TYR A 1 352 ? 8.343 -17.782 -19.784 1.00 87.00 352 TYR A CA 1
ATOM 2763 C C . TYR A 1 352 ? 9.489 -18.755 -20.077 1.00 87.00 352 TYR A C 1
ATOM 2765 O O . TYR A 1 352 ? 10.394 -18.425 -20.837 1.00 87.00 352 TYR A O 1
ATOM 2773 N N . ASN A 1 353 ? 9.407 -19.989 -19.566 1.00 87.94 353 ASN A N 1
ATOM 2774 C CA . ASN A 1 353 ? 10.444 -21.003 -19.763 1.00 87.94 353 ASN A CA 1
ATOM 2775 C C . ASN A 1 353 ? 10.648 -21.325 -21.247 1.00 87.94 353 ASN A C 1
ATOM 2777 O O . ASN A 1 353 ? 11.781 -21.404 -21.712 1.00 87.94 353 ASN A O 1
ATOM 2781 N N . THR A 1 354 ? 9.557 -21.458 -22.007 1.00 92.50 354 THR A N 1
ATOM 2782 C CA . THR A 1 354 ? 9.621 -21.722 -23.450 1.00 92.50 354 THR A CA 1
ATOM 2783 C C . THR A 1 354 ? 10.331 -20.587 -24.187 1.00 92.50 354 THR A C 1
ATOM 2785 O O . THR A 1 354 ? 11.180 -20.856 -25.036 1.00 92.50 354 THR A O 1
ATOM 2788 N N . LEU A 1 355 ? 10.014 -19.328 -23.870 1.00 89.69 355 LEU A N 1
ATOM 2789 C CA . LEU A 1 355 ? 10.647 -18.161 -24.483 1.00 89.69 355 LEU A CA 1
ATOM 2790 C C . LEU A 1 355 ? 12.128 -18.057 -24.101 1.00 89.69 355 LEU A C 1
ATOM 2792 O O . LEU A 1 355 ? 12.961 -17.869 -24.986 1.00 89.69 355 LEU A O 1
ATOM 2796 N N . SER A 1 356 ? 12.475 -18.251 -22.826 1.00 87.31 356 SER A N 1
ATOM 2797 C CA . SER A 1 356 ? 13.868 -18.250 -22.362 1.00 87.31 356 SER A CA 1
ATOM 2798 C C . SER A 1 356 ? 14.696 -19.355 -23.030 1.00 87.31 356 SER A C 1
ATOM 2800 O O . SER A 1 356 ? 15.797 -19.096 -23.519 1.00 87.31 356 SER A O 1
ATOM 2802 N N . GLU A 1 357 ? 14.164 -20.579 -23.131 1.00 90.31 357 GLU A N 1
ATOM 2803 C CA . GLU A 1 357 ? 14.826 -21.696 -23.818 1.00 90.31 357 GLU A CA 1
ATOM 2804 C C . GLU A 1 357 ? 15.004 -21.432 -25.319 1.00 90.31 357 GLU A C 1
ATOM 2806 O O . GLU A 1 357 ? 16.070 -21.704 -25.881 1.00 90.31 357 GLU A O 1
ATOM 2811 N N . GLN A 1 358 ? 13.976 -20.891 -25.982 1.00 89.81 358 GLN A N 1
ATOM 2812 C CA . GLN A 1 358 ? 14.047 -20.521 -27.396 1.00 89.81 358 GLN A CA 1
ATOM 2813 C C . GLN A 1 358 ? 15.088 -19.429 -27.632 1.00 89.81 358 GLN A C 1
ATOM 2815 O O . GLN A 1 358 ? 15.922 -19.579 -28.526 1.00 89.81 358 GLN A O 1
ATOM 2820 N N . ARG A 1 359 ? 15.103 -18.383 -26.799 1.00 88.19 359 ARG A N 1
ATOM 2821 C CA . ARG A 1 359 ? 16.092 -17.307 -26.884 1.00 88.19 359 ARG A CA 1
ATOM 2822 C C . ARG A 1 359 ? 17.508 -17.851 -26.736 1.00 88.19 359 ARG A C 1
ATOM 2824 O O . ARG A 1 359 ? 18.352 -17.593 -27.592 1.00 88.19 359 ARG A O 1
ATOM 2831 N N . LEU A 1 360 ? 17.756 -18.661 -25.705 1.00 87.75 360 LEU A N 1
ATOM 2832 C CA . LEU A 1 360 ? 19.063 -19.276 -25.474 1.00 87.75 360 LEU A CA 1
ATOM 2833 C C . LEU A 1 360 ? 19.497 -20.152 -26.658 1.00 87.75 360 LEU A C 1
ATOM 2835 O O . LEU A 1 360 ? 20.668 -20.156 -27.032 1.00 87.75 360 LEU A O 1
ATOM 2839 N N . LYS A 1 361 ? 18.564 -20.884 -27.273 1.00 91.12 361 LYS A N 1
ATOM 2840 C CA . LYS A 1 361 ? 18.842 -21.734 -28.436 1.00 91.12 361 LYS A CA 1
ATOM 2841 C C . LYS A 1 361 ? 19.156 -20.932 -29.702 1.00 91.12 361 LYS A C 1
ATOM 2843 O O . LYS A 1 361 ? 20.031 -21.339 -30.464 1.00 91.12 361 LYS A O 1
ATOM 2848 N N . GLU A 1 362 ? 18.419 -19.857 -29.965 1.00 89.12 362 GLU A N 1
ATOM 2849 C CA . GLU A 1 362 ? 18.538 -19.084 -31.207 1.00 89.12 362 GLU A CA 1
ATOM 2850 C C . GLU A 1 362 ? 19.649 -18.037 -31.156 1.00 89.12 362 GLU A C 1
ATOM 2852 O O . GLU A 1 362 ? 20.307 -17.793 -32.169 1.00 89.12 362 GLU A O 1
ATOM 2857 N N . LEU A 1 363 ? 19.869 -17.437 -29.987 1.00 87.06 363 LEU A N 1
ATOM 2858 C CA . LEU A 1 363 ? 20.792 -16.323 -29.802 1.00 87.06 363 LEU A CA 1
ATOM 2859 C C . LEU A 1 363 ? 22.002 -16.693 -28.927 1.00 87.06 363 LEU A C 1
ATOM 2861 O O . LEU A 1 363 ? 23.047 -16.061 -29.028 1.00 87.06 363 LEU A O 1
ATOM 2865 N N . GLY A 1 364 ? 21.928 -17.733 -28.095 1.00 86.19 364 GLY A N 1
ATOM 2866 C CA . GLY A 1 364 ? 22.987 -18.079 -27.138 1.00 86.19 364 GLY A CA 1
ATOM 2867 C C . GLY A 1 364 ? 22.874 -17.315 -25.815 1.00 86.19 364 GLY A C 1
ATOM 2868 O O . GLY A 1 364 ? 21.867 -16.674 -25.544 1.00 86.19 364 GLY A O 1
ATOM 2869 N N . ALA A 1 365 ? 23.906 -17.396 -24.970 1.00 80.81 365 ALA A N 1
ATOM 2870 C CA . ALA A 1 365 ? 23.905 -16.859 -23.598 1.00 80.81 365 ALA A CA 1
ATOM 2871 C C . ALA A 1 365 ? 24.351 -15.380 -23.498 1.00 80.81 365 ALA A C 1
ATOM 2873 O O . ALA A 1 365 ? 25.037 -14.997 -22.556 1.00 80.81 365 ALA A O 1
ATOM 2874 N N . GLY A 1 366 ? 24.034 -14.565 -24.502 1.00 82.88 366 GLY A N 1
ATOM 2875 C CA . GLY A 1 366 ? 24.406 -13.151 -24.565 1.00 82.88 366 GLY A CA 1
ATOM 2876 C C . GLY A 1 366 ? 23.210 -12.227 -24.344 1.00 82.88 366 GLY A C 1
ATOM 2877 O O . GLY A 1 366 ? 22.064 -12.659 -24.302 1.00 82.88 366 GLY A O 1
ATOM 2878 N N . GLY A 1 367 ? 23.485 -10.932 -24.229 1.00 89.81 367 GLY A N 1
ATOM 2879 C CA . GLY A 1 367 ? 22.437 -9.912 -24.202 1.00 89.81 367 GLY A CA 1
ATOM 2880 C C . GLY A 1 367 ? 22.484 -8.948 -25.390 1.00 89.81 367 GLY A C 1
ATOM 2881 O O . GLY A 1 367 ? 21.574 -8.145 -25.530 1.00 89.81 367 GLY A O 1
ATOM 2882 N N . TYR A 1 368 ? 23.516 -9.003 -26.240 1.00 96.00 368 TYR A N 1
ATOM 2883 C CA . TYR A 1 368 ? 23.669 -8.134 -27.412 1.00 96.00 368 TYR A CA 1
ATOM 2884 C C . TYR A 1 368 ? 23.921 -8.955 -28.670 1.00 96.00 368 TYR A C 1
ATOM 2886 O O . TYR A 1 368 ? 24.846 -9.771 -28.715 1.00 96.00 368 TYR A O 1
ATOM 2894 N N . TYR A 1 369 ? 23.141 -8.688 -29.712 1.00 95.06 369 TYR A N 1
ATOM 2895 C CA . TYR A 1 369 ? 23.220 -9.386 -30.990 1.00 95.06 369 TYR A CA 1
ATOM 2896 C C . TYR A 1 369 ? 23.043 -8.418 -32.148 1.00 95.06 369 TYR A C 1
ATOM 2898 O O . TYR A 1 369 ? 22.341 -7.421 -32.022 1.00 95.06 369 TYR A O 1
ATOM 2906 N N . THR A 1 370 ? 23.612 -8.740 -33.307 1.00 94.94 370 THR A N 1
ATOM 2907 C CA . THR A 1 370 ? 23.347 -8.011 -34.551 1.00 94.94 370 THR A CA 1
ATOM 2908 C C . THR A 1 370 ? 22.843 -8.960 -35.628 1.00 94.94 370 THR A C 1
ATOM 2910 O O . THR A 1 370 ? 23.336 -10.079 -35.794 1.00 94.94 370 THR A O 1
ATOM 2913 N N . LYS A 1 371 ? 21.831 -8.520 -36.378 1.00 92.75 371 LYS A N 1
ATOM 2914 C CA . LYS A 1 371 ? 21.306 -9.235 -37.543 1.00 92.75 371 LYS A CA 1
ATOM 2915 C C . LYS A 1 371 ? 20.930 -8.233 -38.627 1.00 92.75 371 LYS A C 1
ATOM 2917 O O . LYS A 1 371 ? 19.931 -7.530 -38.513 1.00 92.75 371 LYS A O 1
ATOM 2922 N N . GLY A 1 372 ? 21.719 -8.198 -39.700 1.00 95.06 372 GLY A N 1
ATOM 2923 C CA . GLY A 1 372 ? 21.551 -7.192 -40.749 1.00 95.06 372 GLY A CA 1
ATOM 2924 C C . GLY A 1 372 ? 21.855 -5.797 -40.210 1.00 95.06 372 GLY A C 1
ATOM 2925 O O . GLY A 1 372 ? 22.930 -5.584 -39.666 1.00 95.06 372 GLY A O 1
ATOM 2926 N N . ASP A 1 373 ? 20.904 -4.877 -40.346 1.00 97.88 373 ASP A N 1
ATOM 2927 C CA . ASP A 1 373 ? 21.003 -3.492 -39.872 1.00 97.88 373 ASP A CA 1
ATOM 2928 C C . ASP A 1 373 ? 20.407 -3.282 -38.467 1.00 97.88 373 ASP A C 1
ATOM 2930 O O . ASP A 1 373 ? 20.149 -2.152 -38.055 1.00 97.88 373 ASP A O 1
ATOM 2934 N N . THR A 1 374 ? 20.129 -4.361 -37.735 1.00 97.94 374 THR A N 1
ATOM 2935 C CA . THR A 1 374 ? 19.425 -4.300 -36.452 1.00 97.94 374 THR A CA 1
ATOM 2936 C C . THR A 1 374 ? 20.281 -4.879 -35.335 1.00 97.94 374 THR A C 1
ATOM 2938 O O . THR A 1 374 ? 20.756 -6.014 -35.439 1.00 97.94 374 THR A O 1
ATOM 2941 N N . ALA A 1 375 ? 20.445 -4.112 -34.259 1.00 97.81 375 ALA A N 1
ATOM 2942 C CA . ALA A 1 375 ? 20.946 -4.593 -32.981 1.00 97.81 375 ALA A CA 1
ATOM 2943 C C . ALA A 1 375 ? 19.776 -5.033 -32.089 1.00 97.81 375 ALA A C 1
ATOM 2945 O O . ALA A 1 375 ? 18.738 -4.378 -32.043 1.00 97.81 375 ALA A O 1
ATOM 2946 N N . LEU A 1 376 ? 19.948 -6.141 -31.379 1.00 96.75 376 LEU A N 1
ATOM 2947 C CA . LEU A 1 376 ? 19.006 -6.675 -30.404 1.00 96.75 376 LEU A CA 1
ATOM 2948 C C . LEU A 1 376 ? 19.671 -6.663 -29.029 1.00 96.75 376 LEU A C 1
ATOM 2950 O O . LEU A 1 376 ? 20.743 -7.247 -28.869 1.00 96.75 376 LEU A O 1
ATOM 2954 N N . ILE A 1 377 ? 19.023 -6.022 -28.060 1.00 96.50 377 ILE A N 1
ATOM 2955 C CA . ILE A 1 377 ? 19.441 -5.945 -26.661 1.00 96.50 377 ILE A CA 1
ATOM 2956 C C . ILE A 1 377 ? 18.407 -6.697 -25.822 1.00 96.50 377 ILE A C 1
ATOM 2958 O O . ILE A 1 377 ? 17.234 -6.336 -25.826 1.00 96.50 377 ILE A O 1
ATOM 2962 N N . SER A 1 378 ? 18.823 -7.744 -25.117 1.00 94.56 378 SER A N 1
ATOM 2963 C CA . SER A 1 378 ? 17.955 -8.601 -24.306 1.00 94.56 378 SER A CA 1
ATOM 2964 C C . SER A 1 378 ? 18.449 -8.646 -22.867 1.00 94.56 378 SER A C 1
ATOM 2966 O O . SER A 1 378 ? 19.628 -8.902 -22.628 1.00 94.56 378 SER A O 1
ATOM 2968 N N . PHE A 1 379 ? 17.537 -8.460 -21.915 1.00 93.25 379 PHE A N 1
ATOM 2969 C CA . PHE A 1 379 ? 17.802 -8.578 -20.480 1.00 93.25 379 PHE A CA 1
ATOM 2970 C C . PHE A 1 379 ? 16.513 -8.924 -19.720 1.00 93.25 379 PHE A C 1
ATOM 2972 O O . PHE A 1 379 ? 15.407 -8.608 -20.160 1.00 93.25 379 PHE A O 1
ATOM 2979 N N . GLU A 1 380 ? 16.650 -9.597 -18.579 1.00 89.94 380 GLU A N 1
ATOM 2980 C CA . GLU A 1 380 ? 15.523 -10.255 -17.898 1.00 89.94 380 GLU A CA 1
ATOM 2981 C C . GLU A 1 380 ? 14.981 -9.479 -16.693 1.00 89.94 380 GLU A C 1
ATOM 2983 O O . GLU A 1 380 ? 13.917 -9.824 -16.179 1.00 89.94 380 GLU A O 1
ATOM 2988 N N . ARG A 1 381 ? 15.685 -8.438 -16.231 1.00 92.19 381 ARG A N 1
ATOM 2989 C CA . ARG A 1 381 ? 15.272 -7.613 -15.088 1.00 92.19 381 ARG A CA 1
ATOM 2990 C C . ARG A 1 381 ? 15.803 -6.188 -15.191 1.00 92.19 381 ARG A C 1
ATOM 2992 O O . ARG A 1 381 ? 16.825 -5.938 -15.831 1.00 92.19 381 ARG A O 1
ATOM 2999 N N . PHE A 1 382 ? 15.111 -5.261 -14.545 1.00 93.69 382 PHE A N 1
ATOM 3000 C CA . PHE A 1 382 ? 15.626 -3.928 -14.253 1.00 93.69 382 PHE A CA 1
ATOM 3001 C C . PHE A 1 382 ? 16.353 -3.975 -12.906 1.00 93.69 382 PHE A C 1
ATOM 3003 O O . PHE A 1 382 ? 15.720 -4.095 -11.862 1.00 93.69 382 PHE A O 1
ATOM 3010 N N . GLU A 1 383 ? 17.680 -3.957 -12.925 1.00 91.88 383 GLU A N 1
ATOM 3011 C CA . GLU A 1 383 ? 18.511 -4.025 -11.723 1.00 91.88 383 GLU A CA 1
ATOM 3012 C C . GLU A 1 383 ? 19.407 -2.792 -11.642 1.00 91.88 383 GLU A C 1
ATOM 3014 O O . GLU A 1 383 ? 19.930 -2.327 -12.661 1.00 91.88 383 GLU A O 1
ATOM 3019 N N . VAL A 1 384 ? 19.569 -2.284 -10.420 1.00 88.12 384 VAL A N 1
ATOM 3020 C CA . VAL A 1 384 ? 20.426 -1.143 -10.099 1.00 88.12 384 VAL A CA 1
ATOM 3021 C C . VAL A 1 384 ? 21.355 -1.534 -8.959 1.00 88.12 384 VAL A C 1
ATOM 3023 O O . VAL A 1 384 ? 20.918 -1.919 -7.876 1.00 88.12 384 VAL A O 1
ATOM 3026 N N . GLU A 1 385 ? 22.658 -1.405 -9.182 1.00 90.31 385 GLU A N 1
ATOM 3027 C CA . GLU A 1 385 ? 23.668 -1.576 -8.140 1.00 90.31 385 GLU A CA 1
ATOM 3028 C C . GLU A 1 385 ? 24.008 -0.219 -7.503 1.00 90.31 385 GLU A C 1
ATOM 3030 O O . GLU A 1 385 ? 25.092 0.329 -7.721 1.00 90.31 385 GLU A O 1
ATOM 3035 N N . TYR A 1 386 ? 23.087 0.333 -6.702 1.00 85.19 386 TYR A N 1
ATOM 3036 C CA . TYR A 1 386 ? 23.172 1.692 -6.134 1.00 85.19 386 TYR A CA 1
ATOM 3037 C C . TYR A 1 386 ? 24.530 2.024 -5.497 1.00 85.19 386 TYR A C 1
ATOM 3039 O O . TYR A 1 386 ? 25.124 3.066 -5.775 1.00 85.19 386 TYR A O 1
ATOM 3047 N N . ALA A 1 387 ? 25.078 1.123 -4.675 1.00 86.25 387 ALA A N 1
ATOM 3048 C CA . ALA A 1 387 ? 26.388 1.324 -4.052 1.00 86.25 387 ALA A CA 1
ATOM 3049 C C . ALA A 1 387 ? 27.520 1.458 -5.090 1.00 86.25 387 ALA A C 1
ATOM 3051 O O . ALA A 1 387 ? 28.398 2.309 -4.953 1.00 86.25 387 ALA A O 1
ATOM 3052 N N . GLN A 1 388 ? 27.483 0.655 -6.158 1.00 91.00 388 GLN A N 1
ATOM 3053 C CA . GLN A 1 388 ? 28.501 0.696 -7.209 1.00 91.00 388 GLN A CA 1
ATOM 3054 C C . GLN A 1 388 ? 28.364 1.946 -8.083 1.00 91.00 388 GLN A C 1
ATOM 3056 O O . GLN A 1 388 ? 29.380 2.496 -8.517 1.00 91.00 388 GLN A O 1
ATOM 3061 N N . TRP A 1 389 ? 27.137 2.411 -8.318 1.00 88.75 389 TRP A N 1
ATOM 3062 C CA . TRP A 1 389 ? 26.875 3.680 -8.991 1.00 88.75 389 TRP A CA 1
ATOM 3063 C C . TRP A 1 389 ? 27.369 4.874 -8.183 1.00 88.75 389 TRP A C 1
ATOM 3065 O O . TRP A 1 389 ? 28.077 5.718 -8.732 1.00 88.75 389 TRP A O 1
ATOM 3075 N N . ASN A 1 390 ? 27.102 4.904 -6.876 1.00 87.31 390 ASN A N 1
ATOM 3076 C CA . ASN A 1 390 ? 27.630 5.928 -5.975 1.00 87.31 390 ASN A CA 1
ATOM 3077 C C . ASN A 1 390 ? 29.167 5.969 -6.007 1.00 87.31 390 ASN A C 1
ATOM 3079 O O . ASN A 1 390 ? 29.767 7.041 -6.127 1.00 87.31 390 ASN A O 1
ATOM 3083 N N . ASP A 1 391 ? 29.829 4.809 -5.971 1.00 89.81 391 ASP A N 1
ATOM 3084 C CA . ASP A 1 391 ? 31.287 4.732 -6.097 1.00 89.81 391 ASP A CA 1
ATOM 3085 C C . ASP A 1 391 ? 31.786 5.204 -7.471 1.00 89.81 391 ASP A C 1
ATOM 3087 O O . ASP A 1 391 ? 32.821 5.867 -7.565 1.00 89.81 391 ASP A O 1
ATOM 3091 N N . TYR A 1 392 ? 31.073 4.879 -8.551 1.00 90.69 392 TYR A N 1
ATOM 3092 C CA . TYR A 1 392 ? 31.436 5.299 -9.904 1.00 90.69 392 TYR A CA 1
ATOM 3093 C C . TYR A 1 392 ? 31.301 6.818 -10.088 1.00 90.69 392 TYR A C 1
ATOM 3095 O O . TYR A 1 392 ? 32.247 7.468 -10.536 1.00 90.69 392 TYR A O 1
ATOM 3103 N N . LEU A 1 393 ? 30.171 7.402 -9.680 1.00 87.62 393 LEU A N 1
ATOM 3104 C CA . LEU A 1 393 ? 29.892 8.836 -9.812 1.00 87.62 393 LEU A CA 1
ATOM 3105 C C . LEU A 1 393 ? 30.772 9.704 -8.904 1.00 87.62 393 LEU A C 1
ATOM 3107 O O . LEU A 1 393 ? 31.166 10.803 -9.292 1.00 87.62 393 LEU A O 1
ATOM 3111 N N . SER A 1 394 ? 31.143 9.200 -7.725 1.00 89.06 394 SER A N 1
ATOM 3112 C CA . SER A 1 394 ? 32.096 9.869 -6.829 1.00 89.06 394 SER A CA 1
ATOM 3113 C C . SER A 1 394 ? 33.562 9.723 -7.262 1.00 89.06 394 SER A C 1
ATOM 3115 O O . SER A 1 394 ? 34.447 10.336 -6.664 1.00 89.06 394 SER A O 1
ATOM 3117 N N . GLY A 1 395 ? 33.841 8.928 -8.302 1.00 91.19 395 GLY A N 1
ATOM 3118 C CA . GLY A 1 395 ? 35.193 8.655 -8.791 1.00 91.19 395 GLY A CA 1
ATOM 3119 C C . GLY A 1 395 ? 35.984 7.644 -7.951 1.00 91.19 395 GLY A C 1
ATOM 3120 O O . GLY A 1 395 ? 37.166 7.421 -8.223 1.00 91.19 395 GLY A O 1
ATOM 3121 N N . ASN A 1 396 ? 35.352 7.003 -6.964 1.00 91.69 396 ASN A N 1
ATOM 3122 C CA . ASN A 1 396 ? 35.940 5.932 -6.153 1.00 91.69 396 ASN A CA 1
ATOM 3123 C C . ASN A 1 396 ? 36.067 4.607 -6.925 1.00 91.69 396 ASN A C 1
ATOM 3125 O O . ASN A 1 396 ? 36.872 3.746 -6.563 1.00 91.69 396 ASN A O 1
ATOM 3129 N N . ARG A 1 397 ? 35.322 4.452 -8.025 1.00 92.69 397 ARG A N 1
ATOM 3130 C CA . ARG A 1 397 ? 35.396 3.312 -8.941 1.00 92.69 397 ARG A CA 1
ATOM 3131 C C . ARG A 1 397 ? 35.683 3.772 -10.367 1.00 92.69 397 ARG A C 1
ATOM 3133 O O . ARG A 1 397 ? 35.098 4.720 -10.872 1.00 92.69 397 ARG A O 1
ATOM 3140 N N . LYS A 1 398 ? 36.572 3.043 -11.050 1.00 90.00 398 LYS A N 1
ATOM 3141 C CA . LYS A 1 398 ? 36.998 3.366 -12.423 1.00 90.00 398 LYS A CA 1
ATOM 3142 C C . LYS A 1 398 ? 36.003 2.932 -13.503 1.00 90.00 398 LYS A C 1
ATOM 3144 O O . LYS A 1 398 ? 35.955 3.540 -14.567 1.00 90.00 398 LYS A O 1
ATOM 3149 N N . PHE A 1 399 ? 35.291 1.835 -13.270 1.00 92.56 399 PHE A N 1
ATOM 3150 C CA . PHE A 1 399 ? 34.439 1.206 -14.274 1.00 92.56 399 PHE A CA 1
ATOM 3151 C C . PHE A 1 399 ? 32.974 1.368 -13.910 1.00 92.56 399 PHE A C 1
ATOM 3153 O O . PHE A 1 399 ? 32.611 1.194 -12.748 1.00 92.56 399 PHE A O 1
ATOM 3160 N N . MET A 1 400 ? 32.156 1.638 -14.920 1.00 92.69 400 MET A N 1
ATOM 3161 C CA . MET A 1 400 ? 30.703 1.631 -14.802 1.00 92.69 400 MET A CA 1
ATOM 3162 C C . MET A 1 400 ? 30.215 0.291 -14.220 1.00 92.69 400 MET A C 1
ATOM 3164 O O . MET A 1 400 ? 30.840 -0.740 -14.510 1.00 92.69 400 MET A O 1
ATOM 3168 N N . PRO A 1 401 ? 29.149 0.280 -13.404 1.00 94.25 401 PRO A N 1
ATOM 3169 C CA . PRO A 1 401 ? 28.507 -0.955 -12.953 1.00 94.25 401 PRO A CA 1
ATOM 3170 C C . PRO A 1 401 ? 28.097 -1.881 -14.114 1.00 94.25 401 PRO A C 1
ATOM 3172 O O . PRO A 1 401 ? 27.964 -1.453 -15.269 1.00 94.25 401 PRO A O 1
ATOM 3175 N N . ASP A 1 402 ? 27.976 -3.178 -13.821 1.00 94.00 402 ASP A N 1
ATOM 3176 C CA . ASP A 1 402 ? 27.597 -4.217 -14.802 1.00 94.00 402 ASP A CA 1
ATOM 3177 C C . ASP A 1 402 ? 26.112 -4.601 -14.694 1.00 94.00 402 ASP A C 1
ATOM 3179 O O . ASP A 1 402 ? 25.691 -5.631 -15.207 1.00 94.00 402 ASP A O 1
ATOM 3183 N N . ASP A 1 403 ? 25.324 -3.754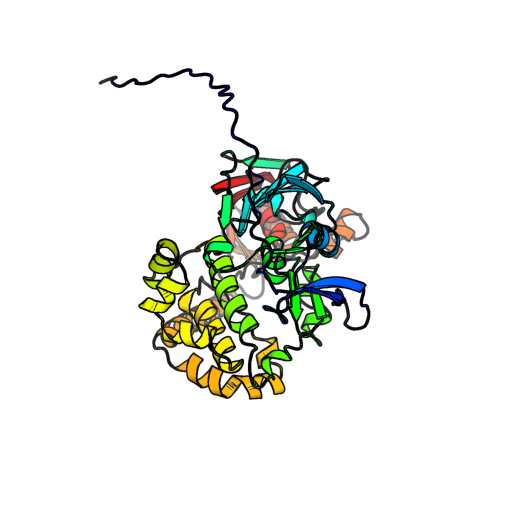 -14.035 1.00 94.31 403 ASP A N 1
ATOM 3184 C CA . ASP A 1 403 ? 23.875 -3.881 -13.928 1.00 94.31 403 ASP A CA 1
ATOM 3185 C C . ASP A 1 403 ? 23.153 -3.527 -15.238 1.00 94.31 403 ASP A C 1
ATOM 3187 O O . ASP A 1 403 ? 23.782 -3.250 -16.267 1.00 94.31 403 ASP A O 1
ATOM 3191 N N . THR A 1 404 ? 21.817 -3.525 -15.215 1.00 95.06 404 THR A N 1
ATOM 3192 C CA . THR A 1 404 ? 20.992 -3.285 -16.406 1.00 95.06 404 THR A CA 1
ATOM 3193 C C . THR A 1 404 ? 21.335 -1.961 -17.088 1.00 95.06 404 THR A C 1
ATOM 3195 O O . THR A 1 404 ? 21.456 -1.923 -18.315 1.00 95.06 404 THR A O 1
ATOM 3198 N N . ILE A 1 405 ? 21.544 -0.888 -16.318 1.00 93.62 405 ILE A N 1
ATOM 3199 C CA . ILE A 1 405 ? 21.878 0.437 -16.855 1.00 93.62 405 ILE A CA 1
ATOM 3200 C C . ILE A 1 405 ? 23.224 0.380 -17.577 1.00 93.62 405 ILE A C 1
ATOM 3202 O O . ILE A 1 405 ? 23.322 0.747 -18.753 1.00 93.62 405 ILE A O 1
ATOM 3206 N N . GLY A 1 406 ? 24.265 -0.112 -16.899 1.00 94.31 406 GLY A N 1
ATOM 3207 C CA . GLY A 1 406 ? 25.597 -0.170 -17.487 1.00 94.31 406 GLY A CA 1
ATOM 3208 C C . GLY A 1 406 ? 25.669 -1.110 -18.691 1.00 94.31 406 GLY A C 1
ATOM 3209 O O . GLY A 1 406 ? 26.326 -0.801 -19.691 1.00 94.31 406 GLY A O 1
ATOM 3210 N N . PHE A 1 407 ? 24.968 -2.242 -18.621 1.00 95.69 407 PHE A N 1
ATOM 3211 C CA . PHE A 1 407 ? 24.864 -3.213 -19.703 1.00 95.69 407 PHE A CA 1
ATOM 3212 C C . PHE A 1 407 ? 24.233 -2.599 -20.956 1.00 95.69 407 PHE A C 1
ATOM 3214 O O . PHE A 1 407 ? 24.832 -2.652 -22.036 1.00 95.69 407 PHE A O 1
ATOM 3221 N N . VAL A 1 408 ? 23.066 -1.962 -20.819 1.00 95.56 408 VAL A N 1
ATOM 3222 C CA . VAL A 1 408 ? 22.374 -1.328 -21.948 1.00 95.56 408 VAL A CA 1
ATOM 3223 C C . VAL A 1 408 ? 23.198 -0.183 -22.526 1.00 95.56 408 VAL A C 1
ATOM 3225 O O . VAL A 1 408 ? 23.334 -0.103 -23.747 1.00 95.56 408 VAL A O 1
ATOM 3228 N N . TYR A 1 409 ? 23.815 0.652 -21.686 1.00 94.81 409 TYR A N 1
ATOM 3229 C CA . TYR A 1 409 ? 24.684 1.732 -22.154 1.00 94.81 409 TYR A CA 1
ATOM 3230 C C . TYR A 1 409 ? 25.813 1.209 -23.057 1.00 94.81 409 TYR A C 1
ATOM 3232 O O . TYR A 1 409 ? 25.998 1.696 -24.173 1.00 94.81 409 TYR A O 1
ATOM 3240 N N . ARG A 1 410 ? 26.527 0.159 -22.624 1.00 95.62 410 ARG A N 1
ATOM 3241 C CA . ARG A 1 410 ? 27.603 -0.458 -23.421 1.00 95.62 410 ARG A CA 1
ATOM 3242 C C . ARG A 1 410 ? 27.088 -1.059 -24.730 1.00 95.62 410 ARG A C 1
ATOM 3244 O O . ARG A 1 410 ? 27.765 -0.958 -25.752 1.00 95.62 410 ARG A O 1
ATOM 3251 N N . CYS A 1 411 ? 25.898 -1.657 -24.716 1.00 96.06 411 CYS A N 1
ATOM 3252 C CA . CYS A 1 411 ? 25.256 -2.188 -25.917 1.00 96.06 411 CYS A CA 1
ATOM 3253 C C . CYS A 1 411 ? 24.920 -1.085 -26.928 1.00 96.06 411 CYS A C 1
ATOM 3255 O O . CYS A 1 411 ? 25.175 -1.243 -28.121 1.00 96.06 411 CYS A O 1
ATOM 3257 N N . LEU A 1 412 ? 24.387 0.045 -26.456 1.00 95.12 412 LEU A N 1
ATOM 3258 C CA . LEU A 1 412 ? 24.083 1.202 -27.296 1.00 95.12 412 LEU A CA 1
ATOM 3259 C C . LEU A 1 412 ? 25.357 1.835 -27.863 1.00 95.12 412 LEU A C 1
ATOM 3261 O O . LEU A 1 412 ? 25.416 2.107 -29.059 1.00 95.12 412 LEU A O 1
ATOM 3265 N N . GLU A 1 413 ? 26.413 1.981 -27.057 1.00 95.31 413 GLU A N 1
ATOM 3266 C CA . GLU A 1 413 ? 27.724 2.414 -27.552 1.00 95.31 413 GLU A CA 1
ATOM 3267 C C . GLU A 1 413 ? 28.284 1.474 -28.628 1.00 95.31 413 GLU A C 1
ATOM 3269 O O . GLU A 1 413 ? 28.926 1.919 -29.582 1.00 95.31 413 GLU A O 1
ATOM 3274 N N . GLN A 1 414 ? 28.105 0.162 -28.460 1.00 96.31 414 GLN A N 1
ATOM 3275 C CA . GLN A 1 414 ? 28.551 -0.824 -29.438 1.00 96.31 414 GLN A CA 1
ATOM 3276 C C . GLN A 1 414 ? 27.750 -0.724 -30.741 1.00 96.31 414 GLN A C 1
ATOM 3278 O O . GLN A 1 414 ? 28.347 -0.812 -31.814 1.00 96.31 414 GLN A O 1
ATOM 3283 N N . ALA A 1 415 ? 26.436 -0.509 -30.654 1.00 96.31 415 ALA A N 1
ATOM 3284 C CA . ALA A 1 415 ? 25.573 -0.289 -31.811 1.00 96.31 415 ALA A CA 1
ATOM 3285 C C . ALA A 1 415 ? 25.937 1.003 -32.562 1.00 96.31 415 ALA A C 1
ATOM 3287 O O . ALA A 1 415 ? 26.041 0.978 -33.784 1.00 96.31 415 ALA A O 1
ATOM 3288 N N . ASP A 1 416 ? 26.202 2.101 -31.850 1.00 95.50 416 ASP A N 1
ATOM 3289 C CA . ASP A 1 416 ? 26.586 3.393 -32.441 1.00 95.50 416 ASP A CA 1
ATOM 3290 C C . ASP A 1 416 ? 27.934 3.328 -33.184 1.00 95.50 416 ASP A C 1
ATOM 3292 O O . ASP A 1 416 ? 28.115 3.918 -34.252 1.00 95.50 416 ASP A O 1
ATOM 3296 N N . LYS A 1 417 ? 28.879 2.530 -32.667 1.00 97.19 417 LYS A N 1
ATOM 3297 C CA . LYS A 1 417 ? 30.185 2.291 -33.306 1.00 97.19 417 LYS A CA 1
ATOM 3298 C C . LYS A 1 417 ? 30.090 1.449 -34.585 1.00 97.19 417 LYS A C 1
ATOM 3300 O O . LYS A 1 417 ? 31.048 1.450 -35.364 1.00 97.19 417 LYS A O 1
ATOM 3305 N N . ASP A 1 418 ? 28.984 0.739 -34.819 1.00 97.31 418 ASP A N 1
ATOM 3306 C CA . ASP A 1 418 ? 28.758 -0.062 -36.024 1.00 97.31 418 ASP A CA 1
ATOM 3307 C C . ASP A 1 418 ? 27.880 0.699 -37.040 1.00 97.31 418 ASP A C 1
ATOM 3309 O O . ASP A 1 418 ? 26.653 0.724 -36.923 1.00 97.31 418 ASP A O 1
ATOM 3313 N N . PRO A 1 419 ? 28.462 1.267 -38.116 1.00 96.81 419 PRO A N 1
ATOM 3314 C CA . PRO A 1 419 ? 27.703 2.055 -39.081 1.00 96.81 419 PRO A CA 1
ATOM 3315 C C . PRO A 1 419 ? 26.697 1.227 -39.893 1.00 96.81 419 PRO A C 1
ATOM 3317 O O . PRO A 1 419 ? 25.881 1.823 -40.604 1.00 96.81 419 PRO A O 1
ATOM 3320 N N . SER A 1 420 ? 26.747 -0.110 -39.842 1.00 97.75 420 SER A N 1
ATOM 3321 C CA . SER A 1 420 ? 25.747 -0.972 -40.479 1.00 97.75 420 SER A CA 1
ATOM 3322 C C . SER A 1 420 ? 24.443 -1.041 -39.683 1.00 97.75 420 SER A C 1
ATOM 3324 O O . SER A 1 420 ? 23.387 -1.228 -40.285 1.00 97.75 420 SER A O 1
ATOM 3326 N N . VAL A 1 421 ? 24.491 -0.794 -38.371 1.00 98.19 421 VAL A N 1
ATOM 3327 C CA . VAL A 1 421 ? 23.309 -0.757 -37.513 1.00 98.19 421 VAL A CA 1
ATOM 3328 C C . VAL A 1 421 ? 22.519 0.532 -37.769 1.00 98.19 421 VAL A C 1
ATOM 3330 O O . VAL A 1 421 ? 23.060 1.631 -37.932 1.00 98.19 421 VAL A O 1
ATOM 3333 N N . LYS A 1 422 ? 21.205 0.378 -37.896 1.00 97.50 422 LYS A N 1
ATOM 3334 C CA . LYS A 1 422 ? 20.211 1.429 -38.159 1.00 97.50 422 LYS A CA 1
ATOM 3335 C C . LYS A 1 422 ? 19.030 1.343 -37.197 1.00 97.50 422 LYS A C 1
ATOM 3337 O O . LYS A 1 422 ? 18.361 2.348 -36.989 1.00 97.50 422 LYS A O 1
ATOM 3342 N N . ASN A 1 423 ? 18.798 0.166 -36.617 1.00 97.38 423 ASN A N 1
ATOM 3343 C CA . ASN A 1 423 ? 17.694 -0.110 -35.709 1.00 97.38 423 ASN A CA 1
ATOM 3344 C C . ASN A 1 423 ? 18.216 -0.763 -34.425 1.00 97.38 423 ASN A C 1
ATOM 3346 O O . ASN A 1 423 ? 19.139 -1.578 -34.471 1.00 97.38 423 ASN A O 1
ATOM 3350 N N . VAL A 1 424 ? 17.584 -0.450 -33.296 1.00 96.56 424 VAL A N 1
ATOM 3351 C CA . VAL A 1 424 ? 17.798 -1.135 -32.016 1.00 96.56 424 VAL A CA 1
ATOM 3352 C C . VAL A 1 424 ? 16.462 -1.705 -31.555 1.00 96.56 424 VAL A C 1
ATOM 3354 O O . VAL A 1 424 ? 15.452 -1.004 -31.550 1.00 96.56 424 VAL A O 1
ATOM 3357 N N . VAL A 1 425 ? 16.456 -2.982 -31.186 1.00 96.00 425 VAL A N 1
ATOM 3358 C CA . VAL A 1 425 ? 15.309 -3.683 -30.608 1.00 96.00 425 VAL A CA 1
ATOM 3359 C C . VAL A 1 425 ? 15.660 -4.079 -29.182 1.00 96.00 425 VAL A C 1
ATOM 3361 O O . VAL A 1 425 ? 16.688 -4.711 -28.954 1.00 96.00 425 VAL A O 1
ATOM 3364 N N . PHE A 1 426 ? 14.790 -3.740 -28.237 1.00 95.00 426 PHE A N 1
ATOM 3365 C CA . PHE A 1 426 ? 14.860 -4.225 -26.862 1.00 95.00 426 PHE A CA 1
ATOM 3366 C C . PHE A 1 426 ? 13.922 -5.427 -26.706 1.00 95.00 426 PHE A C 1
ATOM 3368 O O . PHE A 1 426 ? 12.714 -5.294 -26.900 1.00 95.00 426 PHE A O 1
ATOM 3375 N N . ASP A 1 427 ? 14.464 -6.599 -26.380 1.00 93.31 427 ASP A N 1
ATOM 3376 C CA . ASP A 1 427 ? 13.675 -7.789 -26.053 1.00 93.31 427 ASP A CA 1
ATOM 3377 C C . ASP A 1 427 ? 13.466 -7.883 -24.541 1.00 93.31 427 ASP A C 1
ATOM 3379 O O . ASP A 1 427 ? 14.366 -8.253 -23.787 1.00 93.31 427 ASP A O 1
ATOM 3383 N N . LEU A 1 428 ? 12.243 -7.553 -24.124 1.00 92.75 428 LEU A N 1
ATOM 3384 C CA . LEU A 1 428 ? 11.772 -7.616 -22.741 1.00 92.75 428 LEU A CA 1
ATOM 3385 C C . LEU A 1 428 ? 10.741 -8.737 -22.534 1.00 92.75 428 LEU A C 1
ATOM 3387 O O . LEU A 1 428 ? 10.021 -8.740 -21.542 1.00 92.75 428 LEU A O 1
ATOM 3391 N N . SER A 1 429 ? 10.629 -9.692 -23.465 1.00 89.38 429 SER A N 1
ATOM 3392 C CA . SER A 1 429 ? 9.562 -10.712 -23.449 1.00 89.38 429 SER A CA 1
ATOM 3393 C C . SER A 1 429 ? 9.612 -11.672 -22.254 1.00 89.38 429 SER A C 1
ATOM 3395 O O . SER A 1 429 ? 8.618 -12.324 -21.944 1.00 89.38 429 SER A O 1
ATOM 3397 N N . THR A 1 430 ? 10.751 -11.734 -21.567 1.00 87.38 430 THR A N 1
ATOM 3398 C CA . THR A 1 430 ? 10.945 -12.481 -20.314 1.00 87.38 430 THR A CA 1
ATOM 3399 C C . THR A 1 430 ? 11.425 -11.551 -19.198 1.00 87.38 430 THR A C 1
ATOM 3401 O O . THR A 1 430 ? 12.049 -12.003 -18.239 1.00 87.38 430 THR A O 1
ATOM 3404 N N . ASN A 1 431 ? 11.208 -10.242 -19.345 1.00 90.19 431 ASN A N 1
ATOM 3405 C CA . ASN A 1 431 ? 11.590 -9.280 -18.330 1.00 90.19 431 ASN A CA 1
ATOM 3406 C C . ASN A 1 431 ? 10.521 -9.246 -17.233 1.00 90.19 431 ASN A C 1
ATOM 3408 O O . ASN A 1 431 ? 9.360 -8.946 -17.505 1.00 90.19 431 ASN A O 1
ATOM 3412 N N . GLY A 1 432 ? 10.906 -9.585 -16.003 1.00 86.31 432 GLY A N 1
ATOM 3413 C CA . GLY A 1 432 ? 9.995 -9.634 -14.854 1.00 86.31 432 GLY A CA 1
ATOM 3414 C C . GLY A 1 432 ? 9.731 -8.278 -14.193 1.00 86.31 432 GLY A C 1
ATOM 3415 O O . GLY A 1 432 ? 9.155 -8.242 -13.110 1.00 86.31 432 GLY A O 1
ATOM 3416 N N . GLY A 1 433 ? 10.196 -7.180 -14.790 1.00 89.44 433 GLY A N 1
ATOM 3417 C CA . GLY A 1 433 ? 10.257 -5.872 -14.154 1.00 89.44 433 GLY A CA 1
ATOM 3418 C C . GLY A 1 433 ? 11.510 -5.723 -13.291 1.00 89.44 433 GLY A C 1
ATOM 3419 O O . GLY A 1 433 ? 12.558 -6.321 -13.559 1.00 89.44 433 GLY A O 1
ATOM 3420 N N . GLY A 1 434 ? 11.409 -4.899 -12.256 1.00 88.69 434 GLY A N 1
ATOM 3421 C CA . GLY A 1 434 ? 12.497 -4.608 -11.335 1.00 88.69 434 GLY A CA 1
ATOM 3422 C C . GLY A 1 434 ? 12.467 -3.150 -10.909 1.00 88.69 434 GLY A C 1
ATOM 3423 O O . GLY A 1 434 ? 11.396 -2.578 -10.735 1.00 88.69 434 GLY A O 1
ATOM 3424 N N . ASP A 1 435 ? 13.646 -2.578 -10.742 1.00 86.19 435 ASP A N 1
ATOM 3425 C CA . ASP A 1 435 ? 13.836 -1.224 -10.257 1.00 86.19 435 ASP A CA 1
ATOM 3426 C C . ASP A 1 435 ? 13.371 -0.167 -11.275 1.00 86.19 435 ASP A C 1
ATOM 3428 O O . ASP A 1 435 ? 13.763 -0.189 -12.448 1.00 86.19 435 ASP A O 1
ATOM 3432 N N . THR A 1 436 ? 12.538 0.775 -10.829 1.00 83.25 436 THR A N 1
ATOM 3433 C CA . THR A 1 436 ? 12.020 1.847 -11.684 1.00 83.25 436 THR A CA 1
ATOM 3434 C C . THR A 1 436 ? 13.118 2.804 -12.134 1.00 83.25 436 THR A C 1
ATOM 3436 O O . THR A 1 436 ? 13.072 3.233 -13.280 1.00 83.25 436 THR A O 1
ATOM 3439 N N . ILE A 1 437 ? 14.156 3.066 -11.331 1.00 84.62 437 ILE A N 1
ATOM 3440 C CA . ILE A 1 437 ? 15.263 3.966 -11.699 1.00 84.62 437 ILE A CA 1
ATOM 3441 C C . ILE A 1 437 ? 16.013 3.446 -12.928 1.00 84.62 437 ILE A C 1
ATOM 3443 O O . ILE A 1 437 ? 16.347 4.221 -13.826 1.00 84.62 437 ILE A O 1
ATOM 3447 N N . ALA A 1 438 ? 16.214 2.129 -13.033 1.00 90.19 438 ALA A N 1
ATOM 3448 C CA . ALA A 1 438 ? 16.784 1.540 -14.242 1.00 90.19 438 ALA A CA 1
ATOM 3449 C C . ALA A 1 438 ? 15.891 1.797 -15.466 1.00 90.19 438 ALA A C 1
ATOM 3451 O O . ALA A 1 438 ? 16.404 2.186 -16.515 1.00 90.19 438 ALA A O 1
ATOM 3452 N N . LEU A 1 439 ? 14.569 1.628 -15.352 1.00 89.88 439 LEU A N 1
ATOM 3453 C CA . LEU A 1 439 ? 13.645 1.951 -16.444 1.00 89.88 439 LEU A CA 1
ATOM 3454 C C . LEU A 1 439 ? 13.740 3.432 -16.841 1.00 89.88 439 LEU A C 1
ATOM 3456 O O . LEU A 1 439 ? 13.894 3.722 -18.027 1.00 89.88 439 LEU A O 1
ATOM 3460 N N . GLU A 1 440 ? 13.685 4.347 -15.873 1.00 87.31 440 GLU A N 1
ATOM 3461 C CA . GLU A 1 440 ? 13.762 5.794 -16.110 1.00 87.31 440 GLU A CA 1
ATOM 3462 C C . GLU A 1 440 ? 15.051 6.166 -16.847 1.00 87.31 440 GLU A C 1
ATOM 3464 O O . GLU A 1 440 ? 15.008 6.795 -17.905 1.00 87.31 440 GLU A O 1
ATOM 3469 N N . MET A 1 441 ? 16.199 5.683 -16.366 1.00 87.94 441 MET A N 1
ATOM 3470 C CA . MET A 1 441 ? 17.488 5.921 -17.013 1.00 87.94 441 MET A CA 1
ATOM 3471 C C . MET A 1 441 ? 17.548 5.368 -18.436 1.00 87.94 441 MET A C 1
ATOM 3473 O O . MET A 1 441 ? 18.058 6.037 -19.336 1.00 87.94 441 MET A O 1
ATOM 3477 N N . LEU A 1 442 ? 17.039 4.155 -18.664 1.00 90.75 442 LEU A N 1
ATOM 3478 C CA . LEU A 1 442 ? 16.990 3.560 -20.000 1.00 90.75 442 LEU A CA 1
ATOM 3479 C C . LEU A 1 442 ? 16.144 4.416 -20.949 1.00 90.75 442 LEU A C 1
ATOM 3481 O O . LEU A 1 442 ? 16.541 4.640 -22.094 1.00 90.75 442 LEU A O 1
ATOM 3485 N N . MET A 1 443 ? 15.013 4.936 -20.476 1.00 90.12 443 MET A N 1
ATOM 3486 C CA . MET A 1 443 ? 14.166 5.826 -21.264 1.00 90.12 443 MET A CA 1
ATOM 3487 C C . MET A 1 443 ? 14.859 7.159 -21.559 1.00 90.12 443 MET A C 1
ATOM 3489 O O . MET A 1 443 ? 14.849 7.588 -22.714 1.00 90.12 443 MET A O 1
ATOM 3493 N N . CYS A 1 444 ? 15.556 7.755 -20.587 1.00 87.31 444 CYS A N 1
ATOM 3494 C CA . CYS A 1 444 ? 16.361 8.958 -20.810 1.00 87.31 444 CYS A CA 1
ATOM 3495 C C . CYS A 1 444 ? 17.508 8.720 -21.805 1.00 87.31 444 CYS A C 1
ATOM 3497 O O . CYS A 1 444 ? 17.767 9.573 -22.650 1.00 87.31 444 CYS A O 1
ATOM 3499 N N . LEU A 1 445 ? 18.160 7.551 -21.788 1.00 86.62 445 LEU A N 1
ATOM 3500 C CA . LEU A 1 445 ? 19.183 7.197 -22.783 1.00 86.62 445 LEU A CA 1
ATOM 3501 C C . LEU A 1 445 ? 18.613 7.103 -24.207 1.00 86.62 445 LEU A C 1
ATOM 3503 O O . LEU A 1 445 ? 19.307 7.433 -25.168 1.00 86.62 445 LEU A O 1
ATOM 3507 N N . ILE A 1 446 ? 17.365 6.649 -24.351 1.00 86.62 446 ILE A N 1
ATOM 3508 C CA . ILE A 1 446 ? 16.710 6.462 -25.653 1.00 86.62 446 ILE A CA 1
ATOM 3509 C C . ILE A 1 446 ? 16.107 7.774 -26.176 1.00 86.62 446 ILE A C 1
ATOM 3511 O O . ILE A 1 446 ? 16.192 8.055 -27.372 1.00 86.62 446 ILE A O 1
ATOM 3515 N N . GLN A 1 447 ? 15.461 8.553 -25.307 1.00 87.44 447 GLN A N 1
ATOM 3516 C CA . GLN A 1 447 ? 14.609 9.688 -25.689 1.00 87.44 447 GLN A CA 1
ATOM 3517 C C . GLN A 1 447 ? 15.202 11.055 -25.322 1.00 87.44 447 GLN A C 1
ATOM 3519 O O . GLN A 1 447 ? 14.744 12.073 -25.835 1.00 87.44 447 GLN A O 1
ATOM 3524 N N . GLY A 1 448 ? 16.226 11.091 -24.468 1.00 85.44 448 GLY A N 1
ATOM 3525 C CA . GLY A 1 448 ? 16.821 12.308 -23.910 1.00 85.44 448 GLY A CA 1
ATOM 3526 C C . GLY A 1 448 ? 16.119 12.828 -22.652 1.00 85.44 448 GLY A C 1
ATOM 3527 O O . GLY A 1 448 ? 16.752 13.531 -21.873 1.00 85.44 448 GLY A O 1
ATOM 3528 N N . THR A 1 449 ? 14.854 12.460 -22.447 1.00 85.00 449 THR A N 1
ATOM 3529 C CA . THR A 1 449 ? 14.016 12.791 -21.282 1.00 85.00 449 THR A CA 1
ATOM 3530 C C . THR A 1 449 ? 13.054 11.639 -21.019 1.00 85.00 449 THR A C 1
ATOM 3532 O O . THR A 1 449 ? 12.706 10.916 -21.958 1.00 85.00 449 THR A O 1
ATOM 3535 N N . PHE A 1 450 ? 12.556 11.505 -19.794 1.00 86.50 450 PHE A N 1
ATOM 3536 C CA . PHE A 1 450 ? 11.490 10.559 -19.479 1.00 86.50 450 PHE A CA 1
ATOM 3537 C C . PHE A 1 450 ? 10.309 11.272 -18.822 1.00 86.50 450 PHE A C 1
ATOM 3539 O O . PHE A 1 450 ? 10.464 11.954 -17.818 1.00 86.50 450 PHE A O 1
ATOM 3546 N N . GLU A 1 451 ? 9.114 11.097 -19.388 1.00 88.44 451 GLU A N 1
ATOM 3547 C CA . GLU A 1 451 ? 7.866 11.539 -18.766 1.00 88.44 451 GLU A CA 1
ATOM 3548 C C . GLU A 1 451 ? 7.085 10.317 -18.284 1.00 88.44 451 GLU A C 1
ATOM 3550 O O . GLU A 1 451 ? 6.641 9.490 -19.089 1.00 88.44 451 GLU A O 1
ATOM 3555 N N . CYS A 1 452 ? 6.868 10.227 -16.975 1.00 85.31 452 CYS A N 1
ATOM 3556 C CA . CYS A 1 452 ? 5.996 9.229 -16.377 1.00 85.31 452 CYS A CA 1
ATOM 3557 C C . CYS A 1 452 ? 4.696 9.872 -15.914 1.00 85.31 452 CYS A C 1
ATOM 3559 O O . CYS A 1 452 ? 4.706 10.931 -15.287 1.00 85.31 452 CYS A O 1
ATOM 3561 N N . ARG A 1 453 ? 3.565 9.225 -16.205 1.00 86.56 453 ARG A N 1
ATOM 3562 C CA . ARG A 1 453 ? 2.247 9.702 -15.782 1.00 86.56 453 ARG A CA 1
ATOM 3563 C C . ARG A 1 453 ? 1.630 8.736 -14.793 1.00 86.56 453 ARG A C 1
ATOM 3565 O O . ARG A 1 453 ? 1.396 7.575 -15.120 1.00 86.56 453 ARG A O 1
ATOM 3572 N N . PHE A 1 454 ? 1.308 9.249 -13.617 1.00 82.81 454 PHE A N 1
ATOM 3573 C CA . PHE A 1 454 ? 0.686 8.507 -12.534 1.00 82.81 454 PHE A CA 1
ATOM 3574 C C . PHE A 1 454 ? -0.733 9.014 -12.325 1.00 82.81 454 PHE A C 1
ATOM 3576 O O . PHE A 1 454 ? -0.967 10.221 -12.280 1.00 82.81 454 PHE A O 1
ATOM 3583 N N . TYR A 1 455 ? -1.685 8.098 -12.174 1.00 83.81 455 TYR A N 1
ATOM 3584 C CA . TYR A 1 455 ? -3.038 8.449 -11.766 1.00 83.81 455 TYR A CA 1
ATOM 3585 C C . TYR A 1 455 ? -3.196 8.209 -10.265 1.00 83.81 455 TYR A C 1
ATOM 3587 O O . TYR A 1 455 ? -3.166 7.074 -9.794 1.00 83.81 455 TYR A O 1
ATOM 3595 N N . ASN A 1 456 ? -3.368 9.291 -9.517 1.00 79.94 456 ASN A N 1
ATOM 3596 C CA . ASN A 1 456 ? -3.681 9.271 -8.100 1.00 79.94 456 ASN A CA 1
ATOM 3597 C C . ASN A 1 456 ? -5.178 8.983 -7.922 1.00 79.94 456 ASN A C 1
ATOM 3599 O O . ASN A 1 456 ? -6.012 9.866 -8.133 1.00 79.94 456 ASN A O 1
ATOM 3603 N N . VAL A 1 457 ? -5.512 7.755 -7.519 1.00 80.56 457 VAL A N 1
ATOM 3604 C CA . VAL A 1 457 ? -6.903 7.310 -7.330 1.00 80.56 457 VAL A CA 1
ATOM 3605 C C . VAL A 1 457 ? -7.606 8.094 -6.219 1.00 80.56 457 VAL A C 1
ATOM 3607 O O . VAL A 1 457 ? -8.786 8.406 -6.364 1.00 80.56 457 VAL A O 1
ATOM 3610 N N . LEU A 1 458 ? -6.886 8.466 -5.153 1.00 83.31 458 LEU A N 1
ATOM 3611 C CA . LEU A 1 458 ? -7.450 9.212 -4.027 1.00 83.31 458 LEU A CA 1
ATOM 3612 C C . LEU A 1 458 ? -7.813 10.637 -4.452 1.00 83.31 458 LEU A C 1
ATOM 3614 O O . LEU A 1 458 ? -8.970 11.033 -4.380 1.00 83.31 458 LEU A O 1
ATOM 3618 N N . GLY A 1 459 ? -6.837 11.399 -4.949 1.00 81.88 459 GLY A N 1
ATOM 3619 C CA . GLY A 1 459 ? -7.046 12.794 -5.355 1.00 81.88 459 GLY A CA 1
ATOM 3620 C C . GLY A 1 459 ? -7.759 12.963 -6.700 1.00 81.88 459 GLY A C 1
ATOM 3621 O O . GLY A 1 459 ? -8.101 14.090 -7.059 1.00 81.88 459 GLY A O 1
ATOM 3622 N N . GLN A 1 460 ? -7.963 11.869 -7.446 1.00 85.88 460 GLN A N 1
ATOM 3623 C CA . GLN A 1 460 ? -8.393 11.853 -8.848 1.00 85.88 460 GLN A CA 1
ATOM 3624 C C . GLN A 1 460 ? -7.565 12.810 -9.705 1.00 85.88 460 GLN A C 1
ATOM 3626 O O . GLN A 1 460 ? -8.107 13.606 -10.465 1.00 85.88 460 GLN A O 1
ATOM 3631 N N . GLN A 1 461 ? -6.242 12.766 -9.568 1.00 86.25 461 GLN A N 1
ATOM 3632 C CA . GLN A 1 461 ? -5.320 13.619 -10.318 1.00 86.25 461 GLN A CA 1
ATOM 3633 C C . GLN A 1 461 ? -4.410 12.777 -11.192 1.00 86.25 461 GLN A C 1
ATOM 3635 O O . GLN A 1 461 ? -3.956 11.713 -10.781 1.00 86.25 461 GLN A O 1
ATOM 3640 N N . THR A 1 462 ? -4.072 13.303 -12.363 1.00 88.44 462 THR A N 1
ATOM 3641 C CA . THR A 1 462 ? -2.928 12.809 -13.124 1.00 88.44 462 THR A CA 1
ATOM 3642 C C . THR A 1 462 ? -1.719 13.665 -12.776 1.00 88.44 462 THR A C 1
ATOM 3644 O O . THR A 1 462 ? -1.758 14.886 -12.944 1.00 88.44 462 THR A O 1
ATOM 3647 N N . MET A 1 463 ? -0.673 13.019 -12.275 1.00 86.94 463 MET A N 1
ATOM 3648 C CA . MET A 1 463 ? 0.641 13.599 -12.033 1.00 86.94 463 MET A CA 1
ATOM 3649 C C . MET A 1 463 ? 1.563 13.219 -13.189 1.00 86.94 463 MET A C 1
ATOM 3651 O O . MET A 1 463 ? 1.643 12.046 -13.544 1.00 86.94 463 MET A O 1
ATOM 3655 N N . THR A 1 464 ? 2.268 14.190 -13.757 1.00 88.44 464 THR A N 1
ATOM 3656 C CA . THR A 1 464 ? 3.361 13.967 -14.705 1.00 88.44 464 THR A CA 1
ATOM 3657 C C . THR A 1 464 ? 4.673 14.271 -13.995 1.00 88.44 464 THR A C 1
ATOM 3659 O O . THR A 1 464 ? 4.851 15.384 -13.506 1.00 88.44 464 THR A O 1
ATOM 3662 N N . GLN A 1 465 ? 5.560 13.284 -13.926 1.00 85.00 465 GLN A N 1
ATOM 3663 C CA . GLN A 1 465 ? 6.935 13.430 -13.456 1.00 85.00 465 GLN A CA 1
ATOM 3664 C C . GLN A 1 465 ? 7.857 13.433 -14.673 1.00 85.00 465 GLN A C 1
ATOM 3666 O O . GLN A 1 465 ? 7.806 12.498 -15.476 1.00 85.00 465 GLN A O 1
ATOM 3671 N N . THR A 1 466 ? 8.686 14.465 -14.787 1.00 86.31 466 THR A N 1
ATOM 3672 C CA . THR A 1 466 ? 9.714 14.574 -15.825 1.00 86.31 466 THR A CA 1
ATOM 3673 C C . THR A 1 466 ? 11.086 14.368 -15.196 1.00 86.31 466 THR A C 1
ATOM 3675 O O . THR A 1 466 ? 11.452 15.098 -14.269 1.00 86.31 466 THR A O 1
ATOM 3678 N N . THR A 1 467 ? 11.813 13.379 -15.710 1.00 80.81 467 THR A N 1
ATOM 3679 C CA . THR A 1 467 ? 13.166 12.968 -15.311 1.00 80.81 467 THR A CA 1
ATOM 3680 C C . THR A 1 467 ? 14.171 13.243 -16.431 1.00 80.81 467 THR A C 1
ATOM 3682 O O . THR A 1 467 ? 13.824 13.021 -17.621 1.00 80.81 467 THR A O 1
#

Secondary structure (DSSP, 8-state):
------------------------------S-TT--EEEEEEEEESS-TT-EEEEEEEEETTEEEEEEEEHHHHHHHHS---EEEEEETTEEEEEETTT--EEEEETTTTEEEESSHHHHH--TTTEETTEE-SS-S-SS----EEEESSPPPPEEEEGGGGT---EEETTEEEEEHHHHHHHH-BTTTBEEEEETTEEEEE--HHHHHH-HHHHHT---GGGGSSS--HHHHHHHHHHHHHHHHHH----S--SHHHHHHHHH-HHHHHHHH-HHHHHHHT-SSHHHHHHHHHHIIIIIT-SSSSS----HHHHSSHHHHHHHHHHHHHHHSS-HHHHHHHHHHHHHHHHHHHHHHHHHHHH-S-SEEEETTEEEEE-S-B---HHHHHHHHTTS-SS--SSHHHHHHHHHHHHHH-TT--EEEEE-TT---B-HHHHHHHHHHHHSS-EEEEEETTTTEEEEEE-

Sequence (467 aa):
MVQLYKRIGAVITAAMVGIGMIFGCPTVKAVPVGVSSVRKQIPVCRKSLSAQETVECTFFSDLPHIPYIPLERFYSVFMNGDMKVTRNGARYTYEDQQYGSIAVADAEQDTLTSPDMADFLATPVYKQQGGLVMGGPDQLVKVEEVAYDQPAVAVTLSMGQYGIDLREADGVLYFPFATVSDLFSNPDVQTAYYADDIIYYEADYEELNGGPLRGTTMTWPWILSAQREADMITFNYHELCFSIESFYGYPCSYNSFTDAMQKDGLDAALSVYEPEVRSLLLSEKPGEYVAGLYRLFNILLADGGHTGVALNGIFDNSRYKAAVSKDFFLYSHYTEHSGYYVEKNRRMVETYNTLSEQRLKELGAGGYYTKGDTALISFERFEVEYAQWNDYLSGNRKFMPDDTIGFVYRCLEQADKDPSVKNVVFDLSTNGGGDTIALEMLMCLIQGTFECRFYNVLGQQTMTQTT

pLDDT: mean 81.37, std 18.88, range [21.05, 98.56]

Foldseek 3Di:
DDDDDDDDDDDDDDDPDDDDDPPPLPQQPADPPPKDKDKDFFFEAAFDPVDTDTDIWIAIPVQRPFTKDFLQSCCCPFLVWGWDWDDDRQKIWTATPVQRFIWIAGQRQRKIKGQALCQVLDGPQQADVAGGHDDGPAPLDDFPHKDWPDGFHMFMQRLVVLPQGFHDDPNTTIGGPQLSQLSNDDPQAWGWDDDPSHIYIGGGNVCVVPGPCVPPNPDRVVLVDQFDDQSCLSVVLSSVQSSCQQPVPLQDDPDPLSVCCPVPTNQRSCVPPPVLLVCLSSGGNSLSNVLSQQCVFCQVVNNPPPTGDPCCVQCVDPSSCVSNVVSNVVRCVPDPSNVVSVVVVVVVVVQLVVVVVVCCVPPNDDQWDDDFQEIEGEDAEQDDPSVQVVCVVVVVDDDDDPGLQSVVVVNVVVSVVDPRHDYYHYDHVNHPYYDVSSVQSVCCVVPVKDWDWDQDPRRRIIMITID